Protein AF-0000000077610276 (afdb_homodimer)

Secondary structure (DSSP, 8-state):
---HHHHHHHHHHHHHHHHHHHHHS---EEEESS--EE----SSS--EE--SEEEE-HHHHHT--HHHHHSTT-S----SEEEEE---SSTT--HHHHHHIIIIIIGGGT--EEEEEE-STT--EEEEEEE-TTS-EEEEEESS---EE-TTTSTT-EE-HHHHHHHHTT------PPP--EE--STTT--EESSGGGGHHHHHHHHHHHHHHHHHHHHHH-/---HHHHHHHHHHHHHHHHHHHHHS---EEEESS--EE----SSS--EE--SEEEE-HHHHHT--HHHHHSTT-S----SEEEEE---SSTT--HHHHHHIIIIIIGGGT--EEEEEE-STT--EEEEEEE-TTS-EEEEEE-S---EE-TTTSTT-EE-HHHHHHHHTT------PPP--EE--STTT--EESSGGGGHHHHHHHHHHHHHHHHHHHHHH-

Foldseek 3Di:
DDDPLQLLLLVVVQVLVCVLLLPVVQHWHKDAFPQFQQQDPDVDDGPTDTFRMFTATPVQVVPDDPQNVPPDSGDHDAGQEGEHEDACDDPPHCVVVVVCCVQVPRLVRHHAKYKYFYLDPPQTWIKIWHQDPVRHIDIDTDSDQAKDDCPPVRPPRIDGSVVSVCSNVVHPVDDDAQFDWDAQPDPPPRDTGGHPVVRPVVVVVVVVVVVVVVVVVVVVVD/DDDPLQLLLLVVVQVLLCVLLLPVVQHWHKDAFPQFQQQDPDVDDGPTDTFRMFTATPVQVVPDDPQNVPPDSGDHDAGQEGEHEDACDDPPHCVVVVVCCVQVGRLVRHHAKYKYFYLDPPQTWIKIWHQDPVRHIDIDTDSDQAKDDCPPVRPPRIDGSVVSVCSNVVHPVDDDAQFDWDAQPDPPPRDTGGHPVVRPVVVVVVVVVVVVVVVVVVVVVD

InterPro domains:
  IPR008538 Putative restriction endonuclease [PF05685] (9-157)
  IPR008538 Putative restriction endonuclease [cd06260] (9-160)
  IPR011335 Restriction endonuclease type II-like [SSF52980] (9-158)
  IPR012296 Nuclease, putative, TT1808 [G3DSA:3.90.1570.10] (5-164)

Sequence (444 aa):
MVVYGNMKVAAKIAELLGEWAKWSGEGGRVTTSQGAFILEQRLGKPNVRMPDVAYTPRYDDRNLTREQMWTYRGDPYVPTFVVEIDELSGRGSQLSALDRKMRNDYFQHGVQLGWLIDPRPDLQRMYEYYLDDNGDVQCSDNSAWRDLDGGDVLPGFKMRAPVLEMVLNQDSGSSSEDEVDLLCPYPRCNKRFRSYGAFAAPAEWHREERSISKYLAKRENSMVVYGNMKVAAKIAELLGEWAKWSGEGGRVTTSQGAFILEQRLGKPNVRMPDVAYTPRYDDRNLTREQMWTYRGDPYVPTFVVEIDELSGRGSQLSALDRKMRNDYFQHGVQLGWLIDPRPDLQRMYEYYLDDNGDVQCSDNSAWRDLDGGDVLPGFKMRAPVLEMVLNQDSGSSSEDEVDLLCPYPRCNKRFRSYGAFAAPAEWHREERSISKYLAKRENS

Solvent-accessible surface area (backbone atoms only — not comparable to full-atom values): 23610 Å² total; per-residue (Å²): 111,56,19,36,52,52,19,38,50,35,34,48,52,40,28,53,49,42,49,43,21,65,61,72,67,64,43,46,47,40,30,32,30,57,27,54,30,24,57,46,72,54,98,63,81,66,52,70,44,54,46,36,21,34,34,29,51,32,71,58,57,57,63,54,47,67,50,44,30,68,31,68,85,39,58,58,44,62,41,40,31,40,30,41,60,40,51,60,59,74,94,75,37,41,42,68,63,48,50,46,42,44,56,68,46,42,43,68,50,54,29,54,37,36,37,42,34,14,81,50,86,98,56,42,31,39,32,41,34,38,58,47,98,86,66,46,82,43,70,49,77,34,74,52,78,53,66,45,72,38,53,84,84,36,68,88,41,65,49,54,40,63,60,56,45,24,65,75,65,57,42,79,30,83,62,92,66,70,81,41,87,40,65,49,84,56,86,92,62,74,46,72,32,50,30,74,62,62,45,24,49,56,38,40,48,53,37,48,52,49,27,45,51,45,40,53,55,50,55,71,72,98,112,56,17,36,51,52,19,40,50,35,33,48,53,39,28,53,50,43,49,44,21,66,60,72,67,63,44,46,47,37,29,33,32,58,25,55,32,23,57,46,71,54,95,62,81,67,52,70,43,56,47,36,22,35,35,29,51,33,73,59,55,58,63,53,47,67,49,43,30,69,30,69,85,37,58,59,45,63,40,41,32,39,31,42,58,40,50,59,61,73,95,76,39,42,42,66,64,49,50,45,42,43,57,69,44,43,42,69,50,54,30,54,37,35,36,41,34,13,82,49,86,98,56,41,30,38,33,41,33,35,59,46,99,87,66,47,82,42,69,50,78,35,75,52,78,52,66,44,73,38,54,85,84,34,70,87,42,65,50,54,40,63,62,56,45,25,63,75,65,56,42,79,31,83,61,91,67,70,81,42,86,40,67,48,83,55,87,92,61,74,45,73,29,50,29,74,63,60,46,26,51,58,38,41,48,54,38,50,53,50,26,44,51,43,40,52,54,50,56,71,73,97

Structure (mmCIF, N/CA/C/O backbone):
data_AF-0000000077610276-model_v1
#
loop_
_entity.id
_entity.type
_entity.pdbx_description
1 polymer 'Putative restriction endonuclease'
#
loop_
_atom_site.group_PDB
_atom_site.id
_atom_site.type_symbol
_atom_site.label_atom_id
_atom_site.label_alt_id
_atom_site.label_comp_id
_atom_site.label_asym_id
_atom_site.label_entity_id
_atom_site.label_seq_id
_atom_site.pdbx_PDB_ins_code
_atom_site.Cartn_x
_atom_site.Cartn_y
_atom_site.Cartn_z
_atom_site.occupancy
_atom_site.B_iso_or_equiv
_atom_site.auth_seq_id
_atom_site.auth_comp_id
_atom_site.auth_asym_id
_atom_site.auth_atom_id
_atom_site.pdbx_PDB_model_num
ATOM 1 N N . MET A 1 1 ? -7.59 -1.812 16.156 1 65.06 1 MET A N 1
ATOM 2 C CA . MET A 1 1 ? -7.711 -3.248 15.922 1 65.06 1 MET A CA 1
ATOM 3 C C . MET A 1 1 ? -7.477 -3.578 14.445 1 65.06 1 MET A C 1
ATOM 5 O O . MET A 1 1 ? -7.848 -2.799 13.57 1 65.06 1 MET A O 1
ATOM 9 N N . VAL A 1 2 ? -6.867 -4.754 14.305 1 73.5 2 VAL A N 1
ATOM 10 C CA . VAL A 1 2 ? -6.551 -5.188 12.945 1 73.5 2 VAL A CA 1
ATOM 11 C C . VAL A 1 2 ? -7.77 -5.863 12.32 1 73.5 2 VAL A C 1
ATOM 13 O O . VAL A 1 2 ? -8.125 -6.984 12.688 1 73.5 2 VAL A O 1
ATOM 16 N N . VAL A 1 3 ? -8.617 -5.121 11.562 1 82.62 3 VAL A N 1
ATOM 17 C CA . VAL A 1 3 ? -9.758 -5.66 10.828 1 82.62 3 VAL A CA 1
ATOM 18 C C . VAL A 1 3 ? -9.594 -5.383 9.336 1 82.62 3 VAL A C 1
ATOM 20 O O . VAL A 1 3 ? -8.93 -4.422 8.945 1 82.62 3 VAL A O 1
ATOM 23 N N . TYR A 1 4 ? -10.25 -6.168 8.539 1 85.38 4 TYR A N 1
ATOM 24 C CA . TYR A 1 4 ? -10.125 -6.121 7.086 1 85.38 4 TYR A CA 1
ATOM 25 C C . TYR A 1 4 ? -10.438 -4.727 6.559 1 85.38 4 TYR A C 1
ATOM 27 O O . TYR A 1 4 ? -9.711 -4.195 5.715 1 85.38 4 TYR A O 1
ATOM 35 N N . GLY A 1 5 ? -11.5 -4.105 7.062 1 88.06 5 GLY A N 1
ATOM 36 C CA . GLY A 1 5 ? -11.922 -2.797 6.594 1 88.06 5 GLY A CA 1
ATOM 37 C C . GLY A 1 5 ? -10.859 -1.727 6.777 1 88.06 5 GLY A C 1
ATOM 38 O O . GLY A 1 5 ? -10.625 -0.915 5.879 1 88.06 5 GLY A O 1
ATOM 39 N N . ASN A 1 6 ? -10.234 -1.748 7.891 1 90 6 ASN A N 1
ATOM 40 C CA . ASN A 1 6 ? -9.164 -0.786 8.148 1 90 6 ASN A CA 1
ATOM 41 C C . ASN A 1 6 ? -7.977 -0.998 7.219 1 90 6 ASN A C 1
ATOM 43 O O . ASN A 1 6 ? -7.391 -0.034 6.727 1 90 6 ASN A O 1
ATOM 47 N N . MET A 1 7 ? -7.727 -2.207 6.895 1 89.38 7 MET A N 1
ATOM 48 C CA . MET A 1 7 ? -6.535 -2.533 6.113 1 89.38 7 MET A CA 1
ATOM 49 C C . MET A 1 7 ? -6.727 -2.164 4.645 1 89.38 7 MET A C 1
ATOM 51 O O . MET A 1 7 ? -5.781 -1.753 3.973 1 89.38 7 MET A O 1
ATOM 55 N N . LYS A 1 8 ? -7.941 -2.371 4.188 1 89.69 8 LYS A N 1
ATOM 56 C CA . LYS A 1 8 ? -8.164 -1.972 2.799 1 89.69 8 LYS A CA 1
ATOM 57 C C . LYS A 1 8 ? -8.023 -0.462 2.633 1 89.69 8 LYS A C 1
ATOM 59 O O . LYS A 1 8 ? -7.547 0.012 1.599 1 89.69 8 LYS A O 1
ATOM 64 N N . VAL A 1 9 ? -8.461 0.259 3.686 1 92 9 VAL A N 1
ATOM 65 C CA . VAL A 1 9 ? -8.336 1.712 3.65 1 92 9 VAL A CA 1
ATOM 66 C C . VAL A 1 9 ? -6.859 2.1 3.742 1 92 9 VAL A C 1
ATOM 68 O O . VAL A 1 9 ? -6.383 2.936 2.969 1 92 9 VAL A O 1
ATOM 71 N N . ALA A 1 10 ? -6.117 1.452 4.629 1 93.31 10 ALA A N 1
ATOM 72 C CA . ALA A 1 10 ? -4.688 1.714 4.766 1 93.31 10 ALA A CA 1
ATOM 73 C C . ALA A 1 10 ? -3.953 1.438 3.457 1 93.31 10 ALA A C 1
ATOM 75 O O . ALA A 1 10 ? -3.119 2.238 3.025 1 93.31 10 ALA A O 1
ATOM 76 N N . ALA A 1 11 ? -4.254 0.323 2.881 1 92.75 11 ALA A N 1
ATOM 77 C CA . ALA A 1 11 ? -3.6 -0.053 1.63 1 92.75 11 ALA A CA 1
ATOM 78 C C . ALA A 1 11 ? -3.879 0.973 0.535 1 92.75 11 ALA A C 1
ATOM 80 O O . ALA A 1 11 ? -2.99 1.312 -0.249 1 92.75 11 ALA A O 1
ATOM 81 N N . LYS A 1 12 ? -5.117 1.44 0.486 1 93.19 12 LYS A N 1
ATOM 82 C CA . LYS A 1 12 ? -5.473 2.42 -0.536 1 93.19 12 LYS A CA 1
ATOM 83 C C . LYS A 1 12 ? -4.75 3.744 -0.305 1 93.19 12 LYS A C 1
ATOM 85 O O . LYS A 1 12 ? -4.23 4.348 -1.247 1 93.19 12 LYS A O 1
ATOM 90 N N . ILE A 1 13 ? -4.75 4.18 0.907 1 95.12 13 ILE A N 1
ATOM 91 C CA . ILE A 1 13 ? -4.043 5.418 1.218 1 95.12 13 ILE A CA 1
ATOM 92 C C . ILE A 1 13 ? -2.564 5.27 0.861 1 95.12 13 ILE A C 1
ATOM 94 O O . ILE A 1 13 ? -1.972 6.176 0.267 1 95.12 13 ILE A O 1
ATOM 98 N N . ALA A 1 14 ? -1.966 4.152 1.219 1 94.75 14 ALA A N 1
ATOM 99 C CA . ALA A 1 14 ? -0.562 3.896 0.902 1 94.75 14 ALA A CA 1
ATOM 100 C C . ALA A 1 14 ? -0.329 3.912 -0.606 1 94.75 14 ALA A C 1
ATOM 102 O O . ALA A 1 14 ? 0.683 4.434 -1.078 1 94.75 14 ALA A O 1
ATOM 103 N N . GLU A 1 15 ? -1.215 3.307 -1.318 1 94.12 15 GLU A N 1
ATOM 104 C CA . GLU A 1 15 ? -1.141 3.303 -2.775 1 94.12 15 GLU A CA 1
ATOM 105 C C . GLU A 1 15 ? -1.128 4.723 -3.332 1 94.12 15 GLU A C 1
ATOM 107 O O . GLU A 1 15 ? -0.268 5.07 -4.145 1 94.12 15 GLU A O 1
ATOM 112 N N . LEU A 1 16 ? -2.064 5.555 -2.891 1 93.94 16 LEU A N 1
ATOM 113 C CA . LEU A 1 16 ? -2.195 6.922 -3.389 1 93.94 16 LEU A CA 1
ATOM 114 C C . LEU A 1 16 ? -0.984 7.762 -2.996 1 93.94 16 LEU A C 1
ATOM 116 O O . LEU A 1 16 ? -0.505 8.578 -3.787 1 93.94 16 LEU A O 1
ATOM 120 N N . LEU A 1 17 ? -0.559 7.531 -1.828 1 95.19 17 LEU A N 1
ATOM 121 C CA . LEU A 1 17 ? 0.631 8.234 -1.359 1 95.19 17 LEU A CA 1
ATOM 122 C C . LEU A 1 17 ? 1.856 7.832 -2.174 1 95.19 17 LEU A C 1
ATOM 124 O O . LEU A 1 17 ? 2.689 8.672 -2.51 1 95.19 17 LEU A O 1
ATOM 128 N N . GLY A 1 18 ? 2.023 6.582 -2.449 1 93.25 18 GLY A N 1
ATOM 129 C CA . GLY A 1 18 ? 3.102 6.113 -3.307 1 93.25 18 GLY A CA 1
ATOM 130 C C . GLY A 1 18 ? 3.062 6.715 -4.699 1 93.25 18 GLY A C 1
ATOM 131 O O . GLY A 1 18 ? 4.102 7.09 -5.246 1 93.25 18 GLY A O 1
ATOM 132 N N . GLU A 1 19 ? 1.872 6.789 -5.254 1 89.75 19 GLU A N 1
ATOM 133 C CA . GLU A 1 19 ? 1.691 7.43 -6.551 1 89.75 19 GLU A CA 1
ATOM 134 C C . GLU A 1 19 ? 2.105 8.898 -6.508 1 89.75 19 GLU A C 1
ATOM 136 O O . GLU A 1 19 ? 2.818 9.375 -7.395 1 89.75 19 GLU A O 1
ATOM 141 N N . TRP A 1 20 ? 1.67 9.547 -5.492 1 91.38 20 TRP A N 1
ATOM 142 C CA . TRP A 1 20 ? 2.043 10.945 -5.32 1 91.38 20 TRP A CA 1
ATOM 143 C C . TRP A 1 20 ? 3.559 11.102 -5.246 1 91.38 20 TRP A C 1
ATOM 145 O O . TRP A 1 20 ? 4.133 11.969 -5.91 1 91.38 20 TRP A O 1
ATOM 155 N N . ALA A 1 21 ? 4.168 10.312 -4.426 1 91.31 21 ALA A N 1
ATOM 156 C CA . ALA A 1 21 ?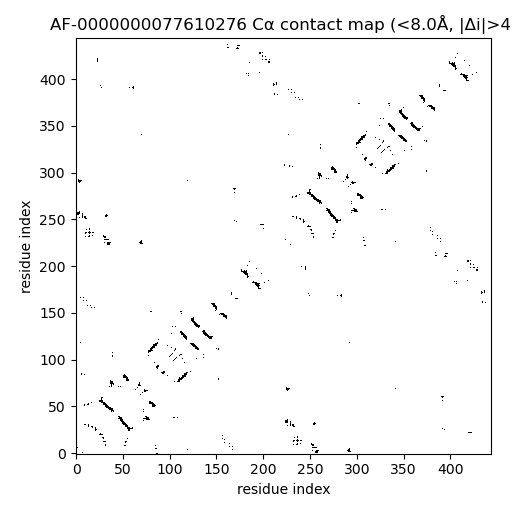 5.613 10.414 -4.25 1 91.31 21 ALA A CA 1
ATOM 157 C C . ALA A 1 21 ? 6.344 10.242 -5.578 1 91.31 21 ALA A C 1
ATOM 159 O O . ALA A 1 21 ? 7.32 10.945 -5.855 1 91.31 21 ALA A O 1
ATOM 160 N N . LYS A 1 22 ? 5.836 9.312 -6.297 1 84.75 22 LYS A N 1
ATOM 161 C CA . LYS A 1 22 ? 6.426 8.992 -7.594 1 84.75 22 LYS A CA 1
ATOM 162 C C . LYS A 1 22 ? 6.207 10.117 -8.594 1 84.75 22 LYS A C 1
ATOM 164 O O . LYS A 1 22 ? 7.141 10.523 -9.297 1 84.75 22 LYS A O 1
ATOM 169 N N . TRP A 1 23 ? 5.043 10.742 -8.609 1 81.75 23 TRP A N 1
ATOM 170 C CA . TRP A 1 23 ? 4.656 11.641 -9.695 1 81.75 23 TRP A CA 1
ATOM 171 C C . TRP A 1 23 ? 5.004 13.086 -9.359 1 81.75 23 TRP A C 1
ATOM 173 O O . TRP A 1 23 ? 5.23 13.898 -10.258 1 81.75 23 TRP A O 1
ATOM 183 N N . SER A 1 24 ? 5.031 13.461 -8.164 1 81.19 24 SER A N 1
ATOM 184 C CA . SER A 1 24 ? 5.293 14.836 -7.742 1 81.19 24 SER A CA 1
ATOM 185 C C . SER A 1 24 ? 6.773 15.172 -7.855 1 81.19 24 SER A C 1
ATOM 187 O O . SER A 1 24 ? 7.148 16.344 -7.828 1 81.19 24 SER A O 1
ATOM 189 N N . GLY A 1 25 ? 7.594 14.102 -7.895 1 78.69 25 GLY A N 1
ATOM 190 C CA . GLY A 1 25 ? 9.031 14.328 -7.867 1 78.69 25 GLY A CA 1
ATOM 191 C C . GLY A 1 25 ? 9.602 14.414 -6.461 1 78.69 25 GLY A C 1
ATOM 192 O O . GLY A 1 25 ? 10.812 14.453 -6.277 1 78.69 25 GLY A O 1
ATOM 193 N N . GLU A 1 26 ? 8.734 14.391 -5.469 1 86.12 26 GLU A N 1
ATOM 194 C CA . GLU A 1 26 ? 9.188 14.453 -4.082 1 86.12 26 GLU A CA 1
ATOM 195 C C . GLU A 1 26 ? 9.938 13.188 -3.691 1 86.12 26 GLU A C 1
ATOM 197 O O . GLU A 1 26 ? 10.852 13.227 -2.865 1 86.12 26 GLU A O 1
ATOM 202 N N . GLY A 1 27 ? 9.547 12.109 -4.344 1 89.19 27 GLY A N 1
ATOM 203 C CA . GLY A 1 27 ? 10.133 10.836 -3.963 1 89.19 27 GLY A CA 1
ATOM 204 C C . GLY A 1 27 ? 9.766 10.406 -2.553 1 89.19 27 GLY A C 1
ATOM 205 O O . GLY A 1 27 ? 8.656 10.672 -2.084 1 89.19 27 GLY A O 1
ATOM 206 N N . GLY A 1 28 ? 10.734 9.617 -1.91 1 91.94 28 GLY A N 1
ATOM 207 C CA . GLY A 1 28 ? 10.469 9.086 -0.583 1 91.94 28 GLY A CA 1
ATOM 208 C C . GLY A 1 28 ? 9.836 7.707 -0.607 1 91.94 28 GLY A C 1
ATOM 209 O O . GLY A 1 28 ? 9.758 7.074 -1.661 1 91.94 28 GLY A O 1
ATOM 210 N N . ARG A 1 29 ? 9.508 7.301 0.63 1 91.56 29 ARG A N 1
ATOM 211 C CA . ARG A 1 29 ? 8.984 5.941 0.739 1 91.56 29 ARG A CA 1
ATOM 212 C C . ARG A 1 29 ? 7.762 5.898 1.652 1 91.56 29 ARG A C 1
ATOM 214 O O . ARG A 1 29 ? 7.695 6.625 2.646 1 91.56 29 ARG A O 1
ATOM 221 N N . VAL A 1 30 ? 6.863 5.078 1.173 1 93.44 30 VAL A N 1
ATOM 222 C CA . VAL A 1 30 ? 5.656 4.805 1.942 1 93.44 30 VAL A CA 1
ATOM 223 C C . VAL A 1 30 ? 5.781 3.449 2.637 1 93.44 30 VAL A C 1
ATOM 225 O O . VAL A 1 30 ? 6.305 2.496 2.057 1 93.44 30 VAL A O 1
ATOM 228 N N . THR A 1 31 ? 5.336 3.398 3.865 1 90.5 31 THR A N 1
ATOM 229 C CA . THR A 1 31 ? 5.246 2.129 4.578 1 90.5 31 THR A CA 1
ATOM 230 C C . THR A 1 31 ? 3.842 1.917 5.133 1 90.5 31 THR A C 1
ATOM 232 O O . THR A 1 31 ? 3.084 2.875 5.301 1 90.5 31 THR A O 1
ATOM 235 N N . THR A 1 32 ? 3.479 0.794 5.141 1 85.44 32 THR A N 1
ATOM 236 C CA . THR A 1 32 ? 2.23 0.413 5.793 1 85.44 32 THR A CA 1
ATOM 237 C C . THR A 1 32 ? 2.5 -0.483 6.996 1 85.44 32 THR A C 1
ATOM 239 O O . THR A 1 32 ? 3.615 -0.981 7.168 1 85.44 32 THR A O 1
ATOM 242 N N . SER A 1 33 ? 1.442 -0.685 7.828 1 60.69 33 SER A N 1
ATOM 243 C CA . SER A 1 33 ? 1.405 -1.301 9.156 1 60.69 33 SER A CA 1
ATOM 244 C C . SER A 1 33 ? 2.754 -1.913 9.516 1 60.69 33 SER A C 1
ATOM 246 O O . SER A 1 33 ? 3.697 -1.864 8.719 1 60.69 33 SER A O 1
ATOM 248 N N . GLN A 1 34 ? 3.742 -2.854 10.156 1 54.69 34 GLN A N 1
ATOM 249 C CA . GLN A 1 34 ? 4.512 -2.973 11.391 1 54.69 34 GLN A CA 1
ATOM 250 C C . GLN A 1 34 ? 5.789 -2.137 11.32 1 54.69 34 GLN A C 1
ATOM 252 O O . GLN A 1 34 ? 6.859 -2.658 11.008 1 54.69 34 GLN A O 1
ATOM 257 N N . GLY A 1 35 ? 5.875 -0.847 10.422 1 49.53 35 GLY A N 1
ATOM 258 C CA . GLY A 1 35 ? 7.199 -0.246 10.414 1 49.53 35 GLY A CA 1
ATOM 259 C C . GLY A 1 35 ? 7.551 0.432 11.727 1 49.53 35 GLY A C 1
ATOM 260 O O . GLY A 1 35 ? 6.691 1.04 12.367 1 49.53 35 GLY A O 1
ATOM 261 N N . ALA A 1 36 ? 8.406 -0.199 12.422 1 55.12 36 ALA A N 1
ATOM 262 C CA . ALA A 1 36 ? 8.859 0.329 13.703 1 55.12 36 ALA A CA 1
ATOM 263 C C . ALA A 1 36 ? 9.484 1.711 13.539 1 55.12 36 ALA A C 1
ATOM 265 O O . ALA A 1 36 ? 10.336 1.915 12.672 1 55.12 36 ALA A O 1
ATOM 266 N N . PHE A 1 37 ? 8.656 2.783 13.648 1 58.12 37 PHE A N 1
ATOM 267 C CA . PHE A 1 37 ? 9.32 4.066 13.852 1 58.12 37 PHE A CA 1
ATOM 268 C C . PHE A 1 37 ? 9.805 4.207 15.289 1 58.12 37 PHE A C 1
ATOM 270 O O . PHE A 1 37 ? 9.008 4.195 16.219 1 58.12 37 PHE A O 1
ATOM 277 N N . ILE A 1 38 ? 11.156 4.066 15.344 1 59.16 38 ILE A N 1
ATOM 278 C CA . ILE A 1 38 ? 11.695 4.203 16.688 1 59.16 38 ILE A CA 1
ATOM 279 C C . ILE A 1 38 ? 11.812 5.68 17.047 1 59.16 38 ILE A C 1
ATOM 281 O O . ILE A 1 38 ? 12.68 6.387 16.531 1 59.16 38 ILE A O 1
ATOM 285 N N . LEU A 1 39 ? 10.945 6.457 17.672 1 57.84 39 LEU A N 1
ATOM 286 C CA . LEU A 1 39 ? 10.922 7.871 18.031 1 57.84 39 LEU A CA 1
ATOM 287 C C . LEU A 1 39 ? 11.922 8.164 19.141 1 57.84 39 LEU A C 1
ATOM 289 O O . LEU A 1 39 ? 12.531 9.242 19.172 1 57.84 39 LEU A O 1
ATOM 293 N N . GLU A 1 40 ? 11.961 7.523 20.219 1 56.72 40 GLU A N 1
ATOM 294 C CA . GLU A 1 40 ? 12.883 7.844 21.297 1 56.72 40 GLU A CA 1
ATOM 295 C C . GLU A 1 40 ? 13.641 6.605 21.766 1 56.72 40 GLU A C 1
ATOM 297 O O . GLU A 1 40 ? 13.094 5.504 21.781 1 56.72 40 GLU A O 1
ATOM 302 N N . GLN A 1 41 ? 15 6.477 21.391 1 51.41 41 GLN A N 1
ATOM 303 C CA . GLN A 1 41 ? 15.695 5.422 22.125 1 51.41 41 GLN A CA 1
ATOM 304 C C . GLN A 1 41 ? 16.109 5.895 23.516 1 51.41 41 GLN A C 1
ATOM 306 O O . GLN A 1 41 ? 17.062 6.648 23.656 1 51.41 41 GLN A O 1
ATOM 311 N N . ARG A 1 42 ? 15.344 6.398 24.359 1 44.91 42 ARG A N 1
ATOM 312 C CA . ARG A 1 42 ? 15.906 6.633 25.688 1 44.91 42 ARG A CA 1
ATOM 313 C C . ARG A 1 42 ? 16.594 5.375 26.219 1 44.91 42 ARG A C 1
ATOM 315 O O . ARG A 1 42 ? 16.281 4.266 25.781 1 44.91 42 ARG A O 1
ATOM 322 N N . LEU A 1 43 ? 17.516 5.414 26.969 1 53.44 43 LEU A N 1
ATOM 323 C CA . LEU A 1 43 ? 18.219 4.332 27.641 1 53.44 43 LEU A CA 1
ATOM 324 C C . LEU A 1 43 ? 17.297 3.145 27.875 1 53.44 43 LEU A C 1
ATOM 326 O O . LEU A 1 43 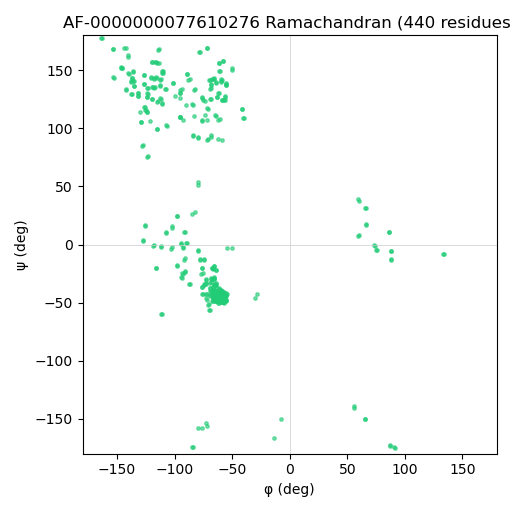? 17.75 2.041 28.188 1 53.44 43 LEU A O 1
ATOM 330 N N . GLY A 1 44 ? 16.109 3.309 28.281 1 49.72 44 GLY A N 1
ATOM 331 C CA . GLY A 1 44 ? 15.188 2.203 28.5 1 49.72 44 GLY A CA 1
ATOM 332 C C . GLY A 1 44 ? 14.555 1.69 27.219 1 49.72 44 GLY A C 1
ATOM 333 O O . GLY A 1 44 ? 14.977 2.064 26.125 1 49.72 44 GLY A O 1
ATOM 334 N N . LYS A 1 45 ? 13.297 0.956 27.328 1 57.72 45 LYS A N 1
ATOM 335 C CA . LYS A 1 45 ? 12.562 0.111 26.391 1 57.72 45 LYS A CA 1
ATOM 336 C C . LYS A 1 45 ? 12.086 0.914 25.188 1 57.72 45 LYS A C 1
ATOM 338 O O . LYS A 1 45 ? 11.484 1.979 25.344 1 57.72 45 LYS A O 1
ATOM 343 N N . PRO A 1 46 ? 12.656 0.651 24.047 1 59.72 46 PRO A N 1
ATOM 344 C CA . PRO A 1 46 ? 12.242 1.35 22.828 1 59.72 46 PRO A CA 1
ATOM 345 C C . PRO A 1 46 ? 10.727 1.508 22.719 1 59.72 46 PRO A C 1
ATOM 347 O O . PRO A 1 46 ? 9.984 0.618 23.141 1 59.72 46 PRO A O 1
ATOM 350 N N . ASN A 1 47 ? 10.273 2.834 22.734 1 69 47 ASN A N 1
ATOM 351 C CA . ASN A 1 47 ? 8.867 3.066 22.406 1 69 47 ASN A CA 1
ATOM 352 C C . ASN A 1 47 ? 8.586 2.84 20.922 1 69 47 ASN A C 1
ATOM 354 O O . ASN A 1 47 ? 8.859 3.709 20.094 1 69 47 ASN A O 1
ATOM 358 N N . VAL A 1 48 ? 8.258 1.664 20.562 1 70.81 48 VAL A N 1
ATOM 359 C CA . VAL A 1 48 ? 7.988 1.305 19.172 1 70.81 48 VAL A CA 1
ATOM 360 C C . VAL A 1 48 ? 6.543 1.652 18.812 1 70.81 48 VAL A C 1
ATOM 362 O O . VAL A 1 48 ? 5.625 1.369 19.578 1 70.81 48 VAL A O 1
ATOM 365 N N . ARG A 1 49 ? 6.449 2.559 17.781 1 76.94 49 ARG A N 1
ATOM 366 C CA . ARG A 1 49 ? 5.117 2.861 17.266 1 76.94 49 ARG A CA 1
ATOM 367 C C . ARG A 1 49 ? 4.977 2.406 15.812 1 76.94 49 ARG A C 1
ATOM 369 O O . ARG A 1 49 ? 5.93 2.486 15.039 1 76.94 49 ARG A O 1
ATOM 376 N N . MET A 1 50 ? 3.797 1.928 15.5 1 81.19 50 MET A N 1
ATOM 377 C CA . MET A 1 50 ? 3.533 1.393 14.172 1 81.19 50 MET A CA 1
ATOM 378 C C . MET A 1 50 ? 2.299 2.045 13.555 1 81.19 50 MET A C 1
ATOM 380 O O . MET A 1 50 ? 1.201 1.487 13.617 1 81.19 50 MET A O 1
ATOM 384 N N . PRO A 1 51 ? 2.564 3.18 12.93 1 90.38 51 PRO A N 1
ATOM 385 C CA . PRO A 1 51 ? 1.416 3.768 12.234 1 90.38 51 PRO A CA 1
ATOM 386 C C . PRO A 1 51 ? 0.868 2.867 11.133 1 90.38 51 PRO A C 1
ATOM 388 O O . PRO A 1 51 ? 1.601 2.037 10.586 1 90.38 51 PRO A O 1
ATOM 391 N N . ASP A 1 52 ? -0.378 2.998 10.758 1 91.75 52 ASP A N 1
ATOM 392 C CA . ASP A 1 52 ? -0.992 2.195 9.703 1 91.75 52 ASP A CA 1
ATOM 393 C C . ASP A 1 52 ? -0.424 2.562 8.336 1 91.75 52 ASP A C 1
ATOM 395 O O . ASP A 1 52 ? -0.341 1.715 7.441 1 91.75 52 ASP A O 1
ATOM 399 N N . VAL A 1 53 ? -0.161 3.799 8.117 1 94.19 53 VAL A N 1
ATOM 400 C CA . VAL A 1 53 ? 0.538 4.309 6.945 1 94.19 53 VAL A CA 1
ATOM 401 C C . VAL A 1 53 ? 1.554 5.367 7.367 1 94.19 53 VAL A C 1
ATOM 403 O O . VAL A 1 53 ? 1.29 6.168 8.266 1 94.19 53 VAL A O 1
ATOM 406 N N . ALA A 1 54 ? 2.709 5.406 6.695 1 94.38 54 ALA A N 1
ATOM 407 C CA . ALA A 1 54 ? 3.691 6.453 6.969 1 94.38 54 ALA A CA 1
ATOM 408 C C . ALA A 1 54 ? 4.438 6.844 5.699 1 94.38 54 ALA A C 1
ATOM 410 O O . ALA A 1 54 ? 4.527 6.059 4.754 1 94.38 54 ALA A O 1
ATOM 411 N N . TYR A 1 55 ? 4.867 8.031 5.66 1 95.38 55 TYR A N 1
ATOM 412 C CA . TYR A 1 55 ? 5.691 8.555 4.57 1 95.38 55 TYR A CA 1
ATOM 413 C C . TYR A 1 55 ? 7.004 9.117 5.102 1 95.38 55 TYR A C 1
ATOM 415 O O . TYR A 1 55 ? 7.004 9.938 6.031 1 95.38 55 TYR A O 1
ATOM 423 N N . THR A 1 56 ? 8.062 8.68 4.582 1 92.75 56 THR A N 1
ATOM 424 C CA . THR A 1 56 ? 9.406 9.164 4.863 1 92.75 56 THR A CA 1
ATOM 425 C C . THR A 1 56 ? 9.992 9.891 3.65 1 92.75 56 THR A C 1
ATOM 427 O O . THR A 1 56 ? 10.117 9.297 2.574 1 92.75 56 THR A O 1
ATOM 430 N N . PRO A 1 57 ? 10.328 11.102 3.816 1 92.56 57 PRO A N 1
ATOM 431 C CA . PRO A 1 57 ? 10.875 11.859 2.688 1 92.56 57 PRO A CA 1
ATOM 432 C C . PRO A 1 57 ? 12.133 11.211 2.096 1 92.56 57 PRO A C 1
ATOM 434 O O . PRO A 1 57 ? 12.852 10.5 2.797 1 92.56 57 PRO A O 1
ATOM 437 N N . ARG A 1 58 ? 12.367 11.555 0.888 1 92 58 ARG A N 1
ATOM 438 C CA . ARG A 1 58 ? 13.453 10.977 0.099 1 92 58 ARG A CA 1
ATOM 439 C C . ARG A 1 58 ? 14.789 11.141 0.809 1 92 58 ARG A C 1
ATOM 441 O O . ARG A 1 58 ? 15.562 10.188 0.914 1 92 58 ARG A O 1
ATOM 448 N N . TYR A 1 59 ? 15.055 12.336 1.276 1 91.12 59 TYR A N 1
ATOM 449 C CA . TYR A 1 59 ? 16.328 12.602 1.929 1 91.12 59 TYR A CA 1
ATOM 450 C C . TYR A 1 59 ? 16.531 11.695 3.141 1 91.12 59 TYR A C 1
ATOM 452 O O . TYR A 1 59 ? 17.594 11.102 3.314 1 91.12 59 TYR A O 1
ATOM 460 N N . ASP A 1 60 ? 15.516 11.578 3.953 1 89.38 60 ASP A N 1
ATOM 461 C CA . ASP A 1 60 ? 15.602 10.758 5.16 1 89.38 60 ASP A CA 1
ATOM 462 C C . ASP A 1 60 ? 15.75 9.281 4.812 1 89.38 60 ASP A C 1
ATOM 464 O O . ASP A 1 60 ? 16.562 8.578 5.41 1 89.38 60 ASP A O 1
ATOM 468 N N . ASP A 1 61 ? 14.945 8.82 3.906 1 90.06 61 ASP A N 1
ATOM 469 C CA . ASP A 1 61 ? 15 7.418 3.508 1 90.06 61 ASP A CA 1
ATOM 470 C C . ASP A 1 61 ? 16.375 7.051 2.965 1 90.06 61 ASP A C 1
ATOM 472 O O . ASP A 1 61 ? 16.922 5.996 3.293 1 90.06 61 ASP A O 1
ATOM 476 N N . ARG A 1 62 ? 16.969 7.918 2.148 1 88.88 62 ARG A N 1
ATOM 477 C CA . ARG A 1 62 ? 18.266 7.66 1.521 1 88.88 62 ARG A CA 1
ATOM 478 C C . ARG A 1 62 ? 19.375 7.605 2.561 1 88.88 62 ARG A C 1
ATOM 480 O O . ARG A 1 62 ? 20.438 7.031 2.312 1 88.88 62 ARG A O 1
ATOM 487 N N . ASN A 1 63 ? 19.062 8.195 3.682 1 89.12 63 ASN A N 1
ATOM 488 C CA . ASN A 1 63 ? 20.125 8.312 4.676 1 89.12 63 ASN A CA 1
ATOM 489 C C . ASN A 1 63 ? 19.906 7.355 5.844 1 89.12 63 ASN A C 1
ATOM 491 O O . ASN A 1 63 ? 20.594 7.449 6.867 1 89.12 63 ASN A O 1
ATOM 495 N N . LEU A 1 64 ? 19.016 6.523 5.656 1 87.19 64 LEU A N 1
ATOM 496 C CA . LEU A 1 64 ? 18.828 5.508 6.688 1 87.19 64 LEU A CA 1
ATOM 497 C C . LEU A 1 64 ? 20.016 4.555 6.719 1 87.19 64 LEU A C 1
ATOM 499 O O . LEU A 1 64 ? 20.531 4.145 5.672 1 87.19 64 LEU A O 1
ATOM 503 N N . THR A 1 65 ? 20.406 4.258 7.898 1 86.94 65 THR A N 1
ATOM 504 C CA . THR A 1 65 ? 21.469 3.266 8.07 1 86.94 65 THR A CA 1
ATOM 505 C C . THR A 1 65 ? 20.922 1.852 7.914 1 86.94 65 THR A C 1
ATOM 507 O O . THR A 1 65 ? 19.703 1.646 7.965 1 86.94 65 THR A O 1
ATOM 510 N N . ARG A 1 66 ? 21.859 0.946 7.762 1 86.5 66 ARG A N 1
ATOM 511 C CA . ARG A 1 66 ? 21.453 -0.456 7.707 1 86.5 66 ARG A CA 1
ATOM 512 C C . ARG A 1 66 ? 20.719 -0.868 8.977 1 86.5 66 ARG A C 1
ATOM 514 O O . ARG A 1 66 ? 19.75 -1.625 8.93 1 86.5 66 ARG A O 1
ATOM 521 N N . GLU A 1 67 ? 21.219 -0.386 10.094 1 83.56 67 GLU A N 1
ATOM 522 C CA . GLU A 1 67 ? 20.594 -0.703 11.383 1 83.56 67 GLU A CA 1
ATOM 523 C C . GLU A 1 67 ? 19.156 -0.188 11.438 1 83.56 67 GLU A C 1
ATOM 525 O O . GLU A 1 67 ? 18.266 -0.896 11.898 1 83.56 67 GLU A O 1
ATOM 530 N N . GLN A 1 68 ? 18.953 0.979 10.938 1 82.69 68 GLN A N 1
ATOM 531 C CA . GLN A 1 68 ? 17.609 1.567 10.922 1 82.69 68 GLN A CA 1
ATOM 532 C C . GLN A 1 68 ? 16.688 0.809 9.977 1 82.69 68 GLN A C 1
ATOM 534 O O . GLN A 1 68 ? 15.492 0.656 10.25 1 82.69 68 GLN A O 1
ATOM 539 N N . MET A 1 69 ? 17.25 0.251 8.969 1 85.12 69 MET A N 1
ATOM 540 C CA . MET A 1 69 ? 16.453 -0.378 7.922 1 85.12 69 MET A CA 1
ATOM 541 C C . MET A 1 69 ? 16.125 -1.824 8.281 1 85.12 69 MET A C 1
ATOM 543 O O . MET A 1 69 ? 15.039 -2.314 7.965 1 85.12 69 MET A O 1
ATOM 547 N N . TRP A 1 70 ? 17.062 -2.469 8.969 1 85.38 70 TRP A N 1
ATOM 548 C CA . TRP A 1 70 ? 16.922 -3.922 8.977 1 85.38 70 TRP A CA 1
ATOM 549 C C . TRP A 1 70 ? 16.953 -4.461 10.406 1 85.38 70 TRP A C 1
ATOM 551 O O . TRP A 1 70 ? 16.938 -5.676 10.617 1 85.38 70 TRP A O 1
ATOM 561 N N . THR A 1 71 ? 17.016 -3.611 11.359 1 76.38 71 THR A N 1
ATOM 562 C CA . THR A 1 71 ? 17.031 -4.059 12.742 1 76.38 71 THR A CA 1
ATOM 563 C C . THR A 1 71 ? 15.781 -3.607 13.484 1 76.38 71 THR A C 1
ATOM 565 O O . THR A 1 71 ? 15.461 -2.418 13.5 1 76.38 71 THR A O 1
ATOM 568 N N . TYR A 1 72 ? 15.156 -4.668 14 1 74.19 72 TYR A N 1
ATOM 569 C CA . TYR A 1 72 ? 14.016 -4.348 14.852 1 74.19 72 TYR A CA 1
ATOM 570 C C . TYR A 1 72 ? 14.461 -3.568 16.078 1 74.19 72 TYR A C 1
ATOM 572 O O . TYR A 1 72 ? 15.398 -3.969 16.766 1 74.19 72 TYR A O 1
ATOM 580 N N . ARG A 1 73 ? 13.875 -2.482 16.297 1 66.94 73 ARG A N 1
ATOM 581 C CA . ARG A 1 73 ? 14.203 -1.624 17.438 1 66.94 73 ARG A CA 1
ATOM 582 C C . ARG A 1 73 ? 15.617 -1.065 17.312 1 66.94 73 ARG A C 1
ATOM 584 O O . ARG A 1 73 ? 16.359 -1.008 18.297 1 66.94 73 ARG A O 1
ATOM 591 N N . GLY A 1 74 ? 16 -0.881 16.078 1 69.69 74 GLY A N 1
ATOM 592 C CA . GLY A 1 74 ? 17.297 -0.241 15.852 1 69.69 74 GLY A CA 1
ATOM 593 C C . GLY A 1 74 ? 17.281 1.241 16.172 1 69.69 74 GLY A C 1
ATOM 594 O O . GLY A 1 74 ? 16.594 1.68 17.094 1 69.69 74 GLY A O 1
ATOM 595 N N . ASP A 1 75 ? 18.125 1.992 15.562 1 75.19 75 ASP A N 1
ATOM 596 C CA . ASP A 1 75 ? 18.234 3.43 15.789 1 75.19 75 ASP A CA 1
ATOM 597 C C . ASP A 1 75 ? 16.938 4.152 15.422 1 75.19 75 ASP A C 1
ATOM 599 O O . ASP A 1 75 ? 16.234 3.744 14.5 1 75.19 75 ASP A O 1
ATOM 603 N N . PRO A 1 76 ? 16.734 5.141 16.094 1 75.94 76 PRO A N 1
ATOM 604 C CA . PRO A 1 76 ? 15.469 5.844 15.891 1 75.94 76 PRO A CA 1
ATOM 605 C C . PRO A 1 76 ? 15.391 6.547 14.539 1 75.94 76 PRO A C 1
ATOM 607 O O . PRO A 1 76 ? 16.406 7.055 14.047 1 75.94 76 PRO A O 1
ATOM 610 N N . TYR A 1 77 ? 14.234 6.504 13.969 1 82.5 77 TYR A N 1
ATOM 611 C CA . TYR A 1 77 ? 13.852 7.312 12.82 1 82.5 77 TYR A CA 1
ATOM 612 C C . TYR A 1 77 ? 12.344 7.539 12.789 1 82.5 77 TYR A C 1
ATOM 614 O O . TYR A 1 77 ? 11.578 6.715 13.289 1 82.5 77 TYR A O 1
ATOM 622 N N . VAL A 1 78 ? 11.992 8.727 12.352 1 86.69 78 VAL A N 1
ATOM 623 C CA . VAL A 1 78 ? 10.578 9.094 12.391 1 86.69 78 VAL A CA 1
ATOM 624 C C . VAL A 1 78 ? 10.125 9.547 11.008 1 86.69 78 VAL A C 1
ATOM 626 O O . VAL A 1 78 ? 10.844 10.273 10.32 1 86.69 78 VAL A O 1
ATOM 629 N N . PRO A 1 79 ? 8.984 9.133 10.641 1 92.69 79 PRO A N 1
ATOM 630 C CA . PRO A 1 79 ? 8.414 9.664 9.398 1 92.69 79 PRO A CA 1
ATOM 631 C C . PRO A 1 79 ? 7.953 11.117 9.531 1 92.69 79 PRO A C 1
ATOM 633 O O . PRO A 1 79 ? 7.941 11.664 10.641 1 92.69 79 PRO A O 1
ATOM 636 N N . THR A 1 80 ? 7.648 11.695 8.375 1 94.62 80 THR A N 1
ATOM 637 C CA . THR A 1 80 ? 7.152 13.062 8.398 1 94.62 80 THR A CA 1
ATOM 638 C C . THR A 1 80 ? 5.629 13.086 8.438 1 94.62 80 THR A C 1
ATOM 640 O O . THR A 1 80 ? 5.031 14.07 8.875 1 94.62 80 THR A O 1
ATOM 643 N N . PHE A 1 81 ? 4.984 12 7.934 1 96.69 81 PHE A N 1
ATOM 644 C CA . PHE A 1 81 ? 3.533 11.883 7.855 1 96.69 81 PHE A CA 1
ATOM 645 C C . PHE A 1 81 ? 3.076 10.508 8.328 1 96.69 81 PHE A C 1
ATOM 647 O O . PHE A 1 81 ? 3.684 9.492 7.98 1 96.69 81 PHE A O 1
ATOM 654 N N . VAL A 1 82 ? 1.964 10.484 9.164 1 95.69 82 VAL A N 1
ATOM 655 C CA . VAL A 1 82 ? 1.435 9.211 9.633 1 95.69 82 VAL A CA 1
ATOM 656 C C . VAL A 1 82 ? -0.089 9.211 9.523 1 95.69 82 VAL A C 1
ATOM 658 O O . VAL A 1 82 ? -0.726 10.258 9.648 1 95.69 82 VAL A O 1
ATOM 661 N N . VAL A 1 83 ? -0.635 8.039 9.297 1 95.44 83 VAL A N 1
ATOM 662 C CA . VAL A 1 83 ? -2.072 7.793 9.359 1 95.44 83 VAL A CA 1
ATOM 663 C C . VAL A 1 83 ? -2.367 6.668 10.344 1 95.44 83 VAL A C 1
ATOM 665 O O . VAL A 1 83 ? -1.697 5.633 10.328 1 95.44 83 VAL A O 1
ATOM 668 N N . GLU A 1 84 ? -3.264 6.895 11.203 1 94.12 84 GLU A N 1
ATOM 669 C CA . GLU A 1 84 ? -3.836 5.867 12.062 1 94.12 84 GLU A CA 1
ATOM 670 C C . GLU A 1 84 ? -5.305 5.621 11.727 1 94.12 84 GLU A C 1
ATOM 672 O O . GLU A 1 84 ? -6.062 6.566 11.5 1 94.12 84 GLU A O 1
ATOM 677 N N . ILE A 1 85 ? -5.648 4.375 11.688 1 93.56 85 ILE A N 1
ATOM 678 C CA . ILE A 1 85 ? -7.016 3.986 11.352 1 93.56 85 ILE A CA 1
ATOM 679 C C . ILE A 1 85 ? -7.574 3.08 12.445 1 93.56 85 ILE A C 1
ATOM 681 O O . ILE A 1 85 ? -7.023 2.01 12.719 1 93.56 85 ILE A O 1
ATOM 685 N N . ASP A 1 86 ? -8.641 3.541 13.094 1 93.06 86 ASP A N 1
ATOM 686 C CA . ASP A 1 86 ? -9.234 2.773 14.18 1 93.06 86 ASP A CA 1
ATOM 687 C C . ASP A 1 86 ? -10.648 3.27 14.492 1 93.06 86 ASP A C 1
ATOM 689 O O . ASP A 1 86 ? -11.141 4.199 13.859 1 93.06 86 ASP A O 1
ATOM 693 N N . GLU A 1 87 ? -11.258 2.574 15.453 1 93 87 GLU A N 1
ATOM 694 C CA . GLU A 1 87 ? -12.523 3.049 15.992 1 93 87 GLU A CA 1
ATOM 695 C C . GLU A 1 87 ? -12.336 4.324 16.812 1 93 87 GLU A C 1
ATOM 697 O O . GLU A 1 87 ? -11.578 4.344 17.781 1 93 87 GLU A O 1
ATOM 702 N N . LEU A 1 88 ? -13.109 5.406 16.438 1 93.75 88 LEU A N 1
ATOM 703 C CA . LEU A 1 88 ? -12.906 6.695 17.094 1 93.75 88 LEU A CA 1
ATOM 704 C C . LEU A 1 88 ? -14.164 7.137 17.828 1 93.75 88 LEU A C 1
ATOM 706 O O . LEU A 1 88 ? -14.219 8.25 18.359 1 93.75 88 LEU A O 1
ATOM 710 N N . SER A 1 89 ? -15.141 6.371 17.75 1 91.12 89 SER A N 1
ATOM 711 C CA . SER A 1 89 ? -16.375 6.625 18.484 1 91.12 89 SER A CA 1
ATOM 712 C C . SER A 1 89 ? -16.969 5.336 19.047 1 91.12 89 SER A C 1
ATOM 714 O O . SER A 1 89 ? -16.562 4.238 18.641 1 91.12 89 SER A O 1
ATOM 716 N N . GLY A 1 90 ? -17.844 5.523 19.984 1 89.5 90 GLY A N 1
ATOM 717 C CA . GLY A 1 90 ? -18.484 4.371 20.578 1 89.5 90 GLY A CA 1
ATOM 718 C C . GLY A 1 90 ? -17.703 3.779 21.75 1 89.5 90 GLY A C 1
ATOM 719 O O . GLY A 1 90 ? -16.766 4.391 22.234 1 89.5 90 GLY A O 1
ATOM 720 N N . ARG A 1 91 ? -18.109 2.607 22.328 1 89 91 ARG A N 1
ATOM 721 C CA . ARG A 1 91 ? -17.562 1.986 23.531 1 89 91 ARG A CA 1
ATOM 722 C C . ARG A 1 91 ? -16.109 1.564 23.328 1 89 91 ARG A C 1
ATOM 724 O O . ARG A 1 91 ? -15.297 1.667 24.234 1 89 91 ARG A O 1
ATOM 731 N N . GLY A 1 92 ? -15.75 1.182 22.203 1 87.75 92 GLY A N 1
ATOM 732 C CA . GLY A 1 92 ? -14.406 0.715 21.891 1 87.75 92 GLY A CA 1
ATOM 733 C C . GLY A 1 92 ? -13.531 1.788 21.266 1 87.75 92 GLY A C 1
ATOM 734 O O . GLY A 1 92 ? -12.461 1.491 20.719 1 87.75 92 GLY A O 1
ATOM 735 N N . SER A 1 93 ? -13.891 2.994 21.562 1 93.06 93 SER A N 1
ATOM 736 C CA . SER A 1 93 ? -13.188 4.098 20.906 1 93.06 93 SER A CA 1
ATOM 737 C C . SER A 1 93 ? -11.742 4.188 21.375 1 93.06 93 SER A C 1
ATOM 739 O O . SER A 1 93 ? -11.461 4.117 22.562 1 93.06 93 SER A O 1
ATOM 741 N N . GLN A 1 94 ? -10.891 4.355 20.391 1 94.88 94 GLN A N 1
ATOM 742 C CA . GLN A 1 94 ? -9.461 4.52 20.641 1 94.88 94 GLN A CA 1
ATOM 743 C C . GLN A 1 94 ? -9.047 5.98 20.516 1 94.88 94 GLN A C 1
ATOM 745 O O . GLN A 1 94 ? -7.855 6.289 20.438 1 94.88 94 GLN A O 1
ATOM 750 N N . LEU A 1 95 ? -9.984 6.918 20.5 1 94.31 95 LEU A N 1
ATOM 751 C CA . LEU A 1 95 ? -9.711 8.312 20.172 1 94.31 95 LEU A CA 1
ATOM 752 C C . LEU A 1 95 ? -8.727 8.922 21.172 1 94.31 95 LEU A C 1
ATOM 754 O O . LEU A 1 95 ? -7.746 9.555 20.766 1 94.31 95 LEU A O 1
ATOM 758 N N . SER A 1 96 ? -8.992 8.719 22.391 1 95.56 96 SER A N 1
ATOM 759 C CA . SER A 1 96 ? -8.148 9.344 23.422 1 95.56 96 SER A CA 1
ATOM 760 C C . SER A 1 96 ? -6.719 8.828 23.344 1 95.56 96 SER A C 1
ATOM 762 O O . SER A 1 96 ? -5.766 9.609 23.391 1 95.56 96 SER A O 1
ATOM 764 N N . ALA A 1 97 ? -6.57 7.574 23.281 1 95.19 97 ALA A N 1
ATOM 765 C CA . ALA A 1 97 ? -5.242 6.969 23.203 1 95.19 97 ALA A CA 1
ATOM 766 C C . ALA A 1 97 ? -4.504 7.41 21.953 1 95.19 97 ALA A C 1
ATOM 768 O O . ALA A 1 97 ? -3.311 7.715 22 1 95.19 97 ALA A O 1
ATOM 769 N N . LEU A 1 98 ? -5.199 7.473 20.859 1 95.25 98 LEU A N 1
ATOM 770 C CA . LEU A 1 98 ? -4.574 7.824 19.594 1 95.25 98 LEU A CA 1
ATOM 771 C C . LEU A 1 98 ? -4.262 9.312 19.531 1 95.25 98 LEU A C 1
ATOM 773 O O . LEU A 1 98 ? -3.268 9.727 18.922 1 95.25 98 LEU A O 1
ATOM 777 N N . ASP A 1 99 ? -5.105 10.109 20.125 1 95.19 99 ASP A N 1
ATOM 778 C CA . ASP A 1 99 ? -4.797 11.531 20.25 1 95.19 99 ASP A CA 1
ATOM 779 C C . ASP A 1 99 ? -3.494 11.75 21.016 1 95.19 99 ASP A C 1
ATOM 781 O O . ASP A 1 99 ? -2.635 12.523 20.594 1 95.19 99 ASP A O 1
ATOM 785 N N . ARG A 1 100 ? -3.402 11.086 22.078 1 95.38 100 ARG A N 1
ATOM 786 C CA . ARG A 1 100 ? -2.18 11.172 22.859 1 95.38 100 ARG A CA 1
ATOM 787 C C . ARG A 1 100 ? -0.973 10.695 22.062 1 95.38 100 ARG A C 1
ATOM 789 O O . ARG A 1 100 ? 0.094 11.312 22.109 1 95.38 100 ARG A O 1
ATOM 796 N N . LYS A 1 101 ? -1.157 9.594 21.406 1 93.19 101 LYS A N 1
ATOM 797 C CA . LYS A 1 101 ? -0.087 9.055 20.578 1 93.19 101 LYS A CA 1
ATOM 798 C C . LYS A 1 101 ? 0.347 10.055 19.516 1 93.19 101 LYS A C 1
ATOM 800 O O . LYS A 1 101 ? 1.543 10.242 19.281 1 93.19 101 LYS A O 1
ATOM 805 N N . MET A 1 102 ? -0.613 10.703 18.922 1 94.88 102 MET A N 1
ATOM 806 C CA . MET A 1 102 ? -0.318 11.719 17.922 1 94.88 102 MET A CA 1
ATOM 807 C C . MET A 1 102 ? 0.484 12.867 18.516 1 94.88 102 MET A C 1
ATOM 809 O O . MET A 1 102 ? 1.562 13.203 18.016 1 94.88 102 MET A O 1
ATOM 813 N N . ARG A 1 103 ? 0.015 13.367 19.578 1 95.69 103 ARG A N 1
ATOM 814 C CA . ARG A 1 103 ? 0.579 14.578 20.156 1 95.69 103 ARG A CA 1
ATOM 815 C C . ARG A 1 103 ? 1.899 14.297 20.859 1 95.69 103 ARG A C 1
ATOM 817 O O . ARG A 1 103 ? 2.893 14.992 20.641 1 95.69 103 ARG A O 1
ATOM 824 N N . ASN A 1 104 ? 1.909 13.195 21.594 1 91.94 104 ASN A N 1
ATOM 825 C CA . ASN A 1 104 ? 3.008 12.992 22.531 1 91.94 104 ASN A CA 1
ATOM 826 C C . ASN A 1 104 ? 4.086 12.086 21.953 1 91.94 104 ASN A C 1
ATOM 828 O O . ASN A 1 104 ? 5.215 12.055 22.453 1 91.94 104 ASN A O 1
ATOM 832 N N . ASP A 1 105 ? 3.723 11.414 20.984 1 90.81 105 ASP A N 1
ATOM 833 C CA . ASP A 1 105 ? 4.711 10.508 20.391 1 90.81 105 ASP A CA 1
ATOM 834 C C . ASP A 1 105 ? 5.109 10.977 18.984 1 90.81 105 ASP A C 1
ATOM 836 O O . ASP A 1 105 ? 6.262 11.344 18.766 1 90.81 105 ASP A O 1
ATOM 840 N N . TYR A 1 106 ? 4.195 11.047 18.156 1 93.31 106 TYR A N 1
ATOM 841 C CA . TYR A 1 106 ? 4.52 11.305 16.766 1 93.31 106 TYR A CA 1
ATOM 842 C C . TYR A 1 106 ? 5.027 12.734 16.578 1 93.31 106 TYR A C 1
ATOM 844 O O . TYR A 1 106 ? 6.164 12.938 16.141 1 93.31 106 TYR A O 1
ATOM 852 N N . PHE A 1 107 ? 4.242 13.703 16.984 1 95.12 107 PHE A N 1
ATOM 853 C CA . PHE A 1 107 ? 4.594 15.086 16.703 1 95.12 107 PHE A CA 1
ATOM 854 C C . PHE A 1 107 ? 5.758 15.547 17.562 1 95.12 107 PHE A C 1
ATOM 856 O O . PHE A 1 107 ? 6.582 16.359 17.141 1 95.12 107 PHE A O 1
ATOM 863 N N . GLN A 1 108 ? 5.875 15.008 18.719 1 91.38 108 GLN A N 1
ATOM 864 C CA . GLN A 1 108 ? 6.992 15.352 19.578 1 91.38 108 GLN A CA 1
ATOM 865 C C . GLN A 1 108 ? 8.32 14.883 18.984 1 91.38 108 GLN A C 1
ATOM 867 O O . GLN A 1 108 ? 9.375 15.422 19.328 1 91.38 108 GLN A O 1
ATOM 872 N N . HIS A 1 109 ? 8.195 13.977 18.078 1 89.56 109 HIS A N 1
ATOM 873 C CA . HIS A 1 109 ? 9.438 13.398 17.562 1 89.56 109 HIS A CA 1
ATOM 874 C C . HIS A 1 109 ? 9.68 13.797 16.109 1 89.56 109 HIS A C 1
ATOM 876 O O . HIS A 1 109 ? 10.641 13.344 15.492 1 89.56 109 HIS A O 1
ATOM 882 N N . GLY A 1 110 ? 8.758 14.539 15.547 1 91.25 110 GLY A N 1
ATOM 883 C CA . GLY A 1 110 ? 9.156 15.102 14.266 1 91.25 110 GLY A CA 1
ATOM 884 C C . GLY A 1 110 ? 8.109 14.945 13.188 1 91.25 110 GLY A C 1
ATOM 885 O O . GLY A 1 110 ? 8.266 15.469 12.078 1 91.25 110 GLY A O 1
ATOM 886 N N . VAL A 1 111 ? 7.086 14.195 13.477 1 95 111 VAL A N 1
ATOM 887 C CA . VAL A 1 111 ? 5.977 14.141 12.531 1 95 111 VAL A CA 1
ATOM 888 C C . VAL A 1 111 ? 5.402 15.539 12.32 1 95 111 VAL A C 1
ATOM 890 O O . VAL A 1 111 ? 5.273 16.312 13.273 1 95 111 VAL A O 1
ATOM 893 N N . GLN A 1 112 ? 5.023 15.82 11.078 1 96.94 112 GLN A N 1
ATOM 894 C CA . GLN A 1 112 ? 4.574 17.172 10.758 1 96.94 112 GLN A CA 1
ATOM 895 C C . GLN A 1 112 ? 3.107 17.188 10.328 1 96.94 112 GLN A C 1
ATOM 897 O O . GLN A 1 112 ? 2.467 18.234 10.305 1 96.94 112 GLN A O 1
ATOM 902 N N . LEU A 1 113 ? 2.605 16.016 9.906 1 97.62 113 LEU A N 1
ATOM 903 C CA . LEU A 1 113 ? 1.216 15.828 9.508 1 97.62 113 LEU A CA 1
ATOM 904 C C . LEU A 1 113 ? 0.697 14.469 9.953 1 97.62 113 LEU A C 1
ATOM 906 O O . LEU A 1 113 ? 1.404 13.461 9.852 1 97.62 113 LEU A O 1
ATOM 910 N N . GLY A 1 114 ? -0.479 14.438 10.539 1 96.94 114 GLY A N 1
ATOM 911 C CA . GLY A 1 114 ? -1.11 13.188 10.945 1 96.94 114 GLY A CA 1
ATOM 912 C C . GLY A 1 114 ? -2.596 13.148 10.648 1 96.94 114 GLY A C 1
ATOM 913 O O . GLY A 1 114 ? -3.291 14.156 10.781 1 96.94 114 GLY A O 1
ATOM 914 N N . TRP A 1 115 ? -3.051 12.008 10.227 1 96.62 115 TRP A N 1
ATOM 915 C CA . TRP A 1 115 ? -4.48 11.789 10.047 1 96.62 115 TRP A CA 1
ATOM 916 C C . TRP A 1 115 ? -4.965 10.641 10.938 1 96.62 115 TRP A C 1
ATOM 918 O O . TRP A 1 115 ? -4.281 9.625 11.078 1 96.62 115 TRP A O 1
ATOM 928 N N . LEU A 1 116 ? -6.055 10.828 11.562 1 95.31 116 LEU A N 1
ATOM 929 C CA . LEU A 1 116 ? -6.801 9.781 12.258 1 95.31 116 LEU A CA 1
ATOM 930 C C . LEU A 1 116 ? -8.133 9.516 11.562 1 95.31 116 LEU A C 1
ATOM 932 O O . LEU A 1 116 ? -8.938 10.43 11.391 1 95.31 116 LEU A O 1
ATOM 936 N N . ILE A 1 117 ? -8.352 8.25 11.234 1 94.69 117 ILE A N 1
ATOM 937 C CA . ILE A 1 117 ? -9.516 7.953 10.398 1 94.69 117 ILE A CA 1
ATOM 938 C C . ILE A 1 117 ? -10.297 6.789 11 1 94.69 117 ILE A C 1
ATOM 940 O O . ILE A 1 117 ? -9.711 5.77 11.383 1 94.69 117 ILE A O 1
ATOM 944 N N . ASP A 1 118 ? -11.562 6.898 11.164 1 94.44 118 ASP A N 1
ATOM 945 C CA . ASP A 1 118 ? -12.531 5.84 11.414 1 94.44 118 ASP A CA 1
ATOM 946 C C . ASP A 1 118 ? -13.391 5.578 10.172 1 94.44 118 ASP A C 1
ATOM 948 O O . ASP A 1 118 ? -14.289 6.359 9.859 1 94.44 118 ASP A O 1
ATOM 952 N N . PRO A 1 119 ? -13.07 4.531 9.492 1 92.94 119 PRO A N 1
ATOM 953 C CA . PRO A 1 119 ? -13.758 4.34 8.211 1 92.94 119 PRO A CA 1
ATOM 954 C C . PRO A 1 119 ? -15.055 3.541 8.352 1 92.94 119 PRO A C 1
ATOM 956 O O . PRO A 1 119 ? -15.734 3.279 7.355 1 92.94 119 PRO A O 1
ATOM 959 N N . ARG A 1 120 ? -15.492 3.096 9.562 1 90.5 120 ARG A N 1
ATOM 960 C CA . ARG A 1 120 ? -16.688 2.268 9.719 1 90.5 120 ARG A CA 1
ATOM 961 C C . ARG A 1 120 ? -17.922 2.984 9.195 1 90.5 120 ARG A C 1
ATOM 963 O O . ARG A 1 120 ? -18.094 4.188 9.406 1 90.5 120 ARG A O 1
ATOM 970 N N . PRO A 1 121 ? -18.672 2.07 8.562 1 83.5 121 PRO A N 1
ATOM 971 C CA . PRO A 1 121 ? -19.906 2.676 8.039 1 83.5 121 PRO A CA 1
ATOM 972 C C . PRO A 1 121 ? -20.719 3.371 9.117 1 83.5 121 PRO A C 1
ATOM 974 O O . PRO A 1 121 ? -20.844 2.861 10.242 1 83.5 121 PRO A O 1
ATOM 977 N N . ASP A 1 122 ? -21.25 4.5 8.883 1 82.88 122 ASP A N 1
ATOM 978 C CA . ASP A 1 122 ? -22.156 5.293 9.711 1 82.88 122 ASP A CA 1
ATOM 979 C C . ASP A 1 122 ? -21.406 5.961 10.859 1 82.88 122 ASP A C 1
ATOM 981 O O . ASP A 1 122 ? -22 6.691 11.656 1 82.88 122 ASP A O 1
ATOM 985 N N . LEU A 1 123 ? -20.094 5.656 10.992 1 87.62 123 LEU A N 1
ATOM 986 C CA . LEU A 1 123 ? -19.297 6.238 12.062 1 87.62 123 LEU A CA 1
ATOM 987 C C . LEU A 1 123 ? -18.062 6.934 11.508 1 87.62 123 LEU A C 1
ATOM 989 O O . LEU A 1 123 ? -17.078 7.152 12.242 1 87.62 123 LEU A O 1
ATOM 993 N N . GLN A 1 124 ? -18.062 7.191 10.25 1 90.38 124 GLN A N 1
ATOM 994 C CA . GLN A 1 124 ? -16.906 7.754 9.562 1 90.38 124 GLN A CA 1
ATOM 995 C C . GLN A 1 124 ? -16.484 9.078 10.203 1 90.38 124 GLN A C 1
ATOM 997 O O . GLN A 1 124 ? -17.312 9.977 10.391 1 90.38 124 GLN A O 1
ATOM 1002 N N . ARG A 1 125 ? -15.25 9.086 10.586 1 91.62 125 ARG A N 1
ATOM 1003 C CA . ARG A 1 125 ? -14.641 10.289 11.156 1 91.62 125 ARG A CA 1
ATOM 1004 C C . ARG A 1 125 ? -13.219 10.469 10.641 1 91.62 125 ARG A C 1
ATOM 1006 O O . ARG A 1 125 ? -12.508 9.492 10.391 1 91.62 125 ARG A O 1
ATOM 1013 N N . MET A 1 126 ? -12.875 11.766 10.516 1 94.19 126 MET A N 1
ATOM 1014 C CA . MET A 1 126 ? -11.508 12.102 10.109 1 94.19 126 MET A CA 1
ATOM 1015 C C . MET A 1 126 ? -10.961 13.258 10.945 1 94.19 126 MET A C 1
ATOM 1017 O O . MET A 1 126 ? -11.641 14.266 11.133 1 94.19 126 MET A O 1
ATOM 1021 N N . TYR A 1 127 ? -9.812 13.039 11.453 1 94.75 127 TYR A N 1
ATOM 1022 C CA . TYR A 1 127 ? -9.07 14.086 12.141 1 94.75 127 TYR A CA 1
ATOM 1023 C C . TYR A 1 127 ? -7.754 14.375 11.43 1 94.75 127 TYR A C 1
ATOM 1025 O O . TYR A 1 127 ? -7.105 13.461 10.906 1 94.75 127 TYR A O 1
ATOM 1033 N N . GLU A 1 128 ? -7.449 15.656 11.445 1 95.5 128 GLU A N 1
ATOM 1034 C CA . GLU A 1 128 ? -6.172 16.094 10.883 1 95.5 128 GLU A CA 1
ATOM 1035 C C . GLU A 1 128 ? -5.316 16.781 11.945 1 95.5 128 GLU A C 1
ATOM 1037 O O . GLU A 1 128 ? -5.773 17.719 12.617 1 95.5 128 GLU A O 1
ATOM 1042 N N . TYR A 1 129 ? -4.172 16.297 12.086 1 96.44 129 TYR A N 1
ATOM 1043 C CA . TYR A 1 129 ? -3.197 16.906 12.992 1 96.44 129 TYR A CA 1
ATOM 1044 C C . TYR A 1 129 ? -2.092 17.609 12.219 1 96.44 129 TYR A C 1
ATOM 1046 O O . TYR A 1 129 ? -1.567 17.062 11.242 1 96.44 129 TYR A O 1
ATOM 1054 N N . TYR A 1 130 ? -1.744 18.828 12.625 1 96.12 130 TYR A N 1
ATOM 1055 C CA . TYR A 1 130 ? -0.717 19.625 11.961 1 96.12 130 TYR A CA 1
ATOM 1056 C C . TYR A 1 130 ? -0.079 20.609 12.938 1 96.12 130 TYR A C 1
ATOM 1058 O O . TYR A 1 130 ? -0.545 20.766 14.062 1 96.12 130 TYR A O 1
ATOM 1066 N N . LEU A 1 131 ? 1.023 21.203 12.5 1 96 131 LEU A N 1
ATOM 1067 C CA . LEU A 1 131 ? 1.685 22.25 13.289 1 96 131 LEU A CA 1
ATOM 1068 C C . LEU A 1 131 ? 1.236 23.641 12.844 1 96 131 LEU A C 1
ATOM 1070 O O . LEU A 1 131 ? 1.208 23.922 11.648 1 96 131 LEU A O 1
ATOM 1074 N N . ASP A 1 132 ? 0.867 24.422 13.812 1 94.25 132 ASP A N 1
ATOM 1075 C CA . ASP A 1 132 ? 0.546 25.797 13.453 1 94.25 132 ASP A CA 1
ATOM 1076 C C . ASP A 1 132 ? 1.806 26.656 13.398 1 94.25 132 ASP A C 1
ATOM 1078 O O . ASP A 1 132 ? 2.922 26.141 13.484 1 94.25 132 ASP A O 1
ATOM 1082 N N . ASP A 1 133 ? 1.584 27.953 13.188 1 93.19 133 ASP A N 1
ATOM 1083 C CA . ASP A 1 133 ? 2.697 28.859 12.961 1 93.19 133 ASP A CA 1
ATOM 1084 C C . ASP A 1 133 ? 3.604 28.938 14.188 1 93.19 133 ASP A C 1
ATOM 1086 O O . ASP A 1 133 ? 4.777 29.312 14.078 1 93.19 133 ASP A O 1
ATOM 1090 N N . ASN A 1 134 ? 3.107 28.594 15.391 1 94.62 134 ASN A N 1
ATOM 1091 C CA . ASN A 1 134 ? 3.881 28.641 16.625 1 94.62 134 ASN A CA 1
ATOM 1092 C C . ASN A 1 134 ? 4.539 27.297 16.922 1 94.62 134 ASN A C 1
ATOM 1094 O O . ASN A 1 134 ? 5.246 27.156 17.922 1 94.62 134 ASN A O 1
ATOM 1098 N N . GLY A 1 135 ? 4.277 26.312 16.078 1 93.06 135 GLY A N 1
ATOM 1099 C CA . GLY A 1 135 ? 4.836 24.984 16.281 1 93.06 135 GLY A CA 1
ATOM 1100 C C . GLY A 1 135 ? 4 24.125 17.188 1 93.06 135 GLY A C 1
ATOM 1101 O O . GLY A 1 135 ? 4.434 23.047 17.594 1 93.06 135 GLY A O 1
ATOM 1102 N N . ASP A 1 136 ? 2.777 24.578 17.516 1 95.88 136 ASP A N 1
ATOM 1103 C CA . ASP A 1 136 ? 1.881 23.797 18.359 1 95.88 136 ASP A CA 1
ATOM 1104 C C . ASP A 1 136 ? 1.049 22.812 17.531 1 95.88 136 ASP A C 1
ATOM 1106 O O . ASP A 1 136 ? 0.601 23.156 16.438 1 95.88 136 ASP A O 1
ATOM 1110 N N . VAL A 1 137 ? 0.846 21.641 18.125 1 96.88 137 VAL A N 1
ATOM 1111 C CA . VAL A 1 137 ? 0.053 20.641 17.422 1 96.88 137 VAL A CA 1
ATOM 1112 C C . VAL A 1 137 ? -1.426 21.016 17.484 1 96.88 137 VAL A C 1
ATOM 1114 O O . VAL A 1 137 ? -1.974 21.25 18.562 1 96.88 137 VAL A O 1
ATOM 1117 N N . GLN A 1 138 ? -2 21.109 16.297 1 95.88 138 GLN A N 1
ATOM 1118 C CA . GLN A 1 138 ? -3.434 21.344 16.172 1 95.88 138 GLN A CA 1
ATOM 1119 C C . GLN A 1 138 ? -4.16 20.125 15.625 1 95.88 138 GLN A C 1
ATOM 1121 O O . GLN A 1 138 ? -3.553 19.281 14.969 1 95.88 138 GLN A O 1
ATOM 1126 N N . CYS A 1 139 ? -5.293 19.969 15.984 1 94.75 139 CYS A N 1
ATOM 1127 C CA . CYS A 1 139 ? -6.164 18.922 15.477 1 94.75 139 CYS A CA 1
ATOM 1128 C C . CYS A 1 139 ? -7.465 19.5 14.93 1 94.75 139 CYS A C 1
ATOM 1130 O O . CYS A 1 139 ? -8.18 20.203 15.641 1 94.75 139 CYS A O 1
ATOM 1132 N N . SER A 1 140 ? -7.629 19.328 13.711 1 88.81 140 SER A N 1
ATOM 1133 C CA . SER A 1 140 ? -8.914 19.703 13.133 1 88.81 140 SER A CA 1
ATOM 1134 C C . SER A 1 140 ? -9.852 18.5 13.055 1 88.81 140 SER A C 1
ATOM 1136 O O . SER A 1 140 ? -9.461 17.422 12.602 1 88.81 140 SER A O 1
ATOM 1138 N N . ASP A 1 141 ? -10.836 18.578 13.883 1 73.12 141 ASP A N 1
ATOM 1139 C CA . ASP A 1 141 ? -11.82 17.516 13.922 1 73.12 141 ASP A CA 1
ATOM 1140 C C . ASP A 1 141 ? -12.969 17.781 12.953 1 73.12 141 ASP A C 1
ATOM 1142 O O . ASP A 1 141 ? -13.43 18.922 12.82 1 73.12 141 ASP A O 1
ATOM 1146 N N . ASN A 1 142 ? -13.141 16.938 12.07 1 66.31 142 ASN A N 1
ATOM 1147 C CA . ASN A 1 142 ? -14.398 17.078 11.352 1 66.31 142 ASN A CA 1
ATOM 1148 C C . ASN A 1 142 ? -15.164 15.766 11.258 1 66.31 142 ASN A C 1
ATOM 1150 O O . ASN A 1 142 ? -14.578 14.727 10.945 1 66.31 142 ASN A O 1
ATOM 1154 N N . SER A 1 143 ? -16.266 15.711 11.883 1 70.25 143 SER A N 1
ATOM 1155 C CA . SER A 1 143 ? -17.219 14.609 11.742 1 70.25 143 SER A CA 1
ATOM 1156 C C . SER A 1 143 ? -17.594 14.383 10.281 1 70.25 143 SER A C 1
ATOM 1158 O O . SER A 1 143 ? -18.156 13.336 9.93 1 70.25 143 SER A O 1
ATOM 1160 N N . ALA A 1 144 ? -17.031 15.266 9.547 1 79.62 144 ALA A N 1
ATOM 1161 C CA . ALA A 1 144 ? -17.438 15.109 8.156 1 79.62 144 ALA A CA 1
ATOM 1162 C C . ALA A 1 144 ? -16.422 14.281 7.375 1 79.62 144 ALA A C 1
ATOM 1164 O O . ALA A 1 144 ? -15.211 14.445 7.551 1 79.62 144 ALA A O 1
ATOM 1165 N N . TRP A 1 145 ? -16.953 13.289 6.785 1 86.75 145 TRP A N 1
ATOM 1166 C CA . TRP A 1 145 ? -16.188 12.578 5.77 1 86.75 145 TRP A CA 1
ATOM 1167 C C . TRP A 1 145 ? -15.844 13.492 4.602 1 86.75 145 TRP A C 1
ATOM 1169 O O . TRP A 1 145 ? -16.734 13.891 3.838 1 86.75 145 TRP A O 1
ATOM 1179 N N . ARG A 1 146 ? -14.578 13.93 4.438 1 89.31 146 ARG A N 1
ATOM 1180 C CA . ARG A 1 146 ? -14.188 15 3.521 1 89.31 146 ARG A CA 1
ATOM 1181 C C . ARG A 1 146 ? -12.852 14.695 2.854 1 89.31 146 ARG A C 1
ATOM 1183 O O . ARG A 1 146 ? -12.18 13.727 3.217 1 89.31 146 ARG A O 1
ATOM 1190 N N . ASP A 1 147 ? -12.625 15.523 1.885 1 90.06 147 ASP A N 1
ATOM 1191 C CA . ASP A 1 147 ? -11.289 15.438 1.298 1 90.06 147 ASP A CA 1
ATOM 1192 C C . ASP A 1 147 ? -10.219 15.859 2.301 1 90.06 147 ASP A C 1
ATOM 1194 O O . ASP A 1 147 ? -10.445 16.75 3.117 1 90.06 147 ASP A O 1
ATOM 1198 N N . LEU A 1 148 ? -9.141 15.242 2.305 1 92.5 148 LEU A N 1
ATOM 1199 C CA . LEU A 1 148 ? -7.977 15.633 3.096 1 92.5 148 LEU A CA 1
ATOM 1200 C C . LEU A 1 148 ? -6.859 16.141 2.197 1 92.5 148 LEU A C 1
ATOM 1202 O O . LEU A 1 148 ? -6.703 15.688 1.062 1 92.5 148 LEU A O 1
ATOM 1206 N N . ASP A 1 149 ? -6.094 17.094 2.746 1 92.31 149 ASP A N 1
ATOM 1207 C CA . ASP A 1 149 ? -5.047 17.781 1.992 1 92.31 149 ASP A CA 1
ATOM 1208 C C . ASP A 1 149 ? -3.693 17.641 2.684 1 92.31 149 ASP A C 1
ATOM 1210 O O . ASP A 1 149 ? -3.594 17.797 3.902 1 92.31 149 ASP A O 1
ATOM 1214 N N . GLY A 1 150 ? -2.656 17.328 1.899 1 95.56 150 GLY A N 1
ATOM 1215 C CA . GLY A 1 150 ? -1.318 17.141 2.439 1 95.56 150 GLY A CA 1
ATOM 1216 C C . GLY A 1 150 ? -0.639 18.453 2.816 1 95.56 150 GLY A C 1
ATOM 1217 O O . GLY A 1 150 ? 0.413 18.453 3.459 1 95.56 150 GLY A O 1
ATOM 1218 N N . GLY A 1 151 ? -1.222 19.547 2.369 1 92.5 151 GLY A N 1
ATOM 1219 C CA . GLY A 1 151 ? -0.653 20.859 2.682 1 92.5 151 GLY A CA 1
ATOM 1220 C C . GLY A 1 151 ? 0.798 20.984 2.26 1 92.5 151 GLY A C 1
ATOM 1221 O O . GLY A 1 151 ? 1.185 20.516 1.188 1 92.5 151 GLY A O 1
ATOM 1222 N N . ASP A 1 152 ? 1.584 21.625 3.076 1 91.94 152 ASP A N 1
ATOM 1223 C CA . ASP A 1 152 ? 2.99 21.859 2.766 1 91.94 152 ASP A CA 1
ATOM 1224 C C . ASP A 1 152 ? 3.82 20.594 2.955 1 91.94 152 ASP A C 1
ATOM 1226 O O . ASP A 1 152 ? 4.895 20.453 2.363 1 91.94 152 ASP A O 1
ATOM 1230 N N . VAL A 1 153 ? 3.314 19.781 3.754 1 95.75 153 VAL A N 1
ATOM 1231 C CA . VAL A 1 153 ? 4.055 18.578 4.086 1 95.75 153 VAL A CA 1
ATOM 1232 C C . VAL A 1 153 ? 4.043 17.625 2.896 1 95.75 153 VAL A C 1
ATOM 1234 O O . VAL A 1 153 ? 5.059 16.984 2.594 1 95.75 153 VAL A O 1
ATOM 1237 N N . LEU A 1 154 ? 2.92 17.469 2.252 1 96.69 154 LEU A N 1
ATOM 1238 C CA . LEU A 1 154 ? 2.732 16.703 1.025 1 96.69 154 LEU A CA 1
ATOM 1239 C C . LEU A 1 154 ? 2.133 17.562 -0.075 1 96.69 154 LEU A C 1
ATOM 1241 O O . LEU A 1 154 ? 0.984 17.359 -0.473 1 96.69 154 LEU A O 1
ATOM 1245 N N . PRO A 1 155 ? 2.973 18.406 -0.649 1 93.94 155 PRO A N 1
ATOM 1246 C CA . PRO A 1 155 ? 2.422 19.391 -1.579 1 93.94 155 PRO A CA 1
ATOM 1247 C C . PRO A 1 155 ? 1.691 18.75 -2.756 1 93.94 155 PRO A C 1
ATOM 1249 O O . PRO A 1 155 ? 2.256 17.906 -3.447 1 93.94 155 PRO A O 1
ATOM 1252 N N . GLY A 1 156 ? 0.42 19.156 -2.908 1 90.25 156 GLY A N 1
ATOM 1253 C CA . GLY A 1 156 ? -0.373 18.703 -4.039 1 90.25 156 GLY A CA 1
ATOM 1254 C C . GLY A 1 156 ? -1.097 17.406 -3.771 1 90.25 156 GLY A C 1
ATOM 1255 O O . GLY A 1 156 ? -1.946 16.984 -4.562 1 90.25 156 GLY A O 1
ATOM 1256 N N . PHE A 1 157 ? -0.766 16.703 -2.703 1 93.69 157 PHE A N 1
ATOM 1257 C CA . PHE A 1 157 ? -1.428 15.438 -2.387 1 93.69 157 PHE A CA 1
ATOM 1258 C C . PHE A 1 157 ? -2.814 15.68 -1.805 1 93.69 157 PHE A C 1
ATOM 1260 O O . PHE A 1 157 ? -2.963 16.438 -0.843 1 93.69 157 PHE A O 1
ATOM 1267 N N . LYS A 1 158 ? -3.777 15.062 -2.389 1 90.12 158 LYS A N 1
ATOM 1268 C CA . LYS A 1 158 ? -5.148 15.117 -1.889 1 90.12 158 LYS A CA 1
ATOM 1269 C C . LYS A 1 158 ? -5.762 13.727 -1.81 1 90.12 158 LYS A C 1
ATOM 1271 O O . LYS A 1 158 ? -5.625 12.93 -2.738 1 90.12 158 LYS A O 1
ATOM 1276 N N . MET A 1 159 ? -6.273 13.422 -0.706 1 91.75 159 MET A N 1
ATOM 1277 C CA . MET A 1 159 ? -7.105 12.227 -0.56 1 91.75 159 MET A CA 1
ATOM 1278 C C . MET A 1 159 ? -8.586 12.57 -0.696 1 91.75 159 MET A C 1
ATOM 1280 O O . MET A 1 159 ? -9.164 13.18 0.202 1 91.75 159 MET A O 1
ATOM 1284 N N . ARG A 1 160 ? -9.148 12.133 -1.793 1 88.69 160 ARG A N 1
ATOM 1285 C CA . ARG A 1 160 ? -10.547 12.453 -2.066 1 88.69 160 ARG A CA 1
ATOM 1286 C C . ARG A 1 160 ? -11.477 11.492 -1.34 1 88.69 160 ARG A C 1
ATOM 1288 O O . ARG A 1 160 ? -11.32 10.273 -1.438 1 88.69 160 ARG A O 1
ATOM 1295 N N . ALA A 1 161 ? -12.469 12.039 -0.721 1 88.12 161 ALA A N 1
ATOM 1296 C CA . ALA A 1 161 ? -13.391 11.25 0.097 1 88.12 161 ALA A CA 1
ATOM 1297 C C . ALA A 1 161 ? -14.086 10.18 -0.736 1 88.12 161 ALA A C 1
ATOM 1299 O O . ALA A 1 161 ? -14.203 9.031 -0.305 1 88.12 161 ALA A O 1
ATOM 1300 N N . PRO A 1 162 ? -14.484 10.453 -1.988 1 86.75 162 PRO A N 1
ATOM 1301 C CA . PRO A 1 162 ? -15.188 9.414 -2.75 1 86.75 162 PRO A CA 1
ATOM 1302 C C . PRO A 1 162 ? -14.297 8.211 -3.064 1 86.75 162 PRO A C 1
ATOM 1304 O O . PRO A 1 162 ? -14.797 7.098 -3.232 1 86.75 162 P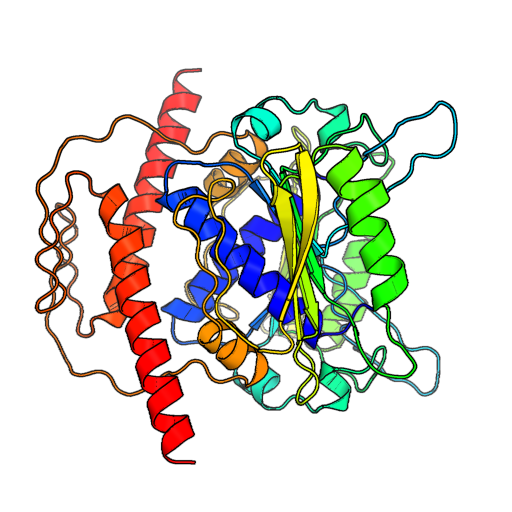RO A O 1
ATOM 1307 N N . VAL A 1 163 ? -13.023 8.484 -3.184 1 88.81 163 VAL A N 1
ATOM 1308 C CA . VAL A 1 163 ? -12.117 7.379 -3.459 1 88.81 163 VAL A CA 1
ATOM 1309 C C . VAL A 1 163 ? -12.148 6.379 -2.307 1 88.81 163 VAL A C 1
ATOM 1311 O O . VAL A 1 163 ? -12.234 5.168 -2.529 1 88.81 163 VAL A O 1
ATOM 1314 N N . LEU A 1 164 ? -12.117 6.859 -1.069 1 89.88 164 LEU A N 1
ATOM 1315 C CA . LEU A 1 164 ? -12.195 5.973 0.087 1 89.88 164 LEU A CA 1
ATOM 1316 C C . LEU A 1 164 ? -13.578 5.344 0.199 1 89.88 164 LEU A C 1
ATOM 1318 O O . LEU A 1 164 ? -13.711 4.191 0.616 1 89.88 164 LEU A O 1
ATOM 1322 N N . GLU A 1 165 ? -14.562 6.102 -0.214 1 87.81 165 GLU A N 1
ATOM 1323 C CA . GLU A 1 165 ? -15.914 5.551 -0.21 1 87.81 165 GLU A CA 1
ATOM 1324 C C . GLU A 1 165 ? -16.031 4.371 -1.17 1 87.81 165 GLU A C 1
ATOM 1326 O O . GLU A 1 165 ? -16.688 3.371 -0.855 1 87.81 165 GLU A O 1
ATOM 1331 N N . MET A 1 166 ? -15.438 4.551 -2.26 1 86.94 166 MET A N 1
ATOM 1332 C CA . MET A 1 166 ? -15.477 3.475 -3.246 1 86.94 166 MET A CA 1
ATOM 1333 C C . MET A 1 166 ? -14.82 2.211 -2.699 1 86.94 166 MET A C 1
ATOM 1335 O O . MET A 1 166 ? -15.281 1.101 -2.967 1 86.94 166 MET A O 1
ATOM 1339 N N . VAL A 1 167 ? -13.734 2.385 -1.943 1 87 167 VAL A N 1
ATOM 1340 C CA . VAL A 1 167 ? -13.062 1.257 -1.311 1 87 167 VAL A CA 1
ATOM 1341 C C . VAL A 1 167 ? -13.992 0.606 -0.287 1 87 167 VAL A C 1
ATOM 1343 O O . VAL A 1 167 ? -14.141 -0.618 -0.267 1 87 167 VAL A O 1
ATOM 1346 N N . LEU A 1 168 ? -14.641 1.417 0.466 1 86.69 168 LEU A N 1
ATOM 1347 C CA . LEU A 1 168 ? -15.477 0.943 1.562 1 86.69 168 LEU A CA 1
ATOM 1348 C C . LEU A 1 168 ? -16.75 0.291 1.031 1 86.69 168 LEU A C 1
ATOM 1350 O O . LEU A 1 168 ? -17.234 -0.69 1.601 1 86.69 168 LEU A O 1
ATOM 1354 N N . ASN A 1 169 ? -17.203 0.846 -0.08 1 81.94 169 ASN A N 1
ATOM 1355 C CA . ASN A 1 169 ? -18.469 0.36 -0.62 1 81.94 169 ASN A CA 1
ATOM 1356 C C . ASN A 1 169 ? -18.25 -0.726 -1.669 1 81.94 169 ASN A C 1
ATOM 1358 O O . ASN A 1 169 ? -19.203 -1.208 -2.277 1 81.94 169 ASN A O 1
ATOM 1362 N N . GLN A 1 170 ? -17.047 -1.071 -1.924 1 75.81 170 GLN A N 1
ATOM 1363 C CA . GLN A 1 170 ? -16.688 -2.115 -2.877 1 75.81 170 GLN A CA 1
ATOM 1364 C C . GLN A 1 170 ? -17.188 -1.785 -4.277 1 75.81 170 GLN A C 1
ATOM 1366 O O . GLN A 1 170 ? -17.734 -2.652 -4.965 1 75.81 170 GLN A O 1
ATOM 1371 N N . ASP A 1 171 ? -17.125 -0.562 -4.578 1 72.81 171 ASP A N 1
ATOM 1372 C CA . ASP A 1 171 ? -17.562 -0.058 -5.879 1 72.81 171 ASP A CA 1
ATOM 1373 C C . ASP A 1 171 ? -16.438 0.705 -6.574 1 72.81 171 ASP A C 1
ATOM 1375 O O . ASP A 1 171 ? -15.969 1.733 -6.078 1 72.81 171 ASP A O 1
ATOM 1379 N N . SER A 1 172 ? -16 0.097 -7.695 1 67.88 172 SER A N 1
ATOM 1380 C CA . SER A 1 172 ? -14.852 0.707 -8.367 1 67.88 172 SER A CA 1
ATOM 1381 C C . SER A 1 172 ? -15.305 1.715 -9.422 1 67.88 172 SER A C 1
ATOM 1383 O O . SER A 1 172 ? -14.477 2.262 -10.156 1 67.88 172 SER A O 1
ATOM 1385 N N . GLY A 1 173 ? -16.484 2.045 -9.438 1 56.44 173 GLY A N 1
ATOM 1386 C CA . GLY A 1 173 ? -17 3.025 -10.375 1 56.44 173 GLY A CA 1
ATOM 1387 C C . GLY A 1 173 ? -16.938 2.561 -11.82 1 56.44 173 GLY A C 1
ATOM 1388 O O . GLY A 1 173 ? -16.844 3.377 -12.734 1 56.44 173 GLY A O 1
ATOM 1389 N N . SER A 1 174 ? -16.781 1.19 -12.07 1 58.31 174 SER A N 1
ATOM 1390 C CA . SER A 1 174 ? -16.531 0.689 -13.414 1 58.31 174 SER A CA 1
ATOM 1391 C C . SER A 1 174 ? -17.766 0.873 -14.297 1 58.31 174 SER A C 1
ATOM 1393 O O . SER A 1 174 ? -18.906 0.748 -13.828 1 58.31 174 SER A O 1
ATOM 1395 N N . SER A 1 175 ? -17.922 1.94 -15.039 1 53.84 175 SER A N 1
ATOM 1396 C CA . SER A 1 175 ? -19.016 1.916 -16 1 53.84 175 SER A CA 1
ATOM 1397 C C . SER A 1 175 ? -18.484 1.926 -17.438 1 53.84 175 SER A C 1
ATOM 1399 O O . SER A 1 175 ? -17.328 2.238 -17.672 1 53.84 175 SER A O 1
ATOM 1401 N N . SER A 1 176 ? -19.266 1.457 -18.281 1 54.78 176 SER A N 1
ATOM 1402 C CA . SER A 1 176 ? -19.141 1.518 -19.734 1 54.78 176 SER A CA 1
ATOM 1403 C C . SER A 1 176 ? -18.641 2.883 -20.188 1 54.78 176 SER A C 1
ATOM 1405 O O . SER A 1 176 ? -18.969 3.906 -19.594 1 54.78 176 SER A O 1
ATOM 1407 N N . GLU A 1 177 ? -17.406 2.951 -20.656 1 62.03 177 GLU A N 1
ATOM 1408 C CA . GLU A 1 177 ? -16.875 4.207 -21.172 1 62.03 177 GLU A CA 1
ATOM 1409 C C . GLU A 1 177 ? -17.172 4.348 -22.672 1 62.03 177 GLU A C 1
ATOM 1411 O O . GLU A 1 177 ? -17.359 3.352 -23.359 1 62.03 177 GLU A O 1
ATOM 1416 N N . ASP A 1 178 ? -17.375 5.609 -23.016 1 65.81 178 ASP A N 1
ATOM 1417 C CA . ASP A 1 178 ? -17.469 5.91 -24.438 1 65.81 178 ASP A CA 1
ATOM 1418 C C . ASP A 1 178 ? -16.219 5.422 -25.188 1 65.81 178 ASP A C 1
ATOM 1420 O O . ASP A 1 178 ? -15.109 5.473 -24.656 1 65.81 178 ASP A O 1
ATOM 1424 N N . GLU A 1 179 ? -16.484 4.875 -26.328 1 77 179 GLU A N 1
ATOM 1425 C CA . GLU A 1 179 ? -15.383 4.387 -27.156 1 77 179 GLU A CA 1
ATOM 1426 C C . GLU A 1 179 ? -14.594 5.543 -27.766 1 77 179 GLU A C 1
ATOM 1428 O O . GLU A 1 179 ? -15.188 6.477 -28.312 1 77 179 GLU A O 1
ATOM 1433 N N . VAL A 1 180 ? -13.406 5.668 -27.453 1 78.19 180 VAL A N 1
ATOM 1434 C CA . VAL A 1 180 ? -12.5 6.645 -28.047 1 78.19 180 VAL A CA 1
ATOM 1435 C C . VAL A 1 180 ? -11.375 5.922 -28.797 1 78.19 180 VAL A C 1
ATOM 1437 O O . VAL A 1 180 ? -11.234 4.703 -28.688 1 78.19 180 VAL A O 1
ATOM 1440 N N . ASP A 1 181 ? -10.781 6.59 -29.734 1 83.12 181 ASP A N 1
ATOM 1441 C CA . ASP A 1 181 ? -9.562 6.121 -30.391 1 83.12 181 ASP A CA 1
ATOM 1442 C C . ASP A 1 181 ? -8.391 7.051 -30.094 1 83.12 181 ASP A C 1
ATOM 1444 O O . ASP A 1 181 ? -8.242 8.094 -30.75 1 83.12 181 ASP A O 1
ATOM 1448 N N . LEU A 1 182 ? -7.621 6.641 -29.188 1 80.69 182 LEU A N 1
ATOM 1449 C CA . LEU A 1 182 ? -6.488 7.457 -28.766 1 80.69 182 LEU A CA 1
ATOM 1450 C C . LEU A 1 182 ? -5.172 6.742 -29.047 1 80.69 182 LEU A C 1
ATOM 1452 O O . LEU A 1 182 ? -5.07 5.527 -28.859 1 80.69 182 LEU A O 1
ATOM 1456 N N . LEU A 1 183 ? -4.25 7.512 -29.578 1 82.56 183 LEU A N 1
ATOM 1457 C CA . LEU A 1 183 ? -2.908 6.988 -29.781 1 82.56 183 LEU A CA 1
ATOM 1458 C C . LEU A 1 183 ? -1.991 7.336 -28.625 1 82.56 183 LEU A C 1
ATOM 1460 O O . LEU A 1 183 ? -2.004 8.469 -28.141 1 82.56 183 LEU A O 1
ATOM 1464 N N . CYS A 1 184 ? -1.306 6.379 -28.188 1 81.88 184 CYS A N 1
ATOM 1465 C CA . CYS A 1 184 ? -0.319 6.645 -27.156 1 81.88 184 CYS A CA 1
ATOM 1466 C C . CYS A 1 184 ? 0.668 7.719 -27.594 1 81.88 184 CYS A C 1
ATOM 1468 O O . CYS A 1 184 ? 1.283 7.602 -28.656 1 81.88 184 CYS A O 1
ATOM 1470 N N . PRO A 1 185 ? 0.851 8.727 -26.797 1 78.88 185 PRO A N 1
ATOM 1471 C CA . PRO A 1 185 ? 1.713 9.836 -27.219 1 78.88 185 PRO A CA 1
ATOM 1472 C C . PRO A 1 185 ? 3.199 9.508 -27.094 1 78.88 185 PRO A C 1
ATOM 1474 O O . PRO A 1 185 ? 4.047 10.273 -27.562 1 78.88 185 PRO A O 1
ATOM 1477 N N . TYR A 1 186 ? 3.512 8.461 -26.422 1 79.44 186 TYR A N 1
ATOM 1478 C CA . TYR A 1 186 ? 4.914 8.094 -26.266 1 79.44 186 TYR A CA 1
ATOM 1479 C C . TYR A 1 186 ? 5.527 7.684 -27.594 1 79.44 186 TYR A C 1
ATOM 1481 O O . TYR A 1 186 ? 4.891 6.996 -28.391 1 79.44 186 TYR A O 1
ATOM 1489 N N . PRO A 1 187 ? 6.797 8.078 -27.75 1 75.56 187 PRO A N 1
ATOM 1490 C CA . PRO A 1 187 ? 7.441 7.812 -29.031 1 75.56 187 PRO A CA 1
ATOM 1491 C C . PRO A 1 187 ? 7.551 6.32 -29.344 1 75.56 187 PRO A C 1
ATOM 1493 O O . PRO A 1 187 ? 7.996 5.539 -28.5 1 75.56 187 PRO A O 1
ATOM 1496 N N . ARG A 1 188 ? 7.141 5.918 -30.531 1 79.38 188 ARG A N 1
ATOM 1497 C CA . ARG A 1 188 ? 7.316 4.602 -31.141 1 79.38 188 ARG A CA 1
ATOM 1498 C C . ARG A 1 188 ? 6.395 3.576 -30.484 1 79.38 188 ARG A C 1
ATOM 1500 O O . ARG A 1 188 ? 6.508 2.377 -30.75 1 79.38 188 ARG A O 1
ATOM 1507 N N . CYS A 1 189 ? 5.598 3.922 -29.516 1 80.94 189 CYS A N 1
ATOM 1508 C CA . CYS A 1 189 ? 4.676 2.961 -28.906 1 80.94 189 CYS A CA 1
ATOM 1509 C C . CYS A 1 189 ? 3.531 2.637 -29.859 1 80.94 189 CYS A C 1
ATOM 1511 O O . CYS A 1 189 ? 3.242 1.466 -30.109 1 80.94 189 CYS A O 1
ATOM 1513 N N . ASN A 1 190 ? 2.795 3.535 -30.531 1 80.31 190 ASN A N 1
ATOM 1514 C CA . ASN A 1 190 ? 1.737 3.424 -31.531 1 80.31 190 ASN A CA 1
ATOM 1515 C C . ASN A 1 190 ? 0.537 2.65 -30.984 1 80.31 190 ASN A C 1
ATOM 1517 O O . ASN A 1 190 ? -0.32 2.213 -31.766 1 80.31 190 ASN A O 1
ATOM 1521 N N . LYS A 1 191 ? 0.503 2.34 -29.766 1 85.25 191 LYS A N 1
ATOM 1522 C CA . LYS A 1 191 ? -0.66 1.679 -29.172 1 85.25 191 LYS A CA 1
ATOM 1523 C C . LYS A 1 191 ? -1.889 2.582 -29.234 1 85.25 191 LYS A C 1
ATOM 1525 O O . LYS A 1 191 ? -1.788 3.787 -28.984 1 85.25 191 LYS A O 1
ATOM 1530 N N . ARG A 1 192 ? -3.049 1.954 -29.547 1 85.88 192 ARG A N 1
ATOM 1531 C CA . ARG A 1 192 ? -4.312 2.686 -29.609 1 85.88 192 ARG A CA 1
ATOM 1532 C C . ARG A 1 192 ? -5.246 2.242 -28.484 1 85.88 192 ARG A C 1
ATOM 1534 O O . ARG A 1 192 ? -5.246 1.072 -28.094 1 85.88 192 ARG A O 1
ATOM 1541 N N . PHE A 1 193 ? -5.906 3.195 -27.984 1 84.06 193 PHE A N 1
ATOM 1542 C CA . PHE A 1 193 ? -6.816 2.932 -26.875 1 84.06 193 PHE A CA 1
ATOM 1543 C C . PHE A 1 193 ? -8.242 3.33 -27.234 1 84.06 193 PHE A C 1
ATOM 1545 O O . PHE A 1 193 ? -8.461 4.348 -27.891 1 84.06 193 PHE A O 1
ATOM 1552 N N . ARG A 1 194 ? -9.148 2.514 -26.703 1 81.75 194 ARG A N 1
ATOM 1553 C CA . ARG A 1 194 ? -10.547 2.729 -27.047 1 81.75 194 ARG A CA 1
ATOM 1554 C C . ARG A 1 194 ? -11.289 3.422 -25.906 1 81.75 194 ARG A C 1
ATOM 1556 O O . ARG A 1 194 ? -12.484 3.695 -26.016 1 81.75 194 ARG A O 1
ATOM 1563 N N . SER A 1 195 ? -10.555 3.619 -24.828 1 78.62 195 SER A N 1
ATOM 1564 C CA . SER A 1 195 ? -11.125 4.383 -23.734 1 78.62 195 SER A CA 1
ATOM 1565 C C . SER A 1 195 ? -10.062 5.207 -23.016 1 78.62 195 SER A C 1
ATOM 1567 O O . SER A 1 195 ? -8.875 4.875 -23.062 1 78.62 195 SER A O 1
ATOM 1569 N N . TYR A 1 196 ? -10.508 6.273 -22.469 1 71.25 196 TYR A N 1
ATOM 1570 C CA . TYR A 1 196 ? -9.578 7.137 -21.75 1 71.25 196 TYR A CA 1
ATOM 1571 C C . TYR A 1 196 ? -9 6.422 -20.531 1 71.25 196 TYR A C 1
ATOM 1573 O O . TYR A 1 196 ? -7.836 6.629 -20.172 1 71.25 196 TYR A O 1
ATOM 1581 N N . GLY A 1 197 ? -9.828 5.637 -19.984 1 72.12 197 GLY A N 1
ATOM 1582 C CA . GLY A 1 197 ? -9.359 4.918 -18.812 1 72.12 197 GLY A CA 1
ATOM 1583 C C . GLY A 1 197 ? -8.273 3.91 -19.125 1 72.12 197 GLY A C 1
ATOM 1584 O O . GLY A 1 197 ? -7.461 3.574 -18.25 1 72.12 197 GLY A O 1
ATOM 1585 N N . ALA A 1 198 ? -8.227 3.518 -20.406 1 76.88 198 ALA A N 1
ATOM 1586 C CA . ALA A 1 198 ? -7.27 2.484 -20.812 1 76.88 198 ALA A CA 1
ATOM 1587 C C . ALA A 1 198 ? -5.867 3.066 -20.984 1 76.88 198 ALA A C 1
ATOM 1589 O O . ALA A 1 198 ? -4.895 2.322 -21.125 1 76.88 198 ALA A O 1
ATOM 1590 N N . PHE A 1 199 ? -5.77 4.383 -20.844 1 79.12 199 PHE A N 1
ATOM 1591 C CA . PHE A 1 199 ? -4.508 5.059 -21.125 1 79.12 199 PHE A CA 1
ATOM 1592 C C . PHE A 1 199 ? -3.652 5.16 -19.875 1 79.12 199 PHE A C 1
ATOM 1594 O O . PHE A 1 199 ? -2.434 5.324 -19.953 1 79.12 199 PHE A O 1
ATOM 1601 N N . ALA A 1 200 ? -4.199 5.109 -18.734 1 80.31 200 ALA A N 1
ATOM 1602 C CA . ALA A 1 200 ? -3.461 5.328 -17.5 1 80.31 200 ALA A CA 1
ATOM 1603 C C . ALA A 1 200 ? -2.389 4.258 -17.297 1 80.31 200 ALA A C 1
ATOM 1605 O O . ALA A 1 200 ? -1.237 4.574 -16.984 1 80.31 200 ALA A O 1
ATOM 1606 N N . ALA A 1 201 ? -2.719 3.033 -17.609 1 81.69 201 ALA A N 1
ATOM 1607 C CA . ALA A 1 201 ? -1.787 1.927 -17.391 1 81.69 201 ALA A CA 1
ATOM 1608 C C . ALA A 1 201 ? -0.578 2.043 -18.312 1 81.69 201 ALA A C 1
ATOM 1610 O O . ALA A 1 201 ? 0.566 1.994 -17.859 1 81.69 201 ALA A O 1
ATOM 1611 N N . PRO A 1 202 ? -0.826 2.262 -19.594 1 79.12 202 PRO A N 1
ATOM 1612 C CA . PRO A 1 202 ? 0.328 2.428 -20.469 1 79.12 202 PRO A CA 1
ATOM 1613 C C . PRO A 1 202 ? 1.194 3.627 -20.109 1 79.12 202 PRO A C 1
ATOM 1615 O O . PRO A 1 202 ? 2.422 3.566 -20.219 1 79.12 202 PRO A O 1
ATOM 1618 N N . ALA A 1 203 ? 0.543 4.73 -19.75 1 81.62 203 ALA A N 1
ATOM 1619 C CA . ALA A 1 203 ? 1.312 5.895 -19.312 1 81.62 203 ALA A CA 1
ATOM 1620 C C . ALA A 1 203 ? 2.232 5.547 -18.141 1 81.62 203 ALA A C 1
ATOM 1622 O O . ALA A 1 203 ? 3.41 5.91 -18.156 1 81.62 203 ALA A O 1
ATOM 1623 N N . GLU A 1 204 ? 1.746 4.859 -17.188 1 82.5 204 GLU A N 1
ATOM 1624 C CA . GLU A 1 204 ? 2.549 4.445 -16.047 1 82.5 204 GLU A CA 1
ATOM 1625 C C . GLU A 1 204 ? 3.627 3.447 -16.453 1 82.5 204 GLU A C 1
ATOM 1627 O O . GLU A 1 204 ? 4.742 3.482 -15.938 1 82.5 204 GLU A O 1
ATOM 1632 N N . TRP A 1 205 ? 3.258 2.514 -17.297 1 80.38 205 TRP A N 1
ATOM 1633 C CA . TRP A 1 205 ? 4.246 1.553 -17.781 1 80.38 205 TRP A CA 1
ATOM 1634 C C . TRP A 1 205 ? 5.438 2.268 -18.422 1 80.38 205 TRP A C 1
ATOM 1636 O O . TRP A 1 205 ? 6.59 1.913 -18.156 1 80.38 205 TRP A O 1
ATOM 1646 N N . HIS A 1 206 ? 5.148 3.236 -19.297 1 80.88 206 HIS A N 1
ATOM 1647 C CA . HIS A 1 206 ? 6.227 3.992 -19.938 1 80.88 206 HIS A CA 1
ATOM 1648 C C . HIS A 1 206 ? 7.102 4.676 -18.891 1 80.88 206 HIS A C 1
ATOM 1650 O O . HIS A 1 206 ? 8.328 4.664 -19 1 80.88 206 HIS A O 1
ATOM 1656 N N . ARG A 1 207 ? 6.496 5.27 -17.953 1 80.88 207 ARG A N 1
ATOM 1657 C CA . ARG A 1 207 ? 7.242 5.918 -16.875 1 80.88 207 ARG A CA 1
ATOM 1658 C C . ARG A 1 207 ? 8.133 4.918 -16.141 1 80.88 207 ARG A C 1
ATOM 1660 O O . ARG A 1 207 ? 9.312 5.18 -15.922 1 80.88 207 ARG A O 1
ATOM 1667 N N . GLU A 1 208 ? 7.574 3.805 -15.758 1 80 208 GLU A N 1
ATOM 1668 C CA . GLU A 1 208 ? 8.305 2.773 -15.023 1 80 208 GLU A CA 1
ATOM 1669 C C . GLU A 1 208 ? 9.484 2.244 -15.836 1 80 208 GLU A C 1
ATOM 1671 O O . GLU A 1 208 ? 10.578 2.066 -15.297 1 80 208 GLU A O 1
ATOM 1676 N N . GLU A 1 209 ? 9.172 1.926 -17.094 1 80.69 209 GLU A N 1
ATOM 1677 C CA . GLU A 1 209 ? 10.234 1.428 -17.969 1 80.69 209 GLU A CA 1
ATOM 1678 C C . GLU A 1 209 ? 11.406 2.404 -18.031 1 80.69 209 GLU A C 1
ATOM 1680 O O . GLU A 1 209 ? 12.57 1.992 -18.016 1 80.69 209 GLU A O 1
ATOM 1685 N N . ARG A 1 210 ? 11.102 3.637 -18.109 1 80.19 210 ARG A N 1
ATOM 1686 C CA . ARG A 1 210 ? 12.141 4.656 -18.141 1 80.19 210 ARG A CA 1
ATOM 1687 C C . ARG A 1 210 ? 12.922 4.691 -16.828 1 80.19 210 ARG A C 1
ATOM 1689 O O . ARG A 1 210 ? 14.148 4.793 -16.828 1 80.19 210 ARG A O 1
ATOM 1696 N N . SER A 1 211 ? 12.219 4.723 -15.797 1 79.06 211 SER A N 1
ATOM 1697 C CA . SER A 1 211 ? 12.867 4.715 -14.492 1 79.06 211 SER A CA 1
ATOM 1698 C C . SER A 1 211 ? 13.789 3.51 -14.344 1 79.06 211 SER A C 1
ATOM 1700 O O . SER A 1 211 ? 14.906 3.637 -13.828 1 79.06 211 SER A O 1
ATOM 1702 N N . ILE A 1 212 ? 13.328 2.35 -14.797 1 81.12 212 ILE A N 1
ATOM 1703 C CA . ILE A 1 212 ? 14.109 1.123 -14.719 1 81.12 212 ILE A CA 1
ATOM 1704 C C . ILE A 1 212 ? 15.367 1.267 -15.57 1 81.12 212 ILE A C 1
ATOM 1706 O O . ILE A 1 212 ? 16.469 0.913 -15.133 1 81.12 212 ILE A O 1
ATOM 1710 N N . SER A 1 213 ? 15.125 1.725 -16.734 1 80.62 213 SER A N 1
ATOM 1711 C CA . SER A 1 213 ? 16.25 1.904 -17.656 1 80.62 213 SER A CA 1
ATOM 1712 C C . SER A 1 213 ? 17.312 2.807 -17.047 1 80.62 213 SER A C 1
ATOM 1714 O O . SER A 1 213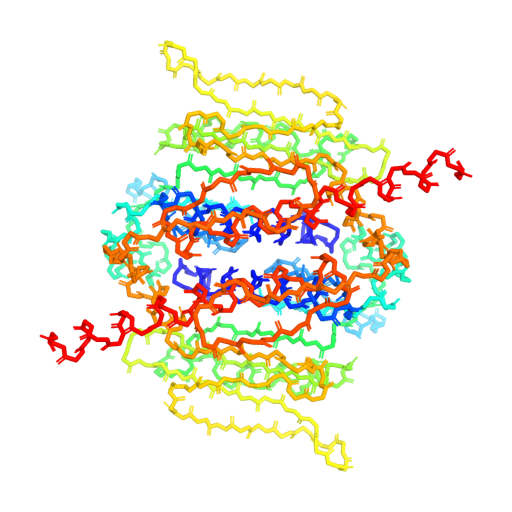 ? 18.5 2.498 -17.109 1 80.62 213 SER A O 1
ATOM 1716 N N . LYS A 1 214 ? 16.922 3.854 -16.469 1 80.94 214 LYS A N 1
ATOM 1717 C CA . LYS A 1 214 ? 17.859 4.789 -15.852 1 80.94 214 LYS A CA 1
ATOM 1718 C C . LYS A 1 214 ? 18.547 4.156 -14.648 1 80.94 214 LYS A C 1
ATOM 1720 O O . LYS A 1 214 ? 19.766 4.332 -14.461 1 80.94 214 LYS A O 1
ATOM 1725 N N . TYR A 1 215 ? 17.828 3.543 -13.906 1 82.19 215 TYR A N 1
ATOM 1726 C CA . TYR A 1 215 ? 18.375 2.859 -12.742 1 82.19 215 TYR A CA 1
ATOM 1727 C C . TYR A 1 215 ? 19.438 1.843 -13.156 1 82.19 215 TYR A C 1
ATOM 1729 O O . TYR A 1 215 ? 20.531 1.803 -12.586 1 82.19 215 TYR A O 1
ATOM 1737 N N . LEU A 1 216 ? 19.125 1.014 -14.156 1 83.5 216 LEU A N 1
ATOM 1738 C CA . LEU A 1 216 ? 20.047 -0.021 -14.609 1 83.5 216 LEU A CA 1
ATOM 1739 C C . LEU A 1 216 ? 21.281 0.597 -15.25 1 83.5 216 LEU A C 1
ATOM 1741 O O . LEU A 1 216 ? 22.391 0.069 -15.109 1 83.5 216 LEU A O 1
ATOM 1745 N N . ALA A 1 217 ? 21.109 1.708 -15.977 1 80.88 217 ALA A N 1
ATOM 1746 C CA . ALA A 1 217 ? 22.234 2.406 -16.578 1 80.88 217 ALA A CA 1
ATOM 1747 C C . ALA A 1 217 ? 23.203 2.924 -15.516 1 80.88 217 ALA A C 1
ATOM 1749 O O . ALA A 1 217 ? 24.422 2.857 -15.688 1 80.88 217 ALA A O 1
ATOM 1750 N N . LYS A 1 218 ? 22.719 3.41 -14.461 1 78.94 218 LYS A N 1
ATOM 1751 C CA . LYS A 1 218 ? 23.531 3.904 -13.352 1 78.94 218 LYS A CA 1
ATOM 1752 C C . LYS A 1 218 ? 24.281 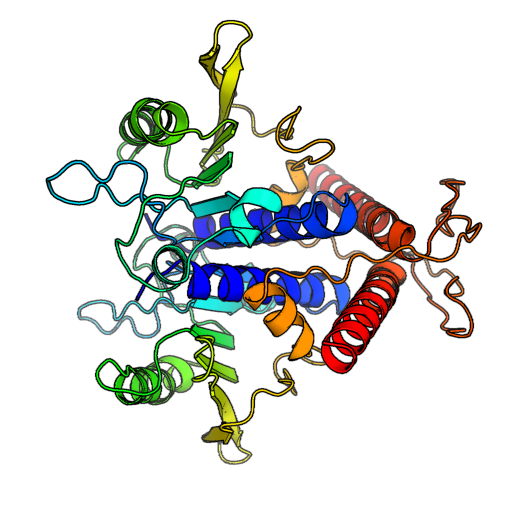2.764 -12.672 1 78.94 218 LYS A C 1
ATOM 1754 O O . LYS A 1 218 ? 25.422 2.93 -12.25 1 78.94 218 LYS A O 1
ATOM 1759 N N . ARG A 1 219 ? 23.703 1.687 -12.531 1 76.31 219 ARG A N 1
ATOM 1760 C CA . ARG A 1 219 ? 24.281 0.514 -11.883 1 76.31 219 ARG A CA 1
ATOM 1761 C C . ARG A 1 219 ? 25.453 -0.04 -12.695 1 76.31 219 ARG A C 1
ATOM 1763 O O . ARG A 1 219 ? 26.438 -0.503 -12.133 1 76.31 219 ARG A O 1
ATOM 1770 N N . GLU A 1 220 ? 25.188 -0.012 -13.93 1 71.19 220 GLU A N 1
ATOM 1771 C CA . GLU A 1 220 ? 26.25 -0.481 -14.82 1 71.19 220 GLU A CA 1
ATOM 1772 C C . GLU A 1 220 ? 27.469 0.443 -14.766 1 71.19 220 GLU A C 1
ATOM 1774 O O . GLU A 1 220 ? 28.594 -0.006 -14.922 1 71.19 220 GLU A O 1
ATOM 1779 N N . ASN A 1 221 ? 27.219 1.685 -14.477 1 68.06 221 ASN A N 1
ATOM 1780 C CA . ASN A 1 221 ? 28.312 2.662 -14.453 1 68.06 221 ASN A CA 1
ATOM 1781 C C . ASN A 1 221 ? 28.922 2.779 -13.062 1 68.06 221 ASN A C 1
ATOM 1783 O O . ASN A 1 221 ? 29.906 3.506 -12.867 1 68.06 221 ASN A O 1
ATOM 1787 N N . SER A 1 222 ? 28.312 2.219 -12.039 1 63.53 222 SER A N 1
ATOM 1788 C CA . SER A 1 222 ? 28.875 2.262 -10.695 1 63.53 222 SER A CA 1
ATOM 1789 C C . SER A 1 222 ? 29.719 1.022 -10.406 1 63.53 222 SER A C 1
ATOM 1791 O O . SER A 1 222 ? 29.422 -0.06 -10.922 1 63.53 222 SER A O 1
ATOM 1793 N N . MET B 1 1 ? 9.688 -10.609 10.953 1 64.69 1 MET B N 1
ATOM 1794 C CA . MET B 1 1 ? 9.852 -9.484 11.859 1 64.69 1 MET B CA 1
ATOM 1795 C C . MET B 1 1 ? 9.469 -8.172 11.18 1 64.69 1 MET B C 1
ATOM 1797 O O . MET B 1 1 ? 9.695 -8 9.977 1 64.69 1 MET B O 1
ATOM 1801 N N . VAL B 1 2 ? 8.914 -7.324 12.039 1 73.56 2 VAL B N 1
ATOM 1802 C CA . VAL B 1 2 ? 8.477 -6.035 11.523 1 73.56 2 VAL B CA 1
ATOM 1803 C C . VAL B 1 2 ? 9.648 -5.062 11.484 1 73.56 2 VAL B C 1
ATOM 1805 O O . VAL B 1 2 ? 10.086 -4.566 12.523 1 73.56 2 VAL B O 1
ATOM 1808 N N . VAL B 1 3 ? 10.383 -4.93 10.352 1 82.38 3 VAL B N 1
ATOM 1809 C CA . VAL B 1 3 ? 11.461 -3.973 10.148 1 82.38 3 VAL B CA 1
ATOM 1810 C C . VAL B 1 3 ? 11.125 -3.051 8.977 1 82.38 3 VAL B C 1
ATOM 1812 O O . VAL B 1 3 ? 10.375 -3.432 8.078 1 82.38 3 VAL B O 1
ATOM 1815 N N . TYR B 1 4 ? 11.711 -1.912 8.961 1 85.19 4 TYR B N 1
ATOM 1816 C CA . TYR B 1 4 ? 11.422 -0.866 7.988 1 85.19 4 TYR B CA 1
ATOM 1817 C C . TYR B 1 4 ? 11.609 -1.378 6.566 1 85.19 4 TYR B C 1
ATOM 1819 O O . TYR B 1 4 ? 10.766 -1.14 5.695 1 85.19 4 TYR B O 1
ATOM 1827 N N . GLY B 1 5 ? 12.688 -2.098 6.316 1 87.94 5 GLY B N 1
ATOM 1828 C CA . GLY B 1 5 ? 12.992 -2.594 4.984 1 87.94 5 GLY B CA 1
ATOM 1829 C C . GLY B 1 5 ? 11.906 -3.496 4.426 1 87.94 5 GLY B C 1
ATOM 1830 O O . GLY B 1 5 ? 11.531 -3.373 3.258 1 87.94 5 GLY B O 1
ATOM 1831 N N . ASN B 1 6 ? 11.406 -4.352 5.238 1 90 6 ASN B N 1
ATOM 1832 C CA . ASN B 1 6 ? 10.336 -5.242 4.812 1 90 6 ASN B CA 1
ATOM 1833 C C . ASN B 1 6 ? 9.055 -4.465 4.492 1 90 6 ASN B C 1
ATOM 1835 O O . ASN B 1 6 ? 8.367 -4.766 3.518 1 90 6 ASN B O 1
ATOM 1839 N N . MET B 1 7 ? 8.828 -3.441 5.215 1 89.38 7 MET B N 1
ATOM 1840 C CA . MET B 1 7 ? 7.574 -2.707 5.082 1 89.38 7 MET B CA 1
ATOM 1841 C C . MET B 1 7 ? 7.582 -1.841 3.826 1 89.38 7 MET B C 1
ATOM 1843 O O . MET B 1 7 ? 6.543 -1.655 3.188 1 89.38 7 MET B O 1
ATOM 1847 N N . LYS B 1 8 ? 8.742 -1.295 3.535 1 89.81 8 LYS B N 1
ATOM 1848 C CA . LYS B 1 8 ? 8.797 -0.517 2.301 1 89.81 8 LYS B CA 1
ATOM 1849 C C . LYS B 1 8 ? 8.547 -1.401 1.083 1 89.81 8 LYS B C 1
ATOM 1851 O O . LYS B 1 8 ? 7.926 -0.967 0.11 1 89.81 8 LYS B O 1
ATOM 1856 N N . VAL B 1 9 ? 9.062 -2.637 1.182 1 91.94 9 VAL B N 1
ATOM 1857 C CA . VAL B 1 9 ? 8.859 -3.58 0.089 1 91.94 9 VAL B CA 1
ATOM 1858 C C . VAL B 1 9 ? 7.383 -3.98 0.025 1 91.94 9 VAL B C 1
ATOM 1860 O O . VAL B 1 9 ? 6.781 -3.98 -1.051 1 91.94 9 VAL B O 1
ATOM 1863 N N . ALA B 1 10 ? 6.789 -4.254 1.177 1 93.38 10 ALA B N 1
ATOM 1864 C CA . ALA B 1 10 ? 5.371 -4.598 1.233 1 93.38 10 ALA B CA 1
ATOM 1865 C C . ALA B 1 10 ? 4.508 -3.475 0.667 1 93.38 10 ALA B C 1
ATOM 1867 O O . ALA B 1 10 ? 3.592 -3.725 -0.12 1 93.38 10 ALA B O 1
ATOM 1868 N N . ALA B 1 11 ? 4.801 -2.289 1.086 1 92.69 11 ALA B N 1
ATOM 1869 C CA . ALA B 1 11 ? 4.031 -1.138 0.62 1 92.69 11 ALA B CA 1
ATOM 1870 C C . ALA B 1 11 ? 4.133 -0.987 -0.896 1 92.69 11 ALA B C 1
ATOM 1872 O O . ALA B 1 11 ? 3.143 -0.671 -1.562 1 92.69 11 ALA B O 1
ATOM 1873 N N . LYS B 1 12 ? 5.328 -1.203 -1.416 1 93.06 12 LYS B N 1
ATOM 1874 C CA . LYS B 1 12 ? 5.516 -1.07 -2.857 1 93.06 12 LYS B CA 1
ATOM 1875 C C . LYS B 1 12 ? 4.754 -2.156 -3.613 1 93.06 12 LYS B C 1
ATOM 1877 O O . LYS B 1 12 ? 4.105 -1.879 -4.625 1 93.06 12 LYS B O 1
ATOM 1882 N N . ILE B 1 13 ? 4.871 -3.348 -3.146 1 95.06 13 ILE B N 1
ATOM 1883 C CA . ILE B 1 13 ? 4.141 -4.434 -3.789 1 95.06 13 ILE B CA 1
ATOM 1884 C C . ILE B 1 13 ? 2.641 -4.145 -3.748 1 95.06 13 ILE B C 1
ATOM 1886 O O . ILE B 1 13 ? 1.939 -4.328 -4.746 1 95.06 13 ILE B O 1
ATOM 1890 N N . ALA B 1 14 ? 2.141 -3.705 -2.605 1 94.69 14 ALA B N 1
ATOM 1891 C CA . ALA B 1 14 ? 0.725 -3.369 -2.467 1 94.69 14 ALA B CA 1
ATOM 1892 C C . ALA B 1 14 ? 0.325 -2.264 -3.441 1 94.69 14 ALA B C 1
ATOM 1894 O O . ALA B 1 14 ? -0.758 -2.309 -4.027 1 94.69 14 ALA B O 1
ATOM 1895 N N . GLU B 1 15 ? 1.16 -1.29 -3.553 1 94 15 GLU B N 1
ATOM 1896 C CA . GLU B 1 15 ? 0.924 -0.201 -4.496 1 94 15 GLU B CA 1
ATOM 1897 C C . GLU B 1 15 ? 0.776 -0.728 -5.922 1 94 15 GLU B C 1
ATOM 1899 O O . GLU B 1 15 ? -0.188 -0.396 -6.613 1 94 15 GLU B O 1
ATOM 1904 N N . LEU B 1 16 ? 1.709 -1.556 -6.355 1 93.62 16 LEU B N 1
ATOM 1905 C CA . LEU B 1 16 ? 1.714 -2.078 -7.715 1 93.62 16 LEU B CA 1
ATOM 1906 C C . LEU B 1 16 ? 0.516 -2.994 -7.949 1 93.62 16 LEU B C 1
ATOM 1908 O O . LEU B 1 16 ? -0.09 -2.967 -9.023 1 93.62 16 LEU B O 1
ATOM 1912 N N . LEU B 1 17 ? 0.237 -3.744 -6.973 1 95.12 17 LEU B N 1
ATOM 1913 C CA . LEU B 1 17 ? -0.926 -4.621 -7.059 1 95.12 17 LEU B CA 1
ATOM 1914 C C . LEU B 1 17 ? -2.213 -3.807 -7.152 1 95.12 17 LEU B C 1
ATOM 1916 O O . LEU B 1 17 ? -3.119 -4.156 -7.91 1 95.12 17 LEU B O 1
ATOM 1920 N N . GLY B 1 18 ? -2.344 -2.785 -6.375 1 93.25 18 GLY B N 1
ATOM 1921 C CA . GLY B 1 18 ? -3.486 -1.891 -6.465 1 93.25 18 GLY B CA 1
ATOM 1922 C C . GLY B 1 18 ? -3.633 -1.247 -7.832 1 93.25 18 GLY B C 1
ATOM 1923 O O . GLY B 1 18 ? -4.742 -1.135 -8.352 1 93.25 18 GLY B O 1
ATOM 1924 N N . GLU B 1 19 ? -2.523 -0.816 -8.383 1 89.56 19 GLU B N 1
ATOM 1925 C CA . GLU B 1 19 ? -2.523 -0.259 -9.734 1 89.56 19 GLU B CA 1
ATOM 1926 C C . GLU B 1 19 ? -3.004 -1.286 -10.758 1 89.56 19 GLU B C 1
ATOM 1928 O O . GLU B 1 19 ? -3.834 -0.976 -11.617 1 89.56 19 GLU B O 1
ATOM 1933 N N . TRP B 1 20 ? -2.492 -2.457 -10.617 1 91.25 20 TRP B N 1
ATOM 1934 C CA . TRP B 1 20 ? -2.918 -3.531 -11.516 1 91.25 20 TRP B CA 1
ATOM 1935 C C . TRP B 1 20 ? -4.422 -3.764 -11.406 1 91.25 20 TRP B C 1
ATOM 1937 O O . TRP B 1 20 ? -5.109 -3.871 -12.422 1 91.25 20 TRP B O 1
ATOM 1947 N N . ALA B 1 21 ? -4.895 -3.885 -10.219 1 91.31 21 ALA B N 1
ATOM 1948 C CA . ALA B 1 21 ? -6.316 -4.156 -10.016 1 91.31 21 ALA B CA 1
ATOM 1949 C C . ALA B 1 21 ? -7.18 -3.086 -10.672 1 91.31 21 ALA B C 1
ATOM 1951 O O . ALA B 1 21 ? -8.219 -3.393 -11.258 1 91.31 21 ALA B O 1
ATOM 1952 N N . LYS B 1 22 ? -6.707 -1.908 -10.5 1 84.62 22 LYS B N 1
ATOM 1953 C CA . LYS B 1 22 ? -7.422 -0.752 -11.031 1 84.62 22 LYS B CA 1
ATOM 1954 C C . LYS B 1 22 ? -7.375 -0.737 -12.555 1 84.62 22 LYS B C 1
ATOM 1956 O O . LYS B 1 22 ? -8.398 -0.535 -13.211 1 84.62 22 LYS B O 1
ATOM 1961 N N . TRP B 1 23 ? -6.25 -1.078 -13.18 1 81.56 23 TRP B N 1
ATOM 1962 C CA . TRP B 1 23 ? -6.039 -0.838 -14.602 1 81.56 23 TRP B CA 1
ATOM 1963 C C . TRP B 1 23 ? -6.418 -2.066 -15.422 1 81.56 23 TRP B C 1
ATOM 1965 O O . TRP B 1 23 ? -6.789 -1.949 -16.594 1 81.56 23 TRP B O 1
ATOM 1975 N N . SER B 1 24 ? -6.332 -3.221 -14.914 1 81.06 24 SER B N 1
ATOM 1976 C CA . SER B 1 24 ? -6.609 -4.461 -15.633 1 81.06 24 SER B CA 1
ATOM 1977 C C . SER B 1 24 ? -8.109 -4.684 -15.805 1 81.06 24 SER B C 1
ATOM 1979 O O . SER B 1 24 ? -8.531 -5.5 -16.625 1 81.06 24 SER B O 1
ATOM 1981 N N . GLY B 1 25 ? -8.867 -3.986 -14.938 1 78.62 25 GLY B N 1
ATOM 1982 C CA . GLY B 1 25 ? -10.305 -4.23 -14.922 1 78.62 25 GLY B CA 1
ATOM 1983 C C . GLY B 1 25 ? -10.711 -5.363 -14 1 78.62 25 GLY B C 1
ATOM 1984 O O . GLY B 1 25 ? -11.898 -5.594 -13.781 1 78.62 25 GLY B O 1
ATOM 1985 N N . GLU B 1 26 ? -9.75 -6.043 -13.43 1 86.06 26 GLU B N 1
ATOM 1986 C CA . GLU B 1 26 ? -10.047 -7.141 -12.516 1 86.06 26 GLU B CA 1
ATOM 1987 C C . GLU B 1 26 ? -10.68 -6.621 -11.227 1 86.06 26 GLU B C 1
ATOM 1989 O O . GLU B 1 26 ? -11.5 -7.309 -10.609 1 86.06 26 GLU B O 1
ATOM 1994 N N . GLY B 1 27 ? -10.312 -5.398 -10.891 1 89.06 27 GLY B N 1
ATOM 1995 C CA . GLY B 1 27 ? -10.789 -4.867 -9.625 1 89.06 27 GLY B CA 1
ATOM 1996 C C . GLY B 1 27 ? -10.25 -5.617 -8.422 1 89.06 27 GLY B C 1
ATOM 1997 O O . GLY B 1 27 ? -9.109 -6.082 -8.438 1 89.06 27 GLY B O 1
ATOM 1998 N N . GLY B 1 28 ? -11.102 -5.637 -7.305 1 92 28 GLY B N 1
ATOM 1999 C CA . GLY B 1 28 ? -10.656 -6.262 -6.07 1 92 28 GLY B CA 1
ATOM 2000 C C . GLY B 1 28 ? -9.961 -5.301 -5.129 1 92 28 GLY B C 1
ATOM 2001 O O . GLY B 1 28 ? -9.961 -4.086 -5.359 1 92 28 GLY B O 1
ATOM 2002 N N . ARG B 1 29 ? -9.461 -5.926 -4.059 1 91.56 29 ARG B N 1
ATOM 2003 C CA . ARG B 1 29 ? -8.859 -5.078 -3.033 1 91.56 29 ARG B CA 1
ATOM 2004 C C . ARG B 1 29 ? -7.543 -5.672 -2.539 1 91.56 29 ARG B C 1
ATOM 2006 O O . ARG B 1 29 ? -7.406 -6.891 -2.432 1 91.56 29 ARG B O 1
ATOM 2013 N N . VAL B 1 30 ? -6.656 -4.73 -2.346 1 93.5 30 VAL B N 1
ATOM 2014 C CA . VAL B 1 30 ? -5.359 -5.062 -1.77 1 93.5 30 VAL B CA 1
ATOM 2015 C C . VAL B 1 30 ? -5.34 -4.688 -0.289 1 93.5 30 VAL B C 1
ATOM 2017 O O . VAL B 1 30 ? -5.879 -3.648 0.102 1 93.5 30 VAL B O 1
ATOM 2020 N N . THR B 1 31 ? -4.758 -5.547 0.51 1 90.38 31 THR B N 1
ATOM 2021 C CA . THR B 1 31 ? -4.531 -5.234 1.916 1 90.38 31 THR B CA 1
ATOM 2022 C C . THR B 1 31 ? -3.066 -5.441 2.287 1 90.38 31 THR B C 1
ATOM 2024 O O . THR B 1 31 ? -2.344 -6.168 1.604 1 90.38 31 THR B O 1
ATOM 2027 N N . THR B 1 32 ? -2.641 -4.688 3.092 1 85.62 32 THR B N 1
ATOM 2028 C CA . THR B 1 32 ? -1.31 -4.855 3.664 1 85.62 32 THR B CA 1
ATOM 2029 C C . THR B 1 32 ? -1.398 -5.184 5.152 1 85.62 32 THR B C 1
ATOM 2031 O O . THR B 1 32 ? -2.469 -5.078 5.754 1 85.62 32 THR B O 1
ATOM 2034 N N . SER B 1 33 ? -0.203 -5.621 5.75 1 60.75 33 SER B N 1
ATOM 2035 C CA . SER B 1 33 ? 0.023 -6.207 7.07 1 60.75 33 SER B CA 1
ATOM 2036 C C . SER B 1 33 ? -1.194 -6.023 7.969 1 60.75 33 SER B C 1
ATOM 2038 O O . SER B 1 33 ? -2.174 -5.387 7.578 1 60.75 33 SER B O 1
ATOM 2040 N N . GLN B 1 34 ? -2.057 -5.98 9.188 1 54.94 34 GLN B N 1
ATOM 2041 C CA . GLN B 1 34 ? -2.641 -6.836 10.219 1 54.94 34 GLN B CA 1
ATOM 2042 C C . GLN B 1 34 ? -3.961 -7.438 9.75 1 54.94 34 GLN B C 1
ATOM 2044 O O . GLN B 1 34 ? -5.035 -6.996 10.164 1 54.94 34 GLN B O 1
ATOM 2049 N N . GLY B 1 35 ? -4.27 -7.668 8.18 1 49.47 35 GLY B N 1
ATOM 2050 C CA . GLY B 1 35 ? -5.621 -8.117 7.895 1 49.47 35 GLY B CA 1
ATOM 2051 C C . GLY B 1 35 ? -5.855 -9.57 8.266 1 49.47 35 GLY B C 1
ATOM 2052 O O . GLY B 1 35 ? -4.938 -10.391 8.203 1 49.47 35 GLY B O 1
ATOM 2053 N N . ALA B 1 36 ? -6.641 -9.719 9.234 1 54.91 36 ALA B N 1
ATOM 2054 C CA . ALA B 1 36 ? -6.98 -11.062 9.711 1 54.91 36 ALA B CA 1
ATOM 2055 C C . ALA B 1 36 ? -7.684 -11.859 8.617 1 54.91 36 ALA B C 1
ATOM 2057 O O . ALA B 1 36 ? -8.617 -11.367 7.977 1 54.91 36 ALA B O 1
ATOM 2058 N N . PHE B 1 37 ? -6.918 -12.617 7.789 1 57.59 37 PHE B N 1
ATOM 2059 C CA . PHE B 1 37 ? -7.621 -13.641 7.02 1 57.59 37 PHE B CA 1
ATOM 2060 C C . PHE B 1 37 ? -7.973 -14.836 7.902 1 57.59 37 PHE B C 1
ATOM 2062 O O . PHE B 1 37 ? -7.082 -15.5 8.445 1 57.59 37 PHE B O 1
ATOM 2069 N N . ILE B 1 38 ? -9.281 -14.852 8.164 1 58.69 38 ILE B N 1
ATOM 2070 C CA . ILE B 1 38 ? -9.688 -15.977 9 1 58.69 38 ILE B CA 1
ATOM 2071 C C . ILE B 1 38 ? -9.82 -17.234 8.141 1 58.69 38 ILE B C 1
ATOM 2073 O O . ILE 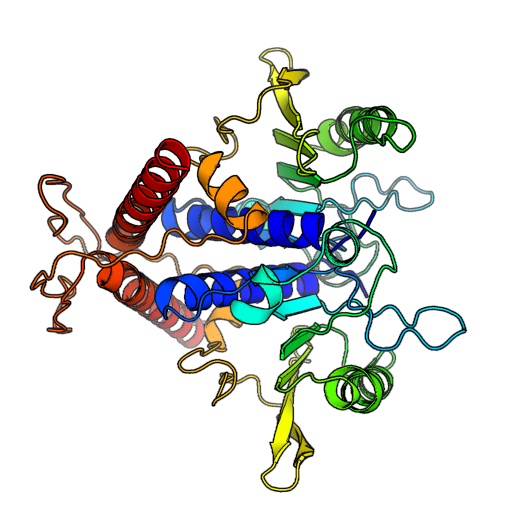B 1 38 ? -10.742 -17.344 7.332 1 58.69 38 ILE B O 1
ATOM 2077 N N . LEU B 1 39 ? -8.891 -18.141 7.891 1 57.75 39 LEU B N 1
ATOM 2078 C CA . LEU B 1 39 ? -8.875 -19.344 7.074 1 57.75 39 LEU B CA 1
ATOM 2079 C C . LEU B 1 39 ? -9.742 -20.438 7.695 1 57.75 39 LEU B C 1
ATOM 2081 O O . LEU B 1 39 ? -10.383 -21.219 6.977 1 57.75 39 LEU B O 1
ATOM 2085 N N . GLU B 1 40 ? -9.625 -20.797 8.914 1 56.72 40 GLU B N 1
ATOM 2086 C CA . GLU B 1 40 ? -10.422 -21.891 9.477 1 56.72 40 GLU B CA 1
ATOM 2087 C C . GLU B 1 40 ? -11.109 -21.453 10.773 1 56.72 40 GLU B C 1
ATOM 2089 O O . GLU B 1 40 ? -10.539 -20.688 11.555 1 56.72 40 GLU B O 1
ATOM 2094 N N . GLN B 1 41 ? -12.484 -21.203 10.742 1 51.28 41 GLN B N 1
ATOM 2095 C CA . GLN B 1 41 ? -13.078 -21.094 12.07 1 51.28 41 GLN B CA 1
ATOM 2096 C C . GLN B 1 41 ? -13.336 -22.453 12.688 1 51.28 41 GLN B C 1
ATOM 2098 O O . GLN B 1 41 ? -14.289 -23.141 12.312 1 51.28 41 GLN B O 1
ATOM 2103 N N . ARG B 1 42 ? -12.508 -23.375 12.789 1 45 42 ARG B N 1
ATOM 2104 C CA . ARG B 1 42 ? -12.938 -24.547 13.547 1 45 42 ARG B CA 1
ATOM 2105 C C . ARG B 1 42 ? -13.508 -24.156 14.898 1 45 42 ARG B C 1
ATOM 2107 O O . ARG B 1 42 ? -13.219 -23.062 15.406 1 45 42 ARG B O 1
ATOM 2114 N N . LEU B 1 43 ? -14.32 -24.797 15.477 1 53.72 43 LEU B N 1
ATOM 2115 C CA . LEU B 1 43 ? -14.906 -24.609 16.797 1 53.72 43 LEU B CA 1
ATOM 2116 C C . LEU B 1 43 ? -13.922 -23.922 17.734 1 53.72 43 LEU B C 1
ATOM 2118 O O . LEU B 1 43 ? -14.312 -23.422 18.797 1 53.72 43 LEU B O 1
ATOM 2122 N N . GLY B 1 44 ? -12.719 -24.281 17.812 1 49.72 44 GLY B N 1
ATOM 2123 C CA . GLY B 1 44 ? -11.75 -23.641 18.672 1 49.72 44 GLY B CA 1
ATOM 2124 C C . GLY B 1 44 ? -11.25 -22.312 18.141 1 49.72 44 GLY B C 1
ATOM 2125 O O . GLY B 1 44 ? -11.781 -21.812 17.141 1 49.72 44 GLY B O 1
ATOM 2126 N N . LYS B 1 45 ? -9.992 -21.812 18.609 1 57.62 45 LYS B N 1
ATOM 2127 C CA . LYS B 1 45 ? -9.344 -20.5 18.531 1 57.62 45 LYS B CA 1
ATOM 2128 C C . LYS B 1 45 ? -9.031 -20.125 17.094 1 57.62 45 LYS B C 1
ATOM 2130 O O . LYS B 1 45 ? -8.453 -20.922 16.344 1 57.62 45 LYS B O 1
ATOM 2135 N N . PRO B 1 46 ? -9.711 -19.141 16.578 1 59.53 46 PRO B N 1
ATOM 2136 C CA . PRO B 1 46 ? -9.469 -18.688 15.203 1 59.53 46 PRO B CA 1
ATOM 2137 C C . PRO B 1 46 ? -7.98 -18.641 14.852 1 59.53 46 PRO B C 1
ATOM 2139 O O . PRO B 1 46 ? -7.148 -18.312 15.703 1 59.53 46 PRO B O 1
ATOM 2142 N N . ASN B 1 47 ? -7.594 -19.531 13.82 1 69.5 47 ASN B N 1
ATOM 2143 C CA . ASN B 1 47 ? -6.246 -19.375 13.281 1 69.5 47 ASN B CA 1
ATOM 2144 C C . ASN B 1 47 ? -6.117 -18.094 12.453 1 69.5 47 ASN B C 1
ATOM 2146 O O . ASN B 1 47 ? -6.527 -18.062 11.289 1 69.5 47 ASN B O 1
ATOM 2150 N N . VAL B 1 48 ? -5.754 -17.031 13.055 1 71.38 48 VAL B N 1
ATOM 2151 C CA . VAL B 1 48 ? -5.625 -15.742 12.383 1 71.38 48 VAL B CA 1
ATOM 2152 C C . VAL B 1 48 ? -4.25 -15.633 11.734 1 71.38 48 VAL B C 1
ATOM 2154 O O . VAL B 1 48 ? -3.236 -15.977 12.352 1 71.38 48 VAL B O 1
ATOM 2157 N N . ARG B 1 49 ? -4.301 -15.438 10.375 1 77.12 49 ARG B N 1
ATOM 2158 C CA . ARG B 1 49 ? -3.051 -15.18 9.664 1 77.12 49 ARG B CA 1
ATOM 2159 C C . ARG B 1 49 ? -3.049 -13.789 9.047 1 77.12 49 ARG B C 1
ATOM 2161 O O . ARG B 1 49 ? -4.086 -13.305 8.586 1 77.12 49 ARG B O 1
ATOM 2168 N N . MET B 1 50 ? -1.881 -13.188 9.062 1 81.38 50 MET B N 1
ATOM 2169 C CA . MET B 1 50 ? -1.74 -11.828 8.562 1 81.38 50 MET B CA 1
ATOM 2170 C C . MET B 1 50 ? -0.613 -11.734 7.539 1 81.38 50 MET B C 1
ATOM 2172 O O . MET B 1 50 ? 0.508 -11.352 7.875 1 81.38 50 MET B O 1
ATOM 2176 N N . PRO B 1 51 ? -0.988 -12.047 6.312 1 90.44 51 PRO B N 1
ATOM 2177 C CA . PRO B 1 51 ? 0.048 -11.859 5.293 1 90.44 51 PRO B CA 1
ATOM 2178 C C . PRO B 1 51 ? 0.513 -10.414 5.176 1 90.44 51 PRO B C 1
ATOM 2180 O O . PRO B 1 51 ? -0.235 -9.492 5.516 1 90.44 51 PRO B O 1
ATOM 2183 N N . ASP B 1 52 ? 1.701 -10.141 4.691 1 91.75 52 ASP B N 1
ATOM 2184 C CA . ASP B 1 52 ? 2.232 -8.789 4.527 1 91.75 52 ASP B CA 1
ATOM 2185 C C . ASP B 1 52 ? 1.496 -8.039 3.42 1 91.75 52 ASP B C 1
ATOM 2187 O O . ASP B 1 52 ? 1.356 -6.82 3.479 1 91.75 52 ASP B O 1
ATOM 2191 N N . VAL B 1 53 ? 1.146 -8.727 2.383 1 94.19 53 VAL B N 1
ATOM 2192 C CA . VAL B 1 53 ? 0.294 -8.227 1.311 1 94.19 53 VAL B CA 1
ATOM 2193 C C . VAL B 1 53 ? -0.722 -9.289 0.912 1 94.19 53 VAL B C 1
ATOM 2195 O O . VAL B 1 53 ? -0.401 -10.477 0.878 1 94.19 53 VAL B O 1
ATOM 2198 N N . ALA B 1 54 ? -1.939 -8.867 0.576 1 94.38 54 ALA B N 1
ATOM 2199 C CA . ALA B 1 54 ? -2.939 -9.812 0.085 1 94.38 54 ALA B CA 1
ATOM 2200 C C . ALA B 1 54 ? -3.842 -9.164 -0.959 1 94.38 54 ALA B C 1
ATOM 2202 O O . ALA B 1 54 ? -3.998 -7.941 -0.98 1 94.38 54 ALA B O 1
ATOM 2203 N N . TYR B 1 55 ? -4.34 -9.945 -1.829 1 95.38 55 TYR B N 1
ATOM 2204 C CA . TYR B 1 55 ? -5.301 -9.516 -2.838 1 95.38 55 TYR B CA 1
ATOM 2205 C C . TYR B 1 55 ? -6.574 -10.352 -2.766 1 95.38 55 TYR B C 1
ATOM 2207 O O . TYR B 1 55 ? -6.516 -11.586 -2.762 1 95.38 55 TYR B O 1
ATOM 2215 N N . THR B 1 56 ? -7.656 -9.719 -2.66 1 92.81 56 THR B N 1
ATOM 2216 C CA . THR B 1 56 ? -8.984 -10.32 -2.688 1 92.81 56 THR B CA 1
ATOM 2217 C C . THR B 1 56 ? -9.734 -9.922 -3.959 1 92.81 56 THR B C 1
ATOM 2219 O O . THR B 1 56 ? -9.953 -8.734 -4.211 1 92.81 56 THR B O 1
ATOM 2222 N N . PRO B 1 57 ? -10.125 -10.867 -4.715 1 92.69 57 PRO B N 1
ATOM 2223 C CA . PRO B 1 57 ? -10.836 -10.555 -5.961 1 92.69 57 PRO B CA 1
ATOM 2224 C C . PRO B 1 57 ? -12.109 -9.742 -5.727 1 92.69 57 PRO B C 1
ATOM 2226 O O . PRO B 1 57 ? -12.703 -9.828 -4.652 1 92.69 57 PRO B O 1
ATOM 2229 N N . ARG B 1 58 ? -12.5 -9.094 -6.742 1 92.12 58 ARG B N 1
ATOM 2230 C CA . ARG B 1 58 ? -13.633 -8.172 -6.707 1 92.12 58 ARG B CA 1
ATOM 2231 C C . ARG B 1 58 ? -14.891 -8.875 -6.211 1 92.12 58 ARG B C 1
ATOM 2233 O O . ARG B 1 58 ? -15.602 -8.359 -5.344 1 92.12 58 ARG B O 1
ATOM 2240 N N . TYR B 1 59 ? -15.164 -10.023 -6.766 1 91.25 59 TYR B N 1
ATOM 2241 C CA . TYR B 1 59 ? -16.375 -10.75 -6.395 1 91.25 59 TYR B CA 1
ATOM 2242 C C . TYR B 1 59 ? -16.375 -11.062 -4.902 1 91.25 59 TYR B C 1
ATOM 2244 O O . TYR B 1 59 ? -17.391 -10.852 -4.223 1 91.25 59 TYR B O 1
ATOM 2252 N N . ASP B 1 60 ? -15.289 -11.539 -4.395 1 89.44 60 ASP B N 1
ATOM 2253 C CA . ASP B 1 60 ? -15.195 -11.898 -2.982 1 89.44 60 ASP B CA 1
ATOM 2254 C C . ASP B 1 60 ? -15.305 -10.664 -2.088 1 89.44 60 ASP B C 1
ATOM 2256 O O . ASP B 1 60 ? -16.016 -10.688 -1.083 1 89.44 60 ASP B O 1
ATOM 2260 N N . ASP B 1 61 ? -14.586 -9.641 -2.438 1 90 61 ASP B N 1
ATOM 2261 C CA . ASP B 1 61 ? -14.609 -8.414 -1.644 1 90 61 ASP B CA 1
ATOM 2262 C C . ASP B 1 61 ? -16.016 -7.84 -1.57 1 90 61 ASP B C 1
ATOM 2264 O O . ASP B 1 61 ? -16.469 -7.406 -0.505 1 90 61 ASP B O 1
ATOM 2268 N N . ARG B 1 62 ? -16.75 -7.844 -2.672 1 88.94 62 ARG B N 1
ATOM 2269 C CA . ARG B 1 62 ? -18.094 -7.27 -2.746 1 88.94 62 ARG B CA 1
ATOM 2270 C C . ARG B 1 62 ? -19.078 -8.07 -1.899 1 88.94 62 ARG B C 1
ATOM 2272 O O . ARG B 1 62 ? -20.125 -7.555 -1.508 1 88.94 62 ARG B O 1
ATOM 2279 N N . ASN B 1 63 ? -18.672 -9.273 -1.637 1 89.25 63 ASN B N 1
ATOM 2280 C CA . ASN B 1 63 ? -19.625 -10.148 -0.952 1 89.25 63 ASN B CA 1
ATOM 2281 C C . ASN B 1 63 ? -19.219 -10.367 0.505 1 89.25 63 ASN B C 1
ATOM 2283 O O . ASN B 1 63 ? -19.797 -11.227 1.182 1 89.25 63 ASN B O 1
ATOM 2287 N N . LEU B 1 64 ? -18.297 -9.633 0.898 1 87.38 64 LEU B N 1
ATOM 2288 C CA . LEU B 1 64 ? -17.953 -9.727 2.314 1 87.38 64 LEU B CA 1
ATOM 2289 C C . LEU B 1 64 ? -19.078 -9.172 3.182 1 87.38 64 LEU B C 1
ATOM 2291 O O . LEU B 1 64 ? -19.672 -8.141 2.857 1 87.38 64 LEU B O 1
ATOM 2295 N N . THR B 1 65 ? -19.328 -9.875 4.215 1 87.06 65 THR B N 1
ATOM 2296 C CA . THR B 1 65 ? -20.297 -9.406 5.191 1 87.06 65 THR B CA 1
ATOM 2297 C C . THR B 1 65 ? -19.688 -8.328 6.086 1 87.06 65 THR B C 1
ATOM 2299 O O . THR B 1 65 ? -18.469 -8.164 6.133 1 87.06 65 THR B O 1
ATOM 2302 N N . ARG B 1 66 ? -20.594 -7.672 6.773 1 86.31 66 ARG B N 1
ATOM 2303 C CA . ARG B 1 66 ? -20.125 -6.684 7.742 1 86.31 66 ARG B CA 1
ATOM 2304 C C . ARG B 1 66 ? -19.25 -7.332 8.805 1 86.31 66 ARG B C 1
ATOM 2306 O O . ARG B 1 66 ? -18.25 -6.746 9.227 1 86.31 66 ARG B O 1
ATOM 2313 N N . GLU B 1 67 ? -19.641 -8.508 9.211 1 83.56 67 GLU B N 1
ATOM 2314 C CA . GLU B 1 67 ? -18.859 -9.227 10.219 1 83.56 67 GLU B CA 1
ATOM 2315 C C . GLU B 1 67 ? -17.453 -9.547 9.711 1 83.56 67 GLU B C 1
ATOM 2317 O O . GLU B 1 67 ? -16.484 -9.383 10.438 1 83.56 67 GLU B O 1
ATOM 2322 N N . GLN B 1 68 ? -17.359 -9.922 8.484 1 82.81 68 GLN B N 1
ATOM 2323 C CA . GLN B 1 68 ? -16.062 -10.234 7.883 1 82.81 68 GLN B CA 1
ATOM 2324 C C . GLN B 1 68 ? -15.211 -8.977 7.73 1 82.81 68 GLN B C 1
ATOM 2326 O O . GLN B 1 68 ? -13.992 -9.023 7.891 1 82.81 68 GLN B O 1
ATOM 2331 N N . MET B 1 69 ? -15.859 -7.871 7.559 1 85.25 69 MET B N 1
ATOM 2332 C CA . MET B 1 69 ? -15.148 -6.633 7.254 1 85.25 69 MET B CA 1
ATOM 2333 C C . MET B 1 69 ? -14.711 -5.926 8.531 1 85.25 69 MET B C 1
ATOM 2335 O O . MET B 1 69 ? -13.641 -5.316 8.578 1 85.25 69 MET B O 1
ATOM 2339 N N . TRP B 1 70 ? -15.531 -6.055 9.57 1 85.56 70 TRP B N 1
ATOM 2340 C CA . TRP B 1 70 ? -15.336 -5.09 10.641 1 85.56 70 TRP B CA 1
ATOM 2341 C C . TRP B 1 70 ? -15.18 -5.797 11.984 1 85.56 70 TRP B C 1
ATOM 2343 O O . TRP B 1 70 ? -15.078 -5.145 13.031 1 85.56 70 TRP B O 1
ATOM 2353 N N . THR B 1 71 ? -15.172 -7.074 11.977 1 76.88 71 THR B N 1
ATOM 2354 C CA . THR B 1 71 ? -15.039 -7.812 13.227 1 76.88 71 THR B CA 1
ATOM 2355 C C . THR B 1 71 ? -13.734 -8.609 13.242 1 76.88 71 THR B C 1
ATOM 2357 O O . THR B 1 71 ? -13.469 -9.398 12.336 1 76.88 71 THR B O 1
ATOM 2360 N N . TYR B 1 72 ? -13 -8.273 14.273 1 74.19 72 TYR B N 1
ATOM 2361 C CA . TYR B 1 72 ? -11.789 -9.07 14.469 1 74.19 72 TYR B CA 1
ATOM 2362 C C . TYR B 1 72 ? -12.141 -10.523 14.75 1 74.19 72 TYR B C 1
ATOM 2364 O O . TYR B 1 72 ? -12.984 -10.82 15.602 1 74.19 72 TYR B O 1
ATOM 2372 N N . ARG B 1 73 ? -11.602 -11.383 14.031 1 67.81 73 ARG B N 1
ATOM 2373 C CA . ARG B 1 73 ? -11.852 -12.812 14.164 1 67.81 73 ARG B CA 1
ATOM 2374 C C . ARG B 1 73 ? -13.297 -13.148 13.805 1 67.81 73 ARG B C 1
ATOM 2376 O O . ARG B 1 73 ? -13.938 -13.953 14.477 1 67.81 73 ARG B O 1
ATOM 2383 N N . GLY B 1 74 ? -13.812 -12.375 12.906 1 70.06 74 GLY B N 1
ATOM 2384 C CA . GLY B 1 74 ? -15.141 -12.688 12.398 1 70.06 74 GLY B CA 1
ATOM 2385 C C . GLY B 1 74 ? -15.164 -13.914 11.508 1 70.06 74 GLY B C 1
ATOM 2386 O O . GLY B 1 74 ? -14.383 -14.852 11.703 1 70.06 74 GLY B O 1
ATOM 2387 N N . ASP B 1 75 ? -16.109 -14.016 10.656 1 75.5 75 ASP B N 1
ATOM 2388 C CA . ASP B 1 75 ? -16.266 -15.148 9.742 1 75.5 75 ASP B CA 1
ATOM 2389 C C . ASP B 1 75 ? -15.055 -15.289 8.82 1 75.5 75 ASP B C 1
ATOM 2391 O O . ASP B 1 75 ? -14.438 -14.289 8.445 1 75.5 75 ASP B O 1
ATOM 2395 N N . PRO B 1 76 ? -14.828 -16.438 8.492 1 76.38 76 PRO B N 1
ATOM 2396 C CA . PRO B 1 76 ? -13.625 -16.688 7.695 1 76.38 76 PRO B CA 1
ATOM 2397 C C . PRO B 1 76 ? -13.734 -16.141 6.273 1 76.38 76 PRO B C 1
ATOM 2399 O O . PRO B 1 76 ? -14.812 -16.156 5.684 1 76.38 76 PRO B O 1
ATOM 2402 N N . TYR B 1 77 ? -12.641 -15.617 5.812 1 82.62 77 TYR B N 1
ATOM 2403 C CA . TYR B 1 77 ? -12.43 -15.273 4.41 1 82.62 77 TYR B CA 1
ATOM 2404 C C . TYR B 1 77 ? -10.953 -15.32 4.055 1 82.62 77 TYR B C 1
ATOM 2406 O O . TYR B 1 77 ? -10.094 -15.086 4.914 1 82.62 77 TYR B O 1
ATOM 2414 N N . VAL B 1 78 ? -10.703 -15.766 2.85 1 86.75 78 VAL B N 1
ATOM 2415 C CA . VAL B 1 78 ? -9.312 -15.961 2.451 1 86.75 78 VAL B CA 1
ATOM 2416 C C . VAL B 1 78 ? -9.039 -15.211 1.148 1 86.75 78 VAL B C 1
ATOM 2418 O O . VAL B 1 78 ? -9.867 -15.219 0.235 1 86.75 78 VAL B O 1
ATOM 2421 N N . PRO B 1 79 ? -7.926 -14.586 1.082 1 92.62 79 PRO B N 1
ATOM 2422 C CA . PRO B 1 79 ? -7.531 -13.984 -0.193 1 92.62 79 PRO B CA 1
ATOM 2423 C C . PRO B 1 79 ? -7.129 -15.023 -1.236 1 92.62 79 PRO B C 1
ATOM 2425 O O . PRO B 1 79 ? -7.02 -16.203 -0.92 1 92.62 79 PRO B O 1
ATOM 2428 N N . THR B 1 80 ? -6.988 -14.523 -2.455 1 94.56 80 THR B N 1
ATOM 2429 C CA . THR B 1 80 ? -6.566 -15.43 -3.52 1 94.56 80 THR B CA 1
ATOM 2430 C C . THR B 1 80 ? -5.051 -15.398 -3.684 1 94.56 80 THR B C 1
ATOM 2432 O O . THR B 1 80 ? -4.457 -16.344 -4.203 1 94.56 80 THR B O 1
ATOM 2435 N N . PHE B 1 81 ? -4.406 -14.273 -3.279 1 96.69 81 PHE B N 1
ATOM 2436 C CA . PHE B 1 81 ? -2.967 -14.07 -3.404 1 96.69 81 PHE B CA 1
ATOM 2437 C C . PHE B 1 81 ? -2.391 -13.484 -2.117 1 96.69 81 PHE B C 1
ATOM 2439 O O . PHE B 1 81 ? -2.982 -12.586 -1.516 1 96.69 81 PHE B O 1
ATOM 2446 N N . VAL B 1 82 ? -1.189 -14.039 -1.674 1 95.69 82 VAL B N 1
ATOM 2447 C CA . VAL B 1 82 ? -0.547 -13.523 -0.471 1 95.69 82 VAL B CA 1
ATOM 2448 C C . VAL B 1 82 ? 0.953 -13.367 -0.712 1 95.69 82 VAL B C 1
ATOM 2450 O O . VAL B 1 82 ? 1.545 -14.117 -1.488 1 95.69 82 VAL B O 1
ATOM 2453 N N . VAL B 1 83 ? 1.53 -12.383 -0.055 1 95.44 83 VAL B N 1
ATOM 2454 C CA . VAL B 1 83 ? 2.977 -12.188 0.001 1 95.44 83 VAL B CA 1
ATOM 2455 C C . VAL B 1 83 ? 3.438 -12.164 1.456 1 95.44 83 VAL B C 1
ATOM 2457 O O . VAL B 1 83 ? 2.824 -11.508 2.297 1 95.44 83 VAL B O 1
ATOM 2460 N N . GLU B 1 84 ? 4.406 -12.914 1.752 1 94.12 84 GLU B N 1
ATOM 2461 C CA . GLU B 1 84 ? 5.125 -12.844 3.021 1 94.12 84 GLU B CA 1
ATOM 2462 C C . GLU B 1 84 ? 6.555 -12.352 2.82 1 94.12 84 GLU B C 1
ATOM 2464 O O . GLU B 1 84 ? 7.23 -12.766 1.872 1 94.12 84 GLU B O 1
ATOM 2469 N N . ILE B 1 85 ? 6.969 -11.5 3.674 1 93.62 85 ILE B N 1
ATOM 2470 C CA . ILE B 1 85 ? 8.305 -10.922 3.59 1 93.62 85 ILE B CA 1
ATOM 2471 C C . ILE B 1 85 ? 9.031 -11.109 4.918 1 93.62 85 ILE B C 1
ATOM 2473 O O . ILE B 1 85 ? 8.578 -10.625 5.957 1 93.62 85 ILE B O 1
ATOM 2477 N N . ASP B 1 86 ? 10.141 -11.828 4.891 1 93 86 ASP B N 1
ATOM 2478 C CA . ASP B 1 86 ? 10.891 -12.109 6.109 1 93 86 ASP B CA 1
ATOM 2479 C C . ASP B 1 86 ? 12.297 -12.602 5.785 1 93 86 ASP B C 1
ATOM 2481 O O . ASP B 1 86 ? 12.672 -12.719 4.617 1 93 86 ASP B O 1
ATOM 2485 N N . GLU B 1 87 ? 13.062 -12.828 6.859 1 92.88 87 GLU B N 1
ATOM 2486 C CA . GLU B 1 87 ? 14.359 -13.484 6.719 1 92.88 87 GLU B CA 1
ATOM 2487 C C . GLU B 1 87 ? 14.195 -14.945 6.32 1 92.88 87 GLU B C 1
ATOM 2489 O O . GLU B 1 87 ? 13.539 -15.719 7.027 1 92.88 87 GLU B O 1
ATOM 2494 N N . LEU B 1 88 ? 14.859 -15.352 5.195 1 93.56 88 LEU B N 1
ATOM 2495 C CA . LEU B 1 88 ? 14.656 -16.703 4.68 1 93.56 88 LEU B CA 1
ATOM 2496 C C . LEU B 1 88 ? 15.969 -17.484 4.688 1 93.56 88 LEU B C 1
ATOM 2498 O O . LEU B 1 88 ? 16.016 -18.609 4.207 1 93.56 88 LEU B O 1
ATOM 2502 N N . SER B 1 89 ? 16.969 -16.859 5.09 1 91 89 SER B N 1
ATOM 2503 C CA . SER B 1 89 ? 18.266 -17.516 5.234 1 91 89 SER B CA 1
ATOM 2504 C C . SER B 1 89 ? 18.984 -17.047 6.496 1 91 89 SER B C 1
ATOM 2506 O O . SER B 1 89 ? 18.594 -16.047 7.098 1 91 89 SER B O 1
ATOM 2508 N N . GLY B 1 90 ? 19.953 -17.844 6.895 1 89.5 90 GLY B N 1
ATOM 2509 C CA . GLY B 1 90 ? 20.719 -17.5 8.07 1 89.5 90 GLY B CA 1
ATOM 2510 C C . GLY B 1 90 ? 20.109 -18 9.359 1 89.5 90 GLY B C 1
ATOM 2511 O O . GLY B 1 90 ? 19.188 -18.828 9.336 1 89.5 90 GLY B O 1
ATOM 2512 N N . ARG B 1 91 ? 20.625 -17.641 10.562 1 89 91 ARG B N 1
ATOM 2513 C CA . ARG B 1 91 ? 20.25 -18.141 11.883 1 89 91 ARG B CA 1
ATOM 2514 C C . ARG B 1 91 ? 18.812 -17.781 12.219 1 89 91 ARG B C 1
ATOM 2516 O O . ARG B 1 91 ? 18.094 -18.562 12.844 1 89 91 ARG B O 1
ATOM 2523 N N . GLY B 1 92 ? 18.344 -16.719 11.812 1 87.69 92 GLY B N 1
ATOM 2524 C CA . GLY B 1 92 ? 17 -16.234 12.102 1 87.69 92 GLY B CA 1
ATOM 2525 C C . GLY B 1 92 ? 16.016 -16.531 10.984 1 87.69 92 GLY B C 1
ATOM 2526 O O . GLY B 1 92 ? 14.906 -15.984 10.969 1 87.69 92 GLY B O 1
ATOM 2527 N N . SER B 1 93 ? 16.328 -17.531 10.25 1 93 93 SER B N 1
ATOM 2528 C CA . SER B 1 93 ? 15.516 -17.812 9.07 1 93 93 SER B CA 1
ATOM 2529 C C . SER B 1 93 ? 14.125 -18.297 9.469 1 93 93 SER B C 1
ATOM 2531 O O . SER B 1 93 ? 13.984 -19.156 10.344 1 93 93 SER B O 1
ATOM 2533 N N . GLN B 1 94 ? 13.164 -17.703 8.789 1 94.75 94 GLN B N 1
ATOM 2534 C CA . GLN B 1 94 ? 11.773 -18.078 8.992 1 94.75 94 GLN B CA 1
ATOM 2535 C C . GLN B 1 94 ? 11.266 -18.969 7.859 1 94.75 94 GLN B C 1
ATOM 2537 O O . GLN B 1 94 ? 10.062 -19.188 7.719 1 94.75 94 GLN B O 1
ATOM 2542 N N . LEU B 1 95 ? 12.141 -19.547 7.055 1 94 95 LEU B N 1
ATOM 2543 C CA . LEU B 1 95 ? 11.758 -20.234 5.828 1 94 95 LEU B CA 1
ATOM 2544 C C . LEU B 1 95 ? 10.867 -21.438 6.133 1 94 95 LEU B C 1
ATOM 2546 O O . LEU B 1 95 ? 9.812 -21.594 5.512 1 94 95 LEU B O 1
ATOM 2550 N N . SER B 1 96 ? 11.266 -22.203 7.059 1 95.44 96 SER B N 1
ATOM 2551 C CA . SER B 1 96 ? 10.516 -23.422 7.352 1 95.44 96 SER B CA 1
ATOM 2552 C C . SER B 1 96 ? 9.109 -23.094 7.852 1 95.44 96 SER B C 1
ATOM 2554 O O . SER B 1 96 ? 8.133 -23.688 7.395 1 95.44 96 SER B O 1
ATOM 2556 N N . ALA B 1 97 ? 9.023 -22.234 8.773 1 95.12 97 ALA B N 1
ATOM 2557 C CA . ALA B 1 97 ? 7.734 -21.844 9.328 1 95.12 97 ALA B CA 1
ATOM 2558 C C . ALA B 1 97 ? 6.836 -21.234 8.25 1 95.12 97 ALA B C 1
ATOM 2560 O O . ALA B 1 97 ? 5.641 -21.531 8.188 1 95.12 97 ALA B O 1
ATOM 2561 N N . LEU B 1 98 ? 7.391 -20.422 7.414 1 95.19 98 LEU B N 1
ATOM 2562 C CA . LEU B 1 98 ? 6.609 -19.734 6.391 1 95.19 98 LEU B CA 1
ATOM 2563 C C . LEU B 1 98 ? 6.215 -20.688 5.273 1 95.19 98 LEU B C 1
ATOM 2565 O O . LEU B 1 98 ? 5.141 -20.562 4.684 1 95.19 98 LEU B O 1
ATOM 2569 N N . ASP B 1 99 ? 7.09 -21.625 4.984 1 95 99 ASP B N 1
ATOM 2570 C CA . ASP B 1 99 ? 6.723 -22.672 4.039 1 95 99 ASP B CA 1
ATOM 2571 C C . ASP B 1 99 ? 5.504 -23.453 4.531 1 95 99 ASP B C 1
ATOM 2573 O O . ASP B 1 99 ? 4.566 -23.688 3.77 1 95 99 ASP B O 1
ATOM 2577 N N . ARG B 1 100 ? 5.562 -23.812 5.73 1 95.25 100 ARG B N 1
ATOM 2578 C CA . ARG B 1 100 ? 4.43 -24.516 6.316 1 95.25 100 ARG B CA 1
ATOM 2579 C C . ARG B 1 100 ? 3.168 -23.656 6.285 1 95.25 100 ARG B C 1
ATOM 2581 O O . ARG B 1 100 ? 2.082 -24.156 5.973 1 95.25 100 ARG B O 1
ATOM 2588 N N . LYS B 1 101 ? 3.33 -22.438 6.66 1 93.25 101 LYS B N 1
ATOM 2589 C CA . LYS B 1 101 ? 2.203 -21.516 6.641 1 93.25 101 LYS B CA 1
ATOM 2590 C C . LYS B 1 101 ? 1.603 -21.406 5.242 1 93.25 101 LYS B C 1
ATOM 2592 O O . LYS B 1 101 ? 0.38 -21.406 5.086 1 93.25 101 LYS B O 1
ATOM 2597 N N . MET B 1 102 ? 2.451 -21.344 4.258 1 94.75 102 MET B N 1
ATOM 2598 C CA . MET B 1 102 ? 1.993 -21.266 2.871 1 94.75 102 MET B CA 1
ATOM 2599 C C . MET B 1 102 ? 1.204 -22.516 2.498 1 94.75 102 MET B C 1
ATOM 2601 O O . MET B 1 102 ? 0.063 -22.422 2.043 1 94.75 102 MET B O 1
ATOM 2605 N N . ARG B 1 103 ? 1.764 -23.625 2.77 1 95.62 103 ARG B N 1
ATOM 2606 C CA . ARG B 1 103 ? 1.203 -24.891 2.299 1 95.62 103 ARG B CA 1
ATOM 2607 C C . ARG B 1 103 ? -0.013 -25.281 3.125 1 95.62 103 ARG B C 1
ATOM 2609 O O . ARG B 1 103 ? -1.061 -25.625 2.572 1 95.62 103 ARG B O 1
ATOM 2616 N N . ASN B 1 104 ? 0.108 -25.109 4.426 1 91.94 104 ASN B N 1
ATOM 2617 C CA . ASN B 1 104 ? -0.868 -25.734 5.316 1 91.94 104 ASN B CA 1
ATOM 2618 C C . ASN B 1 104 ? -1.954 -24.75 5.734 1 91.94 104 ASN B C 1
ATOM 2620 O O . ASN B 1 104 ? -3.02 -25.156 6.203 1 91.94 104 ASN B O 1
ATOM 2624 N N . ASP B 1 105 ? -1.658 -23.562 5.574 1 90.81 105 ASP B N 1
ATOM 2625 C CA . ASP B 1 105 ? -2.654 -22.562 5.977 1 90.81 105 ASP B CA 1
ATOM 2626 C C . ASP B 1 105 ? -3.232 -21.844 4.762 1 90.81 105 ASP B C 1
ATOM 2628 O O . ASP B 1 105 ? -4.426 -21.969 4.473 1 90.81 105 ASP B O 1
ATOM 2632 N N . TYR B 1 106 ? -2.418 -21.234 4.051 1 93.25 106 TYR B N 1
ATOM 2633 C CA . TYR B 1 106 ? -2.912 -20.375 2.98 1 93.25 106 TYR B CA 1
ATOM 2634 C C . TYR B 1 106 ? -3.512 -21.203 1.852 1 93.25 106 TYR B C 1
ATOM 2636 O O . TYR B 1 106 ? -4.699 -21.078 1.549 1 93.25 106 TYR B O 1
ATOM 2644 N N . PHE B 1 107 ? -2.736 -22.109 1.301 1 95.12 107 PHE B N 1
ATOM 2645 C CA . PHE B 1 107 ? -3.191 -22.828 0.116 1 95.12 107 PHE B CA 1
ATOM 2646 C C . PHE B 1 107 ? -4.273 -23.844 0.478 1 95.12 107 PHE B C 1
ATOM 2648 O O . PHE B 1 107 ? -5.184 -24.109 -0.314 1 95.12 107 PHE B O 1
ATOM 2655 N N . GLN B 1 108 ? -4.234 -24.359 1.642 1 91.31 108 GLN B N 1
ATOM 2656 C CA . GLN B 1 108 ? -5.258 -25.297 2.078 1 91.31 108 GLN B CA 1
ATOM 2657 C C . GLN B 1 108 ? -6.621 -24.609 2.193 1 91.31 108 GLN B C 1
ATOM 2659 O O . GLN B 1 108 ? -7.66 -25.266 2.121 1 91.31 108 GLN B O 1
ATOM 2664 N N . HIS B 1 109 ? -6.559 -23.312 2.266 1 89.44 109 HIS B N 1
ATOM 2665 C CA . HIS B 1 109 ? -7.82 -22.625 2.502 1 89.44 109 HIS B CA 1
ATOM 2666 C C . HIS B 1 109 ? -8.242 -21.812 1.28 1 89.44 109 HIS B C 1
ATOM 2668 O O . HIS B 1 109 ? -9.258 -21.109 1.316 1 89.44 109 HIS B O 1
ATOM 2674 N N . GLY B 1 110 ? -7.434 -21.828 0.258 1 91.19 110 GLY B N 1
ATOM 2675 C CA . GLY B 1 110 ? -8.008 -21.266 -0.956 1 91.19 110 GLY B CA 1
ATOM 2676 C C . GLY B 1 110 ? -7.074 -20.297 -1.665 1 91.19 110 GLY B C 1
ATOM 2677 O O . GLY B 1 110 ? -7.383 -19.828 -2.76 1 91.19 110 GLY B O 1
ATOM 2678 N N . VAL B 1 111 ? -5.984 -19.969 -1.043 1 95 111 VAL B N 1
ATOM 2679 C CA . VAL B 1 111 ? -4.988 -19.172 -1.747 1 95 111 VAL B CA 1
ATOM 2680 C C . VAL B 1 111 ? -4.516 -19.922 -2.994 1 95 111 VAL B C 1
ATOM 2682 O O . VAL B 1 111 ? -4.324 -21.125 -2.963 1 95 111 VAL B O 1
ATOM 2685 N N . GLN B 1 112 ? -4.293 -19.156 -4.059 1 96.88 112 GLN B N 1
ATOM 2686 C CA . GLN B 1 112 ? -3.953 -19.797 -5.328 1 96.88 112 GLN B CA 1
ATOM 2687 C C . GLN B 1 112 ? -2.547 -19.406 -5.777 1 96.88 112 GLN B C 1
ATOM 2689 O O . GLN B 1 112 ? -1.968 -20.047 -6.652 1 96.88 112 GLN B O 1
ATOM 2694 N N . LEU B 1 113 ? -2.031 -18.281 -5.242 1 97.56 113 LEU B N 1
ATOM 2695 C CA . LEU B 1 113 ? -0.688 -17.797 -5.527 1 97.56 113 LEU B CA 1
ATOM 2696 C C . LEU B 1 113 ? -0.051 -17.203 -4.277 1 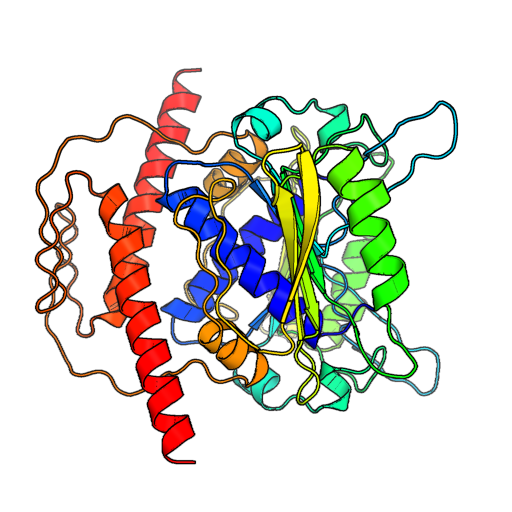97.56 113 LEU B C 1
ATOM 2698 O O . LEU B 1 113 ? -0.712 -16.5 -3.514 1 97.56 113 LEU B O 1
ATOM 2702 N N . GLY B 1 114 ? 1.186 -17.562 -4.008 1 96.81 114 GLY B N 1
ATOM 2703 C CA . GLY B 1 114 ? 1.922 -17.016 -2.883 1 96.81 114 GLY B CA 1
ATOM 2704 C C . GLY B 1 114 ? 3.365 -16.688 -3.219 1 96.81 114 GLY B C 1
ATOM 2705 O O . GLY B 1 114 ? 4.016 -17.422 -3.965 1 96.81 114 GLY B O 1
ATOM 2706 N N . TRP B 1 115 ? 3.828 -15.578 -2.707 1 96.5 115 TRP B N 1
ATOM 2707 C CA . TRP B 1 115 ? 5.242 -15.234 -2.816 1 96.5 115 TRP B CA 1
ATOM 2708 C C . TRP B 1 115 ? 5.879 -15.109 -1.436 1 96.5 115 TRP B C 1
ATOM 2710 O O . TRP B 1 115 ? 5.266 -14.578 -0.506 1 96.5 115 TRP B O 1
ATOM 2720 N N . LEU B 1 116 ? 7.012 -15.656 -1.27 1 95.12 116 LEU B N 1
ATOM 2721 C CA . LEU B 1 116 ? 7.887 -15.453 -0.118 1 95.12 116 LEU B CA 1
ATOM 2722 C C . LEU B 1 116 ? 9.148 -14.688 -0.519 1 95.12 116 LEU B C 1
ATOM 2724 O O . LEU B 1 116 ? 9.883 -15.125 -1.41 1 95.12 116 LEU B O 1
ATOM 2728 N N . ILE B 1 117 ? 9.406 -13.578 0.171 1 94.5 117 ILE B N 1
ATOM 2729 C CA . ILE B 1 117 ? 10.484 -12.703 -0.283 1 94.5 117 ILE B CA 1
ATOM 2730 C C . ILE B 1 117 ? 11.391 -12.344 0.893 1 94.5 117 ILE B C 1
ATOM 2732 O O . ILE B 1 117 ? 10.906 -11.984 1.97 1 94.5 117 ILE B O 1
ATOM 2736 N N . ASP B 1 118 ? 12.648 -12.469 0.78 1 94.38 118 ASP B N 1
ATOM 2737 C CA . ASP B 1 118 ? 13.695 -11.906 1.628 1 94.38 118 ASP B CA 1
ATOM 2738 C C . ASP B 1 118 ? 14.422 -10.766 0.917 1 94.38 118 ASP B C 1
ATOM 2740 O O . ASP B 1 118 ? 15.234 -11 0.023 1 94.38 118 ASP B O 1
ATOM 2744 N N . PRO B 1 119 ? 14.094 -9.57 1.284 1 92.94 119 PRO B N 1
ATOM 2745 C CA . PRO B 1 119 ? 14.641 -8.453 0.513 1 92.94 119 PRO B CA 1
ATOM 2746 C C . PRO B 1 119 ? 15.977 -7.961 1.055 1 92.94 119 PRO B C 1
ATOM 2748 O O . PRO B 1 119 ? 16.547 -7.008 0.521 1 92.94 119 PRO B O 1
ATOM 2751 N N . ARG B 1 120 ? 16.578 -8.547 2.137 1 90.56 120 ARG B N 1
ATOM 2752 C CA . ARG B 1 120 ? 17.828 -8.055 2.727 1 90.56 120 ARG B CA 1
ATOM 2753 C C . ARG B 1 120 ? 18.953 -8.078 1.705 1 90.56 120 ARG B C 1
ATOM 2755 O O . ARG B 1 120 ? 19.094 -9.023 0.93 1 90.56 120 ARG B O 1
ATOM 2762 N N . PRO B 1 121 ? 19.672 -6.949 1.874 1 83.44 121 PRO B N 1
ATOM 2763 C CA . PRO B 1 121 ? 20.797 -6.898 0.943 1 83.44 121 PRO B CA 1
ATOM 2764 C C . PRO B 1 121 ? 21.703 -8.125 1.041 1 83.44 121 PRO B C 1
ATOM 2766 O O . PRO B 1 121 ? 21.969 -8.617 2.143 1 83.44 121 PRO B O 1
ATOM 2769 N N . ASP B 1 122 ? 22.141 -8.672 -0.02 1 82.81 122 ASP B N 1
ATOM 2770 C CA . ASP B 1 122 ? 23.094 -9.766 -0.17 1 82.81 122 ASP B CA 1
ATOM 2771 C C . ASP B 1 122 ? 22.438 -11.109 0.161 1 82.81 122 ASP B C 1
ATOM 2773 O O . ASP B 1 122 ? 23.078 -12.156 0.067 1 82.81 122 ASP B O 1
ATOM 2777 N N . LEU B 1 123 ? 21.172 -11.078 0.625 1 87.44 123 LEU B N 1
ATOM 2778 C CA . LEU B 1 123 ? 20.469 -12.312 0.976 1 87.44 123 LEU B CA 1
ATOM 2779 C C . LEU B 1 123 ? 19.141 -12.414 0.233 1 87.44 123 LEU B C 1
ATOM 2781 O O . LEU B 1 123 ? 18.25 -13.148 0.652 1 87.44 123 LEU B O 1
ATOM 2785 N N . GLN B 1 124 ? 19 -11.641 -0.77 1 90.25 124 GLN B N 1
ATOM 2786 C CA . GLN B 1 124 ? 17.75 -11.562 -1.511 1 90.25 124 GLN B CA 1
ATOM 2787 C C . GLN B 1 124 ? 17.328 -12.93 -2.037 1 90.25 124 GLN B C 1
ATOM 2789 O O . GLN B 1 124 ? 18.125 -13.625 -2.678 1 90.25 124 GLN B O 1
ATOM 2794 N N . ARG B 1 125 ? 16.141 -13.273 -1.66 1 91.44 125 ARG B N 1
ATOM 2795 C CA . ARG B 1 125 ? 15.539 -14.516 -2.121 1 91.44 125 ARG B CA 1
ATOM 2796 C C . ARG B 1 125 ? 14.055 -14.328 -2.426 1 91.44 125 ARG B C 1
ATOM 2798 O O . ARG B 1 125 ? 13.375 -13.531 -1.775 1 91.44 125 ARG B O 1
ATOM 2805 N N . MET B 1 126 ? 13.617 -15.117 -3.436 1 94.12 126 MET B N 1
ATOM 2806 C CA . MET B 1 126 ? 12.203 -15.102 -3.787 1 94.12 126 MET B CA 1
ATOM 2807 C C . MET B 1 126 ? 11.695 -16.516 -4.051 1 94.12 126 MET B C 1
ATOM 2809 O O . MET B 1 126 ? 12.336 -17.281 -4.773 1 94.12 126 MET B O 1
ATOM 2813 N N . TYR B 1 127 ? 10.625 -16.812 -3.418 1 94.31 127 TYR B N 1
ATOM 2814 C CA . TYR B 1 127 ? 9.914 -18.062 -3.676 1 94.31 127 TYR B CA 1
ATOM 2815 C C . TYR B 1 127 ? 8.508 -17.781 -4.211 1 94.31 127 TYR B C 1
ATOM 2817 O O . TYR B 1 127 ? 7.855 -16.828 -3.797 1 94.31 127 TYR B O 1
ATOM 2825 N N . GLU B 1 128 ? 8.141 -18.672 -5.121 1 95.19 128 GLU B N 1
ATOM 2826 C CA . GLU B 1 128 ? 6.793 -18.609 -5.676 1 95.19 128 GLU B CA 1
ATOM 2827 C C . GLU B 1 128 ? 6.027 -19.906 -5.395 1 95.19 128 GLU B C 1
ATOM 2829 O O . GLU B 1 128 ? 6.516 -21 -5.691 1 95.19 128 GLU B O 1
ATOM 2834 N N . TYR B 1 129 ? 4.926 -19.766 -4.812 1 96.19 129 TYR B N 1
ATOM 2835 C CA . TYR B 1 129 ? 4.031 -20.891 -4.551 1 96.19 129 TYR B CA 1
ATOM 2836 C C . TYR B 1 129 ? 2.809 -20.828 -5.457 1 96.19 129 TYR B C 1
ATOM 2838 O O . TYR B 1 129 ? 2.203 -19.766 -5.633 1 96.19 129 TYR B O 1
ATOM 2846 N N . TYR B 1 130 ? 2.443 -21.953 -6.062 1 96 130 TYR B N 1
ATOM 2847 C CA . TYR B 1 130 ? 1.308 -22.047 -6.973 1 96 130 TYR B CA 1
ATOM 2848 C C . TYR B 1 130 ? 0.734 -23.453 -7 1 96 130 TYR B C 1
ATOM 2850 O O . TYR B 1 130 ? 1.318 -24.375 -6.43 1 96 130 TYR B O 1
ATOM 2858 N N . LEU B 1 131 ? -0.434 -23.578 -7.598 1 95.88 131 LEU B N 1
ATOM 2859 C CA . LEU B 1 131 ? -1.056 -24.891 -7.781 1 95.88 131 LEU B CA 1
ATOM 2860 C C . LEU B 1 131 ? -0.735 -25.453 -9.164 1 95.88 131 LEU B C 1
ATOM 2862 O O . LEU B 1 131 ? -0.858 -24.75 -10.172 1 95.88 131 LEU B O 1
ATOM 2866 N N . ASP B 1 132 ? -0.302 -26.672 -9.164 1 94.06 132 ASP B N 1
ATOM 2867 C CA . ASP B 1 132 ? -0.099 -27.297 -10.469 1 94.06 132 ASP B CA 1
ATOM 2868 C C . ASP B 1 132 ? -1.401 -27.891 -11 1 94.06 132 ASP B C 1
ATOM 2870 O O . ASP B 1 132 ? -2.471 -27.672 -10.43 1 94.06 132 ASP B O 1
ATOM 2874 N N . ASP B 1 133 ? -1.272 -28.578 -12.117 1 93.12 133 ASP B N 1
ATOM 2875 C CA . ASP B 1 133 ? -2.451 -29.078 -12.82 1 93.12 133 ASP B CA 1
ATOM 2876 C C . ASP B 1 133 ? -3.213 -30.094 -11.977 1 93.12 133 ASP B C 1
ATOM 2878 O O . ASP B 1 133 ? -4.41 -30.312 -12.18 1 93.12 133 ASP B O 1
ATOM 2882 N N . ASN B 1 134 ? -2.576 -30.734 -11 1 94.62 134 ASN B N 1
ATOM 2883 C CA . ASN B 1 134 ? -3.203 -31.734 -10.133 1 94.62 134 ASN B CA 1
ATOM 2884 C C . ASN B 1 134 ? -3.752 -31.094 -8.859 1 94.62 134 ASN B C 1
ATOM 2886 O O . ASN B 1 134 ? -4.328 -31.781 -8.016 1 94.62 134 ASN B O 1
ATOM 2890 N N . GLY B 1 135 ? -3.537 -29.812 -8.711 1 92.94 135 GLY B N 1
ATOM 2891 C CA . GLY B 1 135 ? -4 -29.109 -7.523 1 92.94 135 GLY B CA 1
ATOM 2892 C C . GLY B 1 135 ? -3.02 -29.172 -6.367 1 92.94 135 GLY B C 1
ATOM 2893 O O . GLY B 1 135 ? -3.35 -28.781 -5.242 1 92.94 135 GLY B O 1
ATOM 2894 N N . ASP B 1 136 ? -1.795 -29.641 -6.633 1 95.75 136 ASP B N 1
ATOM 2895 C CA . ASP B 1 136 ? -0.769 -29.719 -5.598 1 95.75 136 ASP B CA 1
ATOM 2896 C C . ASP B 1 136 ? 0.014 -28.422 -5.504 1 95.75 136 ASP B C 1
ATOM 2898 O O . ASP B 1 136 ? 0.32 -27.797 -6.523 1 95.75 136 ASP B O 1
ATOM 2902 N N . VAL B 1 137 ? 0.339 -28.062 -4.266 1 96.75 137 VAL B N 1
ATOM 2903 C CA . VAL B 1 137 ? 1.099 -26.844 -4.062 1 96.75 137 VAL B CA 1
ATOM 2904 C C . VAL B 1 137 ? 2.553 -27.047 -4.477 1 96.75 137 VAL B C 1
ATOM 2906 O O . VAL B 1 137 ? 3.207 -27.984 -4.004 1 96.75 137 VAL B O 1
ATOM 2909 N N . GLN B 1 138 ? 2.988 -26.203 -5.391 1 95.56 138 GLN B N 1
ATOM 2910 C CA . GLN B 1 138 ? 4.383 -26.203 -5.824 1 95.56 138 GLN B CA 1
ATOM 2911 C C . GLN B 1 138 ? 5.105 -24.953 -5.344 1 95.56 138 GLN B C 1
ATOM 2913 O O . GLN B 1 138 ? 4.477 -23.922 -5.082 1 95.56 138 GLN B O 1
ATOM 2918 N N . CYS B 1 139 ? 6.27 -25.078 -5.117 1 94.44 139 CYS B N 1
ATOM 2919 C CA . CYS B 1 139 ? 7.133 -23.953 -4.77 1 94.44 139 CYS B CA 1
ATOM 2920 C C . CYS B 1 139 ? 8.328 -23.875 -5.711 1 94.44 139 CYS B C 1
ATOM 2922 O O . CYS B 1 139 ? 9.07 -24.844 -5.863 1 94.44 139 CYS B O 1
ATOM 2924 N N . SER B 1 140 ? 8.367 -22.859 -6.422 1 87.56 140 SER B N 1
ATOM 2925 C CA . SER B 1 140 ? 9.555 -22.625 -7.23 1 87.56 140 SER B CA 1
ATOM 2926 C C . SER B 1 140 ? 10.562 -21.75 -6.484 1 87.56 140 SER B C 1
ATOM 2928 O O . SER B 1 140 ? 10.203 -20.719 -5.918 1 87.56 140 SER B O 1
ATOM 2930 N N . ASP B 1 141 ? 11.602 -22.469 -6.082 1 71.88 141 ASP B N 1
ATOM 2931 C CA . ASP B 1 141 ? 12.648 -21.766 -5.336 1 71.88 141 ASP B CA 1
ATOM 2932 C C . ASP B 1 141 ? 13.617 -21.062 -6.277 1 71.88 141 ASP B C 1
ATOM 2934 O O . ASP B 1 141 ? 14.102 -21.656 -7.246 1 71.88 141 ASP B O 1
ATOM 2938 N N . ASN B 1 142 ? 13.633 -19.812 -6.336 1 63.41 142 ASN B N 1
ATOM 2939 C CA . ASN B 1 142 ? 14.75 -19.25 -7.086 1 63.41 142 ASN B CA 1
ATOM 2940 C C . ASN B 1 142 ? 15.594 -18.312 -6.219 1 63.41 142 ASN B C 1
ATOM 2942 O O . ASN B 1 142 ? 15.062 -17.422 -5.562 1 63.41 142 ASN B O 1
ATOM 2946 N N . SER B 1 143 ? 16.75 -18.797 -5.855 1 67.25 143 SER B N 1
ATOM 2947 C CA . SER B 1 143 ? 17.766 -17.969 -5.223 1 67.25 143 SER B CA 1
ATOM 2948 C C . SER B 1 143 ? 18.016 -16.688 -6.016 1 67.25 143 SER B C 1
ATOM 2950 O O . SER B 1 143 ? 18.641 -15.75 -5.516 1 67.25 143 SER B O 1
ATOM 2952 N N . ALA B 1 144 ? 17.312 -16.656 -7.105 1 78.38 144 ALA B N 1
ATOM 2953 C CA . ALA B 1 144 ? 17.641 -15.477 -7.91 1 78.38 144 ALA B CA 1
ATOM 2954 C C . ALA B 1 144 ? 16.594 -14.375 -7.707 1 78.38 144 ALA B C 1
ATOM 2956 O O . ALA B 1 144 ? 15.406 -14.648 -7.609 1 78.38 144 ALA B O 1
ATOM 2957 N N . TRP B 1 145 ? 17.109 -13.258 -7.398 1 86.38 145 TRP B N 1
ATOM 2958 C CA . TRP B 1 145 ? 16.297 -12.047 -7.469 1 86.38 145 TRP B CA 1
ATOM 2959 C C . TRP B 1 145 ? 15.805 -11.805 -8.891 1 86.38 145 TRP B C 1
ATOM 2961 O O . TRP B 1 145 ? 16.594 -11.516 -9.789 1 86.38 145 TRP B O 1
ATOM 2971 N N . ARG B 1 146 ? 14.508 -11.992 -9.188 1 89.06 146 ARG B N 1
ATOM 2972 C CA . ARG B 1 146 ? 13.977 -12.023 -10.539 1 89.06 146 ARG B CA 1
ATOM 2973 C C . ARG B 1 146 ? 12.594 -11.391 -10.602 1 89.06 146 ARG B C 1
ATOM 2975 O O . ARG B 1 146 ? 12.016 -11.047 -9.57 1 89.06 146 ARG B O 1
ATOM 2982 N N . ASP B 1 147 ? 12.234 -11.227 -11.844 1 89.75 147 ASP B N 1
ATOM 2983 C CA . ASP B 1 147 ? 10.852 -10.789 -12.016 1 89.75 147 ASP B CA 1
ATOM 2984 C C . ASP B 1 147 ? 9.875 -11.867 -11.547 1 89.75 147 ASP B C 1
ATOM 2986 O O . ASP B 1 147 ? 10.141 -13.062 -11.711 1 89.75 147 ASP B O 1
ATOM 2990 N N . LEU B 1 148 ? 8.828 -11.508 -10.969 1 92.19 148 LEU B N 1
ATOM 2991 C CA . LEU B 1 148 ? 7.738 -12.414 -10.609 1 92.19 148 LEU B CA 1
ATOM 2992 C C . LEU B 1 148 ? 6.504 -12.141 -11.461 1 92.19 148 LEU B C 1
ATOM 2994 O O . LEU B 1 148 ? 6.25 -11 -11.844 1 92.19 148 LEU B O 1
ATOM 2998 N N . ASP B 1 149 ? 5.758 -13.219 -11.727 1 92.06 149 ASP B N 1
ATOM 2999 C CA . ASP B 1 149 ? 4.602 -13.164 -12.617 1 92.06 149 ASP B CA 1
ATOM 3000 C C . ASP B 1 149 ? 3.34 -13.656 -11.914 1 92.06 149 ASP B C 1
ATOM 3002 O O . ASP B 1 149 ? 3.371 -14.672 -11.211 1 92.06 149 ASP B O 1
ATOM 3006 N N . GLY B 1 150 ? 2.23 -12.922 -12.078 1 95.44 150 GLY B N 1
ATOM 3007 C CA . GLY B 1 150 ? 0.973 -13.266 -11.438 1 95.44 150 GLY B CA 1
ATOM 3008 C C . GLY B 1 150 ? 0.274 -14.445 -12.086 1 95.44 150 GLY B C 1
ATOM 3009 O O . GLY B 1 150 ? -0.7 -14.977 -11.547 1 95.44 150 GLY B O 1
ATOM 3010 N N . GLY B 1 151 ? 0.753 -14.812 -13.281 1 92.44 151 GLY B N 1
ATOM 3011 C CA . GLY B 1 151 ? 0.156 -15.93 -13.984 1 92.44 151 GLY B CA 1
ATOM 3012 C C . GLY B 1 151 ? -1.337 -15.781 -14.203 1 92.44 151 GLY B C 1
ATOM 3013 O O . GLY B 1 151 ? -1.813 -14.688 -14.516 1 92.44 151 GLY B O 1
ATOM 3014 N N . ASP B 1 152 ? -2.064 -16.844 -14.031 1 92 152 ASP B N 1
ATOM 3015 C CA . ASP B 1 152 ? -3.508 -16.844 -14.25 1 92 152 ASP B CA 1
ATOM 3016 C C . ASP B 1 152 ? -4.242 -16.188 -13.086 1 92 152 ASP B C 1
ATOM 3018 O O . ASP B 1 152 ? -5.367 -15.711 -13.25 1 92 152 ASP B O 1
ATOM 3022 N N . VAL B 1 153 ? -3.613 -16.234 -12.016 1 95.75 153 VAL B N 1
ATOM 3023 C CA . VAL B 1 153 ? -4.246 -15.719 -10.812 1 95.75 153 VAL B CA 1
ATOM 3024 C C . VAL B 1 153 ? -4.32 -14.195 -10.875 1 95.75 153 VAL B C 1
ATOM 3026 O O . VAL B 1 153 ? -5.328 -13.594 -10.492 1 95.75 153 VAL B O 1
ATOM 3029 N N . LEU B 1 154 ? -3.273 -13.555 -11.312 1 96.62 154 LEU B N 1
ATOM 3030 C CA . LEU B 1 154 ? -3.186 -12.117 -11.562 1 96.62 154 LEU B CA 1
ATOM 3031 C C . LEU B 1 154 ? -2.758 -11.844 -13 1 96.62 154 LEU B C 1
ATOM 3033 O O . LEU B 1 154 ? -1.652 -11.352 -13.242 1 96.62 154 LEU B O 1
ATOM 3037 N N . PRO B 1 155 ? -3.684 -12.023 -13.906 1 93.88 155 PRO B N 1
ATOM 3038 C CA . PRO B 1 155 ? -3.289 -11.953 -15.312 1 93.88 155 PRO B CA 1
ATOM 3039 C C . PRO B 1 155 ? -2.666 -10.609 -15.688 1 93.88 155 PRO B C 1
ATOM 3041 O O . PRO B 1 155 ? -3.264 -9.562 -15.453 1 93.88 155 PRO B O 1
ATOM 3044 N N . GLY B 1 156 ? -1.436 -10.711 -16.234 1 90.06 156 GLY B N 1
ATOM 3045 C CA . GLY B 1 156 ? -0.754 -9.523 -16.719 1 90.06 156 GLY B CA 1
ATOM 3046 C C . GLY B 1 156 ? 0.058 -8.82 -15.648 1 90.06 156 GLY B C 1
ATOM 3047 O O . GLY B 1 156 ? 0.832 -7.906 -15.953 1 90.06 156 GLY B O 1
ATOM 3048 N N . PHE B 1 157 ? -0.12 -9.156 -14.383 1 93.56 157 PHE B N 1
ATOM 3049 C CA . PHE B 1 157 ? 0.635 -8.523 -13.312 1 93.56 157 PHE B CA 1
ATOM 3050 C C . PHE B 1 157 ? 2.062 -9.055 -13.266 1 93.56 157 PHE B C 1
ATOM 3052 O O . PHE B 1 157 ? 2.279 -10.266 -13.211 1 93.56 157 PHE B O 1
ATOM 3059 N N . LYS B 1 158 ? 2.992 -8.156 -13.305 1 89.88 158 LYS B N 1
ATOM 3060 C CA . LYS B 1 158 ? 4.406 -8.5 -13.18 1 89.88 158 LYS B CA 1
ATOM 3061 C C . LYS B 1 158 ? 5.098 -7.602 -12.156 1 89.88 158 LYS B C 1
ATOM 3063 O O . LYS B 1 158 ? 4.902 -6.383 -12.156 1 89.88 158 LYS B O 1
ATOM 3068 N N . MET B 1 159 ? 5.738 -8.203 -11.258 1 91.5 159 MET B N 1
ATOM 3069 C CA . MET B 1 159 ? 6.637 -7.484 -10.359 1 91.5 159 MET B CA 1
ATOM 3070 C C . MET B 1 159 ? 8.07 -7.539 -10.875 1 91.5 159 MET B C 1
ATOM 3072 O O . MET B 1 159 ? 8.719 -8.586 -10.805 1 91.5 159 MET B O 1
ATOM 3076 N N . ARG B 1 160 ? 8.539 -6.391 -11.336 1 88.12 160 ARG B N 1
ATOM 3077 C CA . ARG B 1 160 ? 9.875 -6.328 -11.914 1 88.12 160 ARG B CA 1
ATOM 3078 C C . ARG B 1 160 ? 10.93 -6.184 -10.82 1 88.12 160 ARG B C 1
ATOM 3080 O O . ARG B 1 160 ? 10.828 -5.301 -9.961 1 88.12 160 ARG B O 1
ATOM 3087 N N . ALA B 1 161 ? 11.953 -6.977 -10.922 1 87.94 161 ALA B N 1
ATOM 3088 C CA . ALA B 1 161 ? 13 -7.02 -9.906 1 87.94 161 ALA B CA 1
ATOM 3089 C C . ALA B 1 161 ? 13.648 -5.652 -9.727 1 87.94 161 ALA B C 1
ATOM 3091 O O . ALA B 1 161 ? 13.875 -5.207 -8.602 1 87.94 161 ALA B O 1
ATOM 3092 N N . PRO B 1 162 ? 13.906 -4.867 -10.797 1 86.38 162 PRO B N 1
ATOM 3093 C CA . PRO B 1 162 ? 14.57 -3.576 -10.602 1 86.38 162 PRO B CA 1
ATOM 3094 C C . PRO B 1 162 ? 13.711 -2.586 -9.812 1 86.38 162 PRO B C 1
ATOM 3096 O O . PRO B 1 162 ? 14.25 -1.694 -9.148 1 86.38 162 PRO B O 1
ATOM 3099 N N . VAL B 1 163 ? 12.422 -2.734 -9.953 1 88.5 163 VAL B N 1
ATOM 3100 C CA . VAL B 1 163 ? 11.547 -1.838 -9.211 1 88.5 163 VAL B CA 1
ATOM 3101 C C . VAL B 1 163 ? 11.758 -2.031 -7.711 1 88.5 163 VAL B C 1
ATOM 3103 O O . VAL B 1 163 ? 11.883 -1.057 -6.965 1 88.5 163 VAL B O 1
ATOM 3106 N N . LEU B 1 164 ? 11.828 -3.287 -7.258 1 89.69 164 LEU B N 1
ATOM 3107 C CA . LEU B 1 164 ? 12.07 -3.557 -5.844 1 89.69 164 LEU B CA 1
ATOM 3108 C C . LEU B 1 164 ? 13.492 -3.154 -5.453 1 89.69 164 LEU B C 1
ATOM 3110 O O . LEU B 1 164 ? 13.727 -2.693 -4.336 1 89.69 164 LEU B O 1
ATOM 3114 N N . GLU B 1 165 ? 14.383 -3.293 -6.395 1 87.56 165 GLU B N 1
ATOM 3115 C CA . GLU B 1 165 ? 15.758 -2.863 -6.137 1 87.56 165 GLU B CA 1
ATOM 3116 C C . GLU B 1 165 ? 15.828 -1.358 -5.898 1 87.56 165 GLU B C 1
ATOM 3118 O O . GLU B 1 165 ? 16.562 -0.896 -5.02 1 87.56 165 GLU B O 1
ATOM 3123 N N . MET B 1 166 ? 15.117 -0.687 -6.684 1 86.62 166 MET B N 1
ATOM 3124 C CA . MET B 1 166 ? 15.102 0.765 -6.531 1 86.62 166 MET B CA 1
ATOM 3125 C C . MET B 1 166 ? 14.57 1.162 -5.16 1 86.62 166 MET B C 1
ATOM 3127 O O . MET B 1 166 ? 15.047 2.125 -4.559 1 86.62 166 MET B O 1
ATOM 3131 N N . VAL B 1 167 ? 13.57 0.425 -4.668 1 86.69 167 VAL B N 1
ATOM 3132 C CA . VAL B 1 167 ? 13.023 0.668 -3.338 1 86.69 167 VAL B CA 1
ATOM 3133 C C . VAL B 1 167 ? 14.086 0.384 -2.283 1 86.69 167 VAL B C 1
ATOM 3135 O O . VAL B 1 167 ? 14.297 1.188 -1.372 1 86.69 167 VAL B O 1
ATOM 3138 N N . LEU B 1 168 ? 14.781 -0.676 -2.463 1 86.56 168 LEU B N 1
ATOM 3139 C CA . LEU B 1 168 ? 15.758 -1.138 -1.48 1 86.56 168 LEU B CA 1
ATOM 3140 C C . LEU B 1 168 ? 17 -0.25 -1.485 1 86.56 168 LEU B C 1
ATOM 3142 O O . LEU B 1 168 ? 17.594 0.001 -0.434 1 86.56 168 LEU B O 1
ATOM 3146 N N . ASN B 1 169 ? 17.281 0.228 -2.684 1 81.56 169 ASN B N 1
ATOM 3147 C CA . ASN B 1 169 ? 18.516 1.015 -2.814 1 81.56 169 ASN B CA 1
ATOM 3148 C C . ASN B 1 169 ? 18.234 2.508 -2.672 1 81.56 169 ASN B C 1
ATOM 3150 O O . ASN B 1 169 ? 19.141 3.33 -2.816 1 81.56 169 ASN B O 1
ATOM 3154 N N . GLN B 1 170 ? 17.031 2.867 -2.449 1 75.5 170 GLN B N 1
ATOM 3155 C CA . GLN B 1 170 ? 16.609 4.254 -2.254 1 75.5 170 GLN B CA 1
ATOM 3156 C C . GLN B 1 170 ? 16.953 5.105 -3.473 1 75.5 170 GLN B C 1
ATOM 3158 O O . GLN B 1 170 ? 17.453 6.219 -3.336 1 75.5 170 GLN B O 1
ATOM 3163 N N . ASP B 1 171 ? 16.781 4.527 -4.586 1 72.31 171 ASP B N 1
ATOM 3164 C CA . ASP B 1 171 ? 17.031 5.184 -5.863 1 72.31 171 ASP B CA 1
ATOM 3165 C C . ASP B 1 171 ? 15.805 5.148 -6.762 1 72.31 171 ASP B C 1
ATOM 3167 O O . ASP B 1 171 ? 15.336 4.074 -7.137 1 72.31 171 ASP B O 1
ATOM 3171 N N . SER B 1 172 ? 15.281 6.355 -7 1 67.88 172 SER B N 1
ATOM 3172 C CA . SER B 1 172 ? 14.039 6.398 -7.766 1 67.88 172 SER B CA 1
ATOM 3173 C C . SER B 1 172 ? 14.312 6.539 -9.258 1 67.88 172 SER B C 1
ATOM 3175 O O . SER B 1 172 ? 13.391 6.691 -10.055 1 67.88 172 SER B O 1
ATOM 3177 N N . GLY B 1 173 ? 15.469 6.387 -9.648 1 55.94 173 GLY B N 1
ATOM 3178 C CA . GLY B 1 173 ? 15.828 6.461 -11.055 1 55.94 173 GLY B CA 1
ATOM 3179 C C . GLY B 1 173 ? 15.633 7.844 -11.648 1 55.94 173 GLY B C 1
ATOM 3180 O O . GLY B 1 173 ? 15.375 7.98 -12.844 1 55.94 173 GLY B O 1
ATOM 3181 N N . SER B 1 174 ? 15.508 8.914 -10.758 1 58.16 174 SER B N 1
ATOM 3182 C CA . SER B 1 174 ? 15.148 10.242 -11.25 1 58.16 174 SER B CA 1
ATOM 3183 C C . SER B 1 174 ? 16.266 10.844 -12.094 1 58.16 174 SER B C 1
ATOM 3185 O O . SER B 1 174 ? 17.438 10.625 -11.812 1 58.16 174 SER B O 1
ATOM 3187 N N . SER B 1 175 ? 16.281 10.727 -13.383 1 54.19 175 SER B N 1
ATOM 3188 C CA . SER B 1 175 ? 17.25 11.523 -14.125 1 54.19 175 SER B CA 1
ATOM 3189 C C . SER B 1 175 ? 16.578 12.547 -15.023 1 54.19 175 SER B C 1
ATOM 3191 O O . SER B 1 175 ? 15.375 12.445 -15.281 1 54.19 175 SER B O 1
ATOM 3193 N N . SER B 1 176 ? 17.266 13.516 -15.32 1 55.31 176 SER B N 1
ATOM 3194 C CA . SER B 1 176 ? 16.984 14.555 -16.312 1 55.31 176 SER B CA 1
ATOM 3195 C C . SER B 1 176 ? 16.359 13.961 -17.562 1 55.31 176 SER B C 1
ATOM 3197 O O . SER B 1 176 ? 16.703 12.852 -17.969 1 55.31 176 SER B O 1
ATOM 3199 N N . GLU B 1 177 ? 15.078 14.203 -17.797 1 62.31 177 GLU B N 1
ATOM 3200 C CA . GLU B 1 177 ? 14.43 13.742 -19.016 1 62.31 177 GLU B CA 1
ATOM 3201 C C . GLU B 1 177 ? 14.547 14.766 -20.141 1 62.31 177 GLU B C 1
ATOM 3203 O O . GLU B 1 177 ? 14.719 15.961 -19.875 1 62.31 177 GLU B O 1
ATOM 3208 N N . ASP B 1 178 ? 14.641 14.195 -21.344 1 66.12 178 ASP B N 1
ATOM 3209 C CA . ASP B 1 178 ? 14.562 15.062 -22.516 1 66.12 178 ASP B CA 1
ATOM 3210 C C . ASP B 1 178 ? 13.273 15.891 -22.5 1 66.12 178 ASP B C 1
ATOM 3212 O O . ASP B 1 178 ? 12.227 15.406 -22.078 1 66.12 178 ASP B O 1
ATOM 3216 N N . GLU B 1 179 ? 13.445 17.094 -22.859 1 77.38 179 GLU B N 1
ATOM 3217 C CA . GLU B 1 179 ? 12.289 17.984 -22.938 1 77.38 179 GLU B CA 1
ATOM 3218 C C . GLU B 1 179 ? 11.383 17.641 -24.109 1 77.38 179 GLU B C 1
ATOM 3220 O O . GLU B 1 179 ? 11.859 17.453 -25.234 1 77.38 179 GLU B O 1
ATOM 3225 N N . VAL B 1 180 ? 10.227 17.266 -23.859 1 78.62 180 VAL B N 1
ATOM 3226 C CA . VAL B 1 180 ? 9.211 17.016 -24.875 1 78.62 180 VAL B CA 1
ATOM 3227 C C . VAL B 1 180 ? 8.047 17.984 -24.688 1 78.62 180 VAL B C 1
ATOM 3229 O O . VAL B 1 180 ? 7.992 18.719 -23.703 1 78.62 180 VAL B O 1
ATOM 3232 N N . ASP B 1 181 ? 7.316 18.203 -25.734 1 83.25 181 ASP B N 1
ATOM 3233 C CA . ASP B 1 181 ? 6.059 18.938 -25.688 1 83.25 181 ASP B CA 1
ATOM 3234 C C . ASP B 1 181 ? 4.879 18.031 -26.062 1 83.25 181 ASP B C 1
ATOM 3236 O O . ASP B 1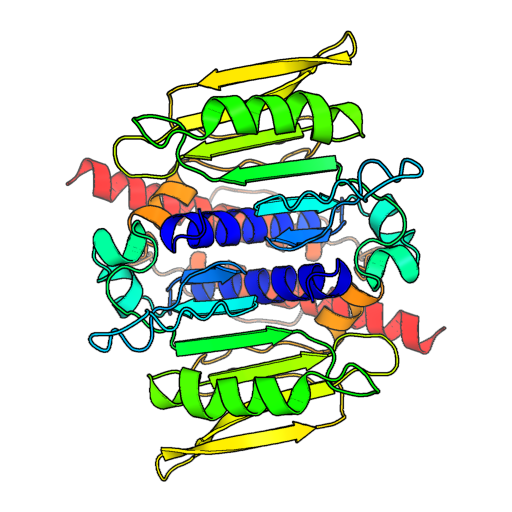 181 ? 4.609 17.812 -27.234 1 83.25 181 ASP B O 1
ATOM 3240 N N . LEU B 1 182 ? 4.238 17.594 -25.047 1 80.69 182 LEU B N 1
ATOM 3241 C CA . LEU B 1 182 ? 3.123 16.672 -25.25 1 80.69 182 LEU B CA 1
ATOM 3242 C C . LEU B 1 182 ? 1.817 17.281 -24.75 1 80.69 182 LEU B C 1
ATOM 3244 O O . LEU B 1 182 ? 1.795 17.953 -23.719 1 80.69 182 LEU B O 1
ATOM 3248 N N . LEU B 1 183 ? 0.817 17.125 -25.594 1 82.62 183 LEU B N 1
ATOM 3249 C CA . LEU B 1 183 ? -0.516 17.562 -25.188 1 82.62 183 LEU B CA 1
ATOM 3250 C C . LEU B 1 183 ? -1.31 16.406 -24.578 1 82.62 183 LEU B C 1
ATOM 3252 O O . LEU B 1 183 ? -1.291 15.289 -25.109 1 82.62 183 LEU B O 1
ATOM 3256 N N . CYS B 1 184 ? -1.907 16.688 -23.516 1 81.94 184 CYS B N 1
ATOM 3257 C CA . CYS B 1 184 ? -2.781 15.695 -22.906 1 81.94 184 CYS B CA 1
ATOM 3258 C C . CYS B 1 184 ? -3.855 15.25 -23.891 1 81.94 184 CYS B C 1
ATOM 3260 O O . CYS B 1 184 ? -4.582 16.078 -24.438 1 81.94 184 CYS B O 1
ATOM 3262 N N . PRO B 1 185 ? -3.988 13.984 -24.094 1 78.69 185 PRO B N 1
ATOM 3263 C CA . PRO B 1 185 ? -4.938 13.508 -25.109 1 78.69 185 PRO B CA 1
ATOM 3264 C C . PRO B 1 185 ? -6.383 13.547 -24.625 1 78.69 185 PRO B C 1
ATOM 3266 O O . PRO B 1 185 ? -7.309 13.328 -25.406 1 78.69 185 PRO B O 1
ATOM 3269 N N . TYR B 1 186 ? -6.582 13.727 -23.375 1 79.5 186 TYR B N 1
ATOM 3270 C CA . TYR B 1 186 ? -7.941 13.766 -22.844 1 79.5 186 TYR B CA 1
ATOM 3271 C C . TYR B 1 186 ? -8.68 15 -23.344 1 79.5 186 TYR B C 1
ATOM 3273 O O . TYR B 1 186 ? -8.109 16.094 -23.422 1 79.5 186 TYR B O 1
ATOM 3281 N N . PRO B 1 187 ? -9.969 14.773 -23.609 1 75.5 187 PRO B N 1
ATOM 3282 C CA . PRO B 1 187 ? -10.742 15.875 -24.188 1 75.5 187 PRO B CA 1
ATOM 3283 C C . PRO B 1 187 ? -10.82 17.094 -23.281 1 75.5 187 PRO B C 1
ATOM 3285 O O . PRO B 1 187 ? -11.133 16.953 -22.094 1 75.5 187 PRO B O 1
ATOM 3288 N N . ARG B 1 188 ? -10.531 18.266 -23.797 1 79.25 188 ARG B N 1
ATOM 3289 C CA . ARG B 1 188 ? -10.719 19.594 -23.188 1 79.25 188 ARG B CA 1
ATOM 3290 C C . ARG B 1 188 ? -9.68 19.844 -22.109 1 79.25 188 ARG B C 1
ATOM 3292 O O . ARG B 1 188 ? -9.758 20.844 -21.391 1 79.25 188 ARG B O 1
ATOM 3299 N N . CYS B 1 189 ? -8.789 18.922 -21.812 1 80.69 189 CYS B N 1
ATOM 3300 C CA . CYS B 1 189 ? -7.766 19.172 -20.797 1 80.69 189 CYS B CA 1
ATOM 3301 C C . CYS B 1 189 ? -6.715 20.141 -21.312 1 80.69 189 CYS B C 1
ATOM 3303 O O . CYS B 1 189 ? -6.398 21.125 -20.656 1 80.69 189 CYS B O 1
ATOM 3305 N N . ASN B 1 190 ? -6.102 20.109 -22.5 1 80.31 190 ASN B N 1
ATOM 3306 C CA . ASN B 1 190 ? -5.156 20.984 -23.188 1 80.31 190 ASN B CA 1
ATOM 3307 C C . ASN B 1 190 ? -3.865 21.156 -22.391 1 80.31 190 ASN B C 1
ATOM 3309 O O . ASN B 1 190 ? -3.076 22.062 -22.672 1 80.31 190 ASN B O 1
ATOM 3313 N N . LYS B 1 191 ? -3.689 20.453 -21.344 1 85.12 191 LYS B N 1
ATOM 3314 C CA . LYS B 1 191 ? -2.438 20.516 -20.609 1 85.12 191 LYS B CA 1
ATOM 3315 C C . LYS B 1 191 ? -1.267 20.016 -21.438 1 85.12 191 LYS B C 1
ATOM 3317 O O . LYS B 1 191 ? -1.398 19.031 -22.172 1 85.12 191 LYS B O 1
ATOM 3322 N N . ARG B 1 192 ? -0.121 20.75 -21.312 1 85.88 192 ARG B N 1
ATOM 3323 C CA . ARG B 1 192 ? 1.091 20.359 -22.031 1 85.88 192 ARG B CA 1
ATOM 3324 C C . ARG B 1 192 ? 2.166 19.875 -21.062 1 85.88 192 ARG B C 1
ATOM 3326 O O . ARG B 1 192 ? 2.266 20.375 -19.938 1 85.88 192 ARG B O 1
ATOM 3333 N N . PHE B 1 193 ? 2.834 18.891 -21.516 1 84.06 193 PHE B N 1
ATOM 3334 C CA . PHE B 1 193 ? 3.873 18.281 -20.688 1 84.06 193 PHE B CA 1
ATOM 3335 C C . PHE B 1 193 ? 5.23 18.359 -21.391 1 84.06 193 PHE B C 1
ATOM 3337 O O . PHE B 1 193 ? 5.32 18.188 -22.609 1 84.06 193 PHE B O 1
ATOM 3344 N N . ARG B 1 194 ? 6.23 18.578 -20.531 1 82 194 ARG B N 1
ATOM 3345 C CA . ARG B 1 194 ? 7.57 18.766 -21.078 1 82 194 ARG B CA 1
ATOM 3346 C C . ARG B 1 194 ? 8.406 17.5 -20.922 1 82 194 ARG B C 1
ATOM 3348 O O . ARG B 1 194 ? 9.57 17.469 -21.328 1 82 194 ARG B O 1
ATOM 3355 N N . SER B 1 195 ? 7.789 16.516 -20.297 1 78.81 195 SER B N 1
ATOM 3356 C CA . SER B 1 195 ? 8.445 15.219 -20.203 1 78.81 195 SER B CA 1
ATOM 3357 C C . SER B 1 195 ? 7.43 14.086 -20.234 1 78.81 195 SER B C 1
ATOM 3359 O O . SER B 1 195 ? 6.262 14.281 -19.891 1 78.81 195 SER B O 1
ATOM 3361 N N . TYR B 1 196 ? 7.887 12.992 -20.703 1 71.12 196 TYR B N 1
ATOM 3362 C CA . TYR B 1 196 ? 7.008 11.836 -20.766 1 71.12 196 TYR B CA 1
ATOM 3363 C C . TYR B 1 196 ? 6.605 11.367 -19.375 1 71.12 196 TYR B C 1
ATOM 3365 O O . TYR B 1 196 ? 5.48 10.898 -19.172 1 71.12 196 TYR B O 1
ATOM 3373 N N . GLY B 1 197 ? 7.531 11.523 -18.516 1 72.06 197 GLY B N 1
ATOM 3374 C CA . GLY B 1 197 ? 7.23 11.094 -17.172 1 72.06 197 GLY B CA 1
ATOM 3375 C C . GLY B 1 197 ? 6.16 11.938 -16.5 1 72.06 197 GLY B C 1
ATOM 3376 O O . GLY B 1 197 ? 5.473 11.477 -15.586 1 72.06 197 GLY B O 1
ATOM 3377 N N . ALA B 1 198 ? 5.977 13.156 -17.062 1 76.75 198 ALA B N 1
ATOM 3378 C CA . ALA B 1 198 ? 5.039 14.094 -16.453 1 76.75 198 ALA B CA 1
ATOM 3379 C C . ALA B 1 198 ? 3.6 13.75 -16.828 1 76.75 198 ALA B C 1
ATOM 3381 O O . ALA B 1 198 ? 2.654 14.305 -16.266 1 76.75 198 ALA B O 1
ATOM 3382 N N . PHE B 1 199 ? 3.449 12.766 -17.719 1 79.06 199 PHE B N 1
ATOM 3383 C CA . PHE B 1 199 ? 2.131 12.469 -18.25 1 79.06 199 PHE B CA 1
ATOM 3384 C C . PHE B 1 199 ? 1.42 11.422 -17.406 1 79.06 199 PHE B C 1
ATOM 3386 O O . PHE B 1 199 ? 0.192 11.312 -17.453 1 79.06 199 PHE B O 1
ATOM 3393 N N . ALA B 1 200 ? 2.082 10.633 -16.688 1 80.25 200 ALA B N 1
ATOM 3394 C CA . ALA B 1 200 ? 1.477 9.531 -15.953 1 80.25 200 ALA B CA 1
ATOM 3395 C C . ALA B 1 200 ? 0.49 10.039 -14.906 1 80.25 200 ALA B C 1
ATOM 3397 O O . ALA B 1 200 ? -0.633 9.539 -14.805 1 80.25 200 ALA B O 1
ATOM 3398 N N . ALA B 1 201 ? 0.853 11.094 -14.234 1 81.44 201 ALA B N 1
ATOM 3399 C CA . ALA B 1 201 ? 0.012 11.633 -13.164 1 81.44 201 ALA B CA 1
ATOM 3400 C C . ALA B 1 201 ? -1.298 12.18 -13.719 1 81.44 201 ALA B C 1
ATOM 3402 O O . ALA B 1 201 ? -2.381 11.82 -13.258 1 81.44 201 ALA B O 1
ATOM 3403 N N . PRO B 1 202 ? -1.203 12.992 -14.758 1 79.19 202 PRO B N 1
ATOM 3404 C CA . PRO B 1 202 ? -2.457 13.484 -15.328 1 79.19 202 PRO B CA 1
ATOM 3405 C C . PRO B 1 202 ? -3.338 12.367 -15.883 1 79.19 202 PRO B C 1
ATOM 3407 O O . PRO B 1 202 ? -4.562 12.43 -15.773 1 79.19 202 PRO B O 1
ATOM 3410 N N . ALA B 1 203 ? -2.715 11.398 -16.531 1 81.69 203 ALA B N 1
ATOM 3411 C CA . ALA B 1 203 ? -3.49 10.266 -17.031 1 81.69 203 ALA B CA 1
ATOM 3412 C C . ALA B 1 203 ? -4.254 9.578 -15.898 1 81.69 203 ALA B C 1
ATOM 3414 O O . ALA B 1 203 ? -5.445 9.289 -16.031 1 81.69 203 ALA B O 1
ATOM 3415 N N . GLU B 1 204 ? -3.635 9.359 -14.812 1 82.69 204 GLU B N 1
ATOM 3416 C CA . GLU B 1 204 ? -4.281 8.742 -13.656 1 82.69 204 GLU B CA 1
ATOM 3417 C C . GLU B 1 204 ? -5.344 9.664 -13.07 1 82.69 204 GLU B C 1
ATOM 3419 O O . GLU B 1 204 ? -6.398 9.195 -12.625 1 82.69 204 GLU B O 1
ATOM 3424 N N . TRP B 1 205 ? -5.02 10.938 -12.977 1 80.06 205 TRP B N 1
ATOM 3425 C CA . TRP B 1 205 ? -6.004 11.891 -12.469 1 80.06 205 TRP B CA 1
ATOM 3426 C C . TRP B 1 205 ? -7.293 11.82 -13.281 1 80.06 205 TRP B C 1
ATOM 3428 O O . TRP B 1 205 ? -8.391 11.805 -12.711 1 80.06 205 TRP B O 1
ATOM 3438 N N . HIS B 1 206 ? -7.16 11.844 -14.609 1 80.94 206 HIS B N 1
ATOM 3439 C CA . HIS B 1 206 ? -8.336 11.758 -15.461 1 80.94 206 HIS B CA 1
ATOM 3440 C C . HIS B 1 206 ? -9.125 10.484 -15.188 1 80.94 206 HIS B C 1
ATOM 3442 O O . HIS B 1 206 ? -10.359 10.508 -15.109 1 80.94 206 HIS B O 1
ATOM 3448 N N . ARG B 1 207 ? -8.461 9.422 -15.086 1 80.81 207 ARG B N 1
ATOM 3449 C CA . ARG B 1 207 ? -9.109 8.156 -14.773 1 80.81 207 ARG B CA 1
ATOM 3450 C C . ARG B 1 207 ? -9.859 8.227 -13.453 1 80.81 207 ARG B C 1
ATOM 3452 O O . ARG B 1 207 ? -11.023 7.828 -13.367 1 80.81 207 ARG B O 1
ATOM 3459 N N . GLU B 1 208 ? -9.211 8.703 -12.43 1 79.69 208 GLU B N 1
ATOM 3460 C CA . GLU B 1 208 ? -9.797 8.805 -11.094 1 79.69 208 GLU B CA 1
ATOM 3461 C C . GLU B 1 208 ? -11.031 9.703 -11.102 1 79.69 208 GLU B C 1
ATOM 3463 O O . GLU B 1 208 ? -12.055 9.367 -10.492 1 79.69 208 GLU B O 1
ATOM 3468 N N . GLU B 1 209 ? -10.844 10.859 -11.719 1 80.62 209 GLU B N 1
ATOM 3469 C CA . GLU B 1 209 ? -11.969 11.789 -11.805 1 80.62 209 GLU B CA 1
ATOM 3470 C C . GLU B 1 209 ? -13.188 11.125 -12.438 1 80.62 209 GLU B C 1
ATOM 3472 O O . GLU B 1 209 ? -14.32 11.336 -11.992 1 80.62 209 GLU B O 1
ATOM 3477 N N . ARG B 1 210 ? -12.961 10.391 -13.445 1 80.12 210 ARG B N 1
ATOM 3478 C CA . ARG B 1 210 ? -14.047 9.688 -14.117 1 80.12 210 ARG B CA 1
ATOM 3479 C C . ARG B 1 210 ? -14.672 8.648 -13.188 1 80.12 210 ARG B C 1
ATOM 3481 O O . ARG B 1 210 ? -15.898 8.516 -13.133 1 80.12 210 ARG B O 1
ATOM 3488 N N . SER B 1 211 ? -13.875 7.891 -12.609 1 78.88 211 SER B N 1
ATOM 3489 C CA . SER B 1 211 ? -14.367 6.887 -11.664 1 78.88 211 SER B CA 1
ATOM 3490 C C . SER B 1 211 ? -15.211 7.527 -10.57 1 78.88 211 SER B C 1
ATOM 3492 O O . SER B 1 211 ? -16.266 7.008 -10.203 1 78.88 211 SER B O 1
ATOM 3494 N N . ILE B 1 212 ? -14.734 8.656 -10.055 1 80.38 212 ILE B N 1
ATOM 3495 C CA . ILE B 1 212 ? -15.445 9.383 -9.008 1 80.38 212 ILE B CA 1
ATOM 3496 C C . ILE B 1 212 ? -16.797 9.852 -9.531 1 80.38 212 ILE B C 1
ATOM 3498 O O . ILE B 1 212 ? -17.828 9.711 -8.859 1 80.38 212 ILE B O 1
ATOM 3502 N N . SER B 1 213 ? -16.703 10.438 -10.672 1 80.38 213 SER B N 1
ATOM 3503 C CA . SER B 1 213 ? -17.922 10.945 -11.281 1 80.38 213 SER B CA 1
ATOM 3504 C C . SER B 1 213 ? -18.969 9.836 -11.43 1 80.38 213 SER B C 1
ATOM 3506 O O . SER B 1 213 ? -20.141 10.023 -11.109 1 80.38 213 SER B O 1
ATOM 3508 N N . LYS B 1 214 ? -18.562 8.719 -11.867 1 80.81 214 LYS B N 1
ATOM 3509 C CA . LYS B 1 214 ? -19.469 7.59 -12.055 1 80.81 214 LYS B CA 1
ATOM 3510 C C . LYS B 1 214 ? -20 7.086 -10.719 1 80.81 214 LYS B C 1
ATOM 3512 O O . LYS B 1 214 ? -21.172 6.766 -10.594 1 80.81 214 LYS B O 1
ATOM 3517 N N . TYR B 1 215 ? -19.156 6.973 -9.852 1 81.88 215 TYR B N 1
ATOM 3518 C CA . TYR B 1 215 ? -19.531 6.535 -8.516 1 81.88 215 TYR B CA 1
ATOM 3519 C C . TYR B 1 215 ? -20.578 7.465 -7.914 1 81.88 215 TYR B C 1
ATOM 3521 O O . TYR B 1 215 ? -21.594 7.012 -7.387 1 81.88 215 TYR B O 1
ATOM 3529 N N . LEU B 1 216 ? -20.344 8.781 -7.992 1 83 216 LEU B N 1
ATOM 3530 C CA . LEU B 1 216 ? -21.25 9.766 -7.422 1 83 216 LEU B CA 1
ATOM 3531 C C . LEU B 1 216 ? -22.594 9.766 -8.164 1 83 216 LEU B C 1
ATOM 3533 O O . LEU B 1 216 ? -23.641 9.953 -7.555 1 83 216 LEU B O 1
ATOM 3537 N N . ALA B 1 217 ? -22.547 9.578 -9.484 1 80.56 217 ALA B N 1
ATOM 3538 C CA . ALA B 1 217 ? -23.781 9.508 -10.281 1 80.56 217 ALA B CA 1
ATOM 3539 C C . ALA B 1 217 ? -24.641 8.32 -9.852 1 80.56 217 ALA B C 1
ATOM 3541 O O . ALA B 1 217 ? -25.859 8.43 -9.781 1 80.56 217 ALA B O 1
ATOM 3542 N N . LYS B 1 218 ? -24.062 7.227 -9.586 1 78.44 218 LYS B N 1
ATOM 3543 C CA . LYS B 1 218 ? -24.766 6.035 -9.133 1 78.44 218 LYS B CA 1
ATOM 3544 C C . LYS B 1 218 ? -25.391 6.246 -7.754 1 78.44 218 LYS B C 1
ATOM 3546 O O . LYS B 1 218 ? -26.484 5.762 -7.473 1 78.44 218 LYS B O 1
ATOM 3551 N N . ARG B 1 219 ? -24.75 6.887 -6.926 1 76.12 219 ARG B N 1
ATOM 3552 C CA . ARG B 1 219 ? -25.188 7.156 -5.562 1 76.12 219 ARG B CA 1
ATOM 3553 C C . ARG B 1 219 ? -26.406 8.07 -5.559 1 76.12 219 ARG B C 1
ATOM 3555 O O . ARG B 1 219 ? -27.312 7.914 -4.73 1 76.12 219 ARG B O 1
ATOM 3562 N N . GLU B 1 220 ? -26.297 8.992 -6.434 1 71 220 GLU B N 1
ATOM 3563 C CA . GLU B 1 220 ? -27.422 9.906 -6.555 1 71 220 GLU B CA 1
ATOM 3564 C C . GLU B 1 220 ? -28.672 9.188 -7.074 1 71 220 GLU B C 1
ATOM 3566 O O . GLU B 1 220 ? -29.797 9.547 -6.723 1 71 220 GLU B O 1
ATOM 3571 N N . ASN B 1 221 ? -28.453 8.156 -7.816 1 67.62 221 ASN B N 1
ATOM 3572 C CA . ASN B 1 221 ? -29.562 7.426 -8.414 1 67.62 221 ASN B CA 1
ATOM 3573 C C . ASN B 1 221 ? -30.031 6.281 -7.512 1 67.62 221 ASN B C 1
ATOM 3575 O O . ASN B 1 221 ? -31.016 5.602 -7.82 1 67.62 221 ASN B O 1
ATOM 3579 N N . SER B 1 222 ? -29.266 5.926 -6.5 1 63.25 222 SER B N 1
ATOM 3580 C CA . SER B 1 222 ? -29.688 4.867 -5.586 1 63.25 222 SER B CA 1
ATOM 3581 C C . SER B 1 222 ? -30.422 5.438 -4.383 1 63.25 222 SER B C 1
ATOM 3583 O O . SER B 1 222 ? -30.156 6.562 -3.955 1 63.25 222 SER B O 1
#

Radius of gyration: 21.4 Å; Cα contacts (8 Å, |Δi|>4): 873; chains: 2; bounding box: 59×61×60 Å

Nearest PDB structures (foldseek):
  6h4n-assembly1_x  TM=3.412E-01  e=1.810E-01  Escherichia coli BW25113
  6g2d-assembly1_B  TM=3.495E-01  e=3.204E-01  Homo sapiens
  6g2d-assembly1_F  TM=4.607E-01  e=1.214E+00  Homo sapiens
  8esr-assembly1_A  TM=3.660E-01  e=6.439E-01  Schizosaccharomyces pombe
  7mq9-assembly1_SM  TM=2.206E-01  e=2.649E-01  Homo sapiens

pLDDT: mean 84.11, std 11.72, range [44.91, 97.62]

Organism: Phytophthora infestans (NCBI:txid4787)